Protein AF-0000000086186814 (afdb_homodimer)

InterPro domains:
  IPR001920 Asp/Glu racemase [G3DSA:3.40.50.1860] (18-233)
  IPR001920 Asp/Glu racemase [G3DSA:3.40.50.1860] (121-228)
  IPR001920 Asp/Glu racemase [SSF53681] (18-131)
  IPR001920 Asp/Glu racemase [SSF53681] (125-216)
  IPR004380 Aspartate racemase [TIGR00035] (18-217)
  IPR015942 Asp/Glu/hydantoin racemase [PF01177] (22-233)

Organism: NCBI:txid1656884

Secondary structure (DSSP, 8-state):
-------PPP-TT--SPPEEEEE-SSHHHHHHHHHHHHHHS--SSGGGSPPEEEEE-TTSPPHHHHHH-TTSPP-HHHHHHHHHHHHHHT-SEEE---SGGGGGHHHHHTT--S-EE-HHHHHHHHHHTT-SEEEEE--HHHHHHTHHHHHHHHTT-EEE---HHHHHHHHIIIIIIIITT----HHHHHHHHHHHHHT-SEEEE-SHHHHHHHHHTT-TT-TTEEEHHHHHHHHHHHHTT----/-------PPP-TT--SPPEEEEE-SSHHHHHHHHHHHHHHS--SSGGGSPPEEEEE-TTSPPHHHHHH-TTSPP-HHHHHHHHHHHHHHT-SEEE---SGGGGGHHHHHTT-SS-EE-HHHHHHHHHHTT-SEEEEE--HHHHHHTHHHHHHHHTT-EEE---HHHHHHHHIIIIIIIITT----HHHHHHHHHHHHHT-SEEEE-SHHHHHHHHHTT-TT-TTEEEHHHHHHHHHHHHTT----

Foldseek 3Di:
DPPPQQADDDDVVQVDLEEEEEAQLALVLVVVLVVVLVVWQDDPDPVSGHHYDYDNPNVQWHLLCCLVPVPGDDSLQVLLVSLSVSVNNNHQAYEYSWLSCLLSVVSNCVSDVHHYDHLLLLLLVVQCVLHQEEEEQDAPSCVSSCSNVVNSVVVVGHYDYFDPVLNVLSNCQQPVPQRVVHDHPLVSPVVRLVVSLVVGSAYEHSGSSVVVVCVVVVVPPVSRYGYSSSSRSQVVCVVRVGHTD/DPPPQQADDDDVVQVDLEEEEEAQLALVLVVVLVVVLVVWQDDPDPVSGHHYDYDNPNVAWHLLVCLVDVPGDDSLQVLLVSLSVSVNNNHQAYEYSWLSCLLSVVSNCVSDVHHYDHLLLLLLVVQCVLHQEEEEQDAPSCVSSCSNVVNSVVVVGHYDYFDPVLNVLSNCQQPVPQRVVHDHPLVSPVVRLVVSLVVGSAYEHSGSSVVVVCVVVVVPPVSRYGYSSSSRSQVVCVVRVGHTD

Radius of gyration: 22.55 Å; Cα contacts (8 Å, |Δi|>4): 1077; chains: 2; bounding box: 44×66×61 Å

Solvent-accessible surface area (backbone atoms only — not comparable to full-atom values): 24766 Å² total; per-residue (Å²): 131,80,67,61,80,43,56,44,61,88,48,84,72,57,80,59,67,24,40,16,31,54,30,8,89,34,48,60,30,35,21,48,48,47,38,49,40,55,70,27,42,66,40,69,39,45,52,54,42,74,32,34,42,34,39,28,43,9,56,49,47,54,57,43,53,25,70,76,30,85,84,38,59,71,31,41,68,56,51,11,49,52,42,31,46,34,50,22,67,55,34,56,32,34,39,40,71,42,45,55,57,56,75,36,39,71,51,26,54,71,42,38,88,56,55,67,58,52,30,58,59,41,27,46,56,59,35,47,75,62,28,48,34,32,12,50,47,53,45,70,30,29,59,73,68,35,56,60,54,55,55,32,48,76,71,72,31,43,78,36,72,62,53,72,69,48,44,52,52,49,40,40,35,38,49,53,2,60,49,23,70,41,79,61,59,61,69,59,50,51,52,46,52,52,60,38,43,73,74,22,53,20,30,33,33,48,28,34,52,50,37,50,51,38,58,76,70,61,46,76,84,46,80,53,54,36,45,25,51,62,30,33,39,48,50,50,37,42,73,63,73,43,70,56,98,130,80,65,60,81,41,57,43,61,89,47,83,73,58,79,60,66,25,40,14,32,54,30,7,89,34,48,61,30,35,19,48,48,48,39,48,39,53,71,26,43,66,40,69,38,44,52,56,42,74,31,34,43,34,38,28,43,9,56,48,47,52,57,42,53,25,70,77,30,84,84,41,59,70,32,40,66,56,50,11,51,51,43,31,48,34,50,21,67,54,34,57,31,35,38,41,71,40,44,55,56,56,75,36,40,72,52,26,54,72,41,38,89,57,54,67,58,52,30,57,59,40,27,48,54,58,35,45,75,63,29,49,35,33,13,52,48,52,44,70,28,30,60,73,68,36,56,59,52,55,57,32,48,76,70,71,32,42,79,35,72,62,53,72,70,48,43,52,52,49,41,40,35,39,50,53,1,59,49,24,69,42,76,62,59,60,69,60,50,51,50,44,52,52,61,38,43,73,73,23,53,20,30,33,33,49,27,35,52,50,34,51,53,38,59,76,68,62,50,77,83,46,80,55,55,38,46,24,51,61,31,34,39,48,50,51,37,42,74,63,75,44,70,56,99

Nearest PDB structures (foldseek):
  1jfl-assembly1_B  TM=9.038E-01  e=3.897E-19  Pyrococcus horikoshii OT3
  2dx7-assembly1_B  TM=8.775E-01  e=1.204E-18  Pyrococcus horikoshii OT3
  3s7z-assembly1_B  TM=9.151E-01  e=1.286E-17  Salmonella enterica subsp. enterica serovar Typhimurium str. LT2
  5xnk-assembly1_A-2  TM=8.268E-01  e=6.915E-12  Microcystis aeruginosa PCC 7806
  5wxy-assembly1_A  TM=8.443E-01  e=2.676E-11  Microcystis aeruginosa PCC 7806

Sequence (490 aa):
MTSAPLTVAADPAWPGPTVGVIGGNGPAATALYLKLLVDRTPAKRDQDHLDLIVLDHASQPDRTARILSDDAPDPGPVLARDAARLEAYGAAFITIPCNTAYHFLPQISSATTLPIISIVEETAKAAIARGPRVGLLATDGTRAAGVYQKVLDALGAQIVLPSEEDQRLVMSVIYDGVKAGGPVDVEGLEAVIGRLSAGSDVVALGCTELSIVYDEQGWRGRPELVDSVESLVLATIRQAGRTPRMTSAPLTVAADPAWPGPTVGVIGGNGPAATALYLKLLVDRTPAKRDQDHLDLIVLDHASQPDRTARILSDDAPDPGPVLARDAARLEAYGAAFITIPCNTAYHFLPQISSATTLPIISIVEETAKAAIARGPRVGLLATDGTRAAGVYQKVLDALGAQIVLPSEEDQRLVMSVIYDGVKAGGPVDVEGLEAVIGRLSAGSDVVALGCTELSIVYDEQGWRGRPELVDSVESLVLATIRQAGRTPR

pLDDT: mean 95.16, std 10.88, range [23.5, 98.94]

Structure (mmCIF, N/CA/C/O backbone):
data_AF-0000000086186814-model_v1
#
loop_
_entity.id
_entity.type
_entity.pdbx_description
1 polymer 'Amino acid racemase'
#
loop_
_atom_site.group_PDB
_atom_site.id
_atom_site.type_symbol
_atom_site.label_atom_id
_atom_site.label_alt_id
_atom_site.label_comp_id
_atom_site.label_asym_id
_atom_site.label_entity_id
_atom_site.label_seq_id
_atom_site.pdbx_PDB_ins_code
_atom_site.Cartn_x
_atom_site.Cartn_y
_atom_site.Cartn_z
_atom_site.occupancy
_atom_site.B_iso_or_equiv
_atom_site.auth_seq_id
_atom_site.auth_comp_id
_atom_site.auth_asym_id
_atom_site.auth_atom_id
_atom_site.pdbx_PDB_model_num
ATOM 1 N N . MET A 1 1 ? -15 -5.07 30.297 1 23.5 1 MET A N 1
ATOM 2 C CA . MET A 1 1 ? -13.93 -6.059 30.188 1 23.5 1 MET A CA 1
ATOM 3 C C . MET A 1 1 ? -12.719 -5.477 29.484 1 23.5 1 MET A C 1
ATOM 5 O O . MET A 1 1 ? -12.828 -4.988 28.359 1 23.5 1 MET A O 1
ATOM 9 N N . THR A 1 2 ? -11.797 -4.961 30.172 1 30.56 2 THR A N 1
ATOM 10 C CA . THR A 1 2 ? -10.523 -4.375 29.797 1 30.56 2 THR A CA 1
ATOM 11 C C . THR A 1 2 ? -9.781 -5.273 28.797 1 30.56 2 THR A C 1
ATOM 13 O O . THR A 1 2 ? -9.547 -6.449 29.078 1 30.56 2 THR A O 1
ATOM 16 N N . SER A 1 3 ? -9.977 -5.094 27.594 1 37.5 3 SER A N 1
ATOM 17 C CA . SER A 1 3 ? -9.367 -6 26.625 1 37.5 3 SER A CA 1
ATOM 18 C C . SER A 1 3 ? -7.895 -6.238 26.953 1 37.5 3 SER A C 1
ATOM 20 O O . SER A 1 3 ? -7.188 -5.32 27.375 1 37.5 3 SER A O 1
ATOM 22 N N . ALA A 1 4 ? -7.543 -7.48 27.281 1 40.12 4 ALA A N 1
ATOM 23 C CA . ALA A 1 4 ? -6.195 -7.941 27.609 1 40.12 4 ALA A CA 1
ATOM 24 C C . ALA A 1 4 ? -5.172 -7.383 26.625 1 40.12 4 ALA A C 1
ATOM 26 O O . ALA A 1 4 ? -5.426 -7.32 25.422 1 40.12 4 ALA A O 1
ATOM 27 N N . PRO A 1 5 ? -4.145 -6.711 27.297 1 45.12 5 PRO A N 1
ATOM 28 C CA . PRO A 1 5 ? -3.084 -6.133 26.469 1 45.12 5 PRO A CA 1
ATOM 29 C C . PRO A 1 5 ? -2.541 -7.113 25.422 1 45.12 5 PRO A C 1
ATOM 31 O O . PRO A 1 5 ? -2.504 -8.32 25.672 1 45.12 5 PRO A O 1
ATOM 34 N N . LEU A 1 6 ? -2.49 -6.738 24.062 1 50.84 6 LEU A N 1
ATOM 35 C CA . LEU A 1 6 ? -1.932 -7.469 22.922 1 50.84 6 LEU A CA 1
ATOM 36 C C . LEU A 1 6 ? -0.411 -7.535 23.016 1 50.84 6 LEU A C 1
ATOM 38 O O . LEU A 1 6 ? 0.25 -6.504 23.188 1 50.84 6 LEU A O 1
ATOM 42 N N . THR A 1 7 ? 0.255 -8.555 23.719 1 50.97 7 THR A N 1
ATOM 43 C CA . THR A 1 7 ? 1.711 -8.625 23.688 1 50.97 7 THR A CA 1
ATOM 44 C C . THR A 1 7 ? 2.184 -9.586 22.609 1 50.97 7 THR A C 1
ATOM 46 O O . THR A 1 7 ? 1.763 -10.742 22.578 1 50.97 7 THR A O 1
ATOM 49 N N . VAL A 1 8 ? 2.801 -9.109 21.484 1 56.12 8 VAL A N 1
ATOM 50 C CA . VAL A 1 8 ? 3.385 -9.93 20.422 1 56.12 8 VAL A CA 1
ATOM 51 C C . VAL A 1 8 ? 4.855 -10.195 20.734 1 56.12 8 VAL A C 1
ATOM 53 O O . VAL A 1 8 ? 5.582 -9.297 21.172 1 56.12 8 VAL A O 1
ATOM 56 N N . ALA A 1 9 ? 5.195 -11.477 20.688 1 56.06 9 ALA A N 1
ATOM 57 C CA . ALA A 1 9 ? 6.59 -11.836 20.922 1 56.06 9 ALA A CA 1
ATOM 58 C C . ALA A 1 9 ? 7.496 -11.266 19.828 1 56.06 9 ALA A C 1
ATOM 60 O O . ALA A 1 9 ? 7.09 -11.156 18.672 1 56.06 9 ALA A O 1
ATOM 61 N N . ALA A 1 10 ? 8.664 -10.852 20.359 1 62.44 10 ALA A N 1
ATOM 62 C CA . ALA A 1 10 ? 9.695 -10.461 19.391 1 62.44 10 ALA A CA 1
ATOM 63 C C . ALA A 1 10 ? 9.984 -11.594 18.406 1 62.44 10 ALA A C 1
ATOM 65 O O . ALA A 1 10 ? 10.031 -12.766 18.797 1 62.44 10 ALA A O 1
ATOM 66 N N . ASP A 1 11 ? 9.906 -11.336 17.188 1 74.12 11 ASP A N 1
ATOM 67 C CA . ASP A 1 11 ? 10.242 -12.289 16.125 1 74.12 11 ASP A CA 1
ATOM 68 C C . ASP A 1 11 ? 11.57 -11.93 15.469 1 74.12 11 ASP A C 1
ATOM 70 O O . ASP A 1 11 ? 11.695 -10.891 14.828 1 74.12 11 ASP A O 1
ATOM 74 N N . PRO A 1 12 ? 12.578 -12.766 15.648 1 76.75 12 PRO A N 1
ATOM 75 C CA . PRO A 1 12 ? 13.898 -12.484 15.078 1 76.75 12 PRO A CA 1
ATOM 76 C C . PRO A 1 12 ? 13.859 -12.344 13.555 1 76.75 12 PRO A C 1
ATOM 78 O O . PRO A 1 12 ? 14.789 -11.797 12.961 1 76.75 12 PRO A O 1
ATOM 81 N N . ALA A 1 13 ? 12.758 -12.82 13.039 1 83.44 13 ALA A N 1
ATOM 82 C CA . ALA A 1 13 ? 12.633 -12.719 11.586 1 83.44 13 ALA A CA 1
ATOM 83 C C . ALA A 1 13 ? 12.219 -11.312 11.172 1 83.44 13 ALA A C 1
ATOM 85 O O . ALA A 1 13 ? 12.188 -11 9.977 1 83.44 13 ALA A O 1
ATOM 86 N N . TRP A 1 14 ? 11.992 -10.508 12.148 1 89.56 14 TRP A N 1
ATOM 87 C CA . TRP A 1 14 ? 11.766 -9.078 11.938 1 89.56 14 TRP A CA 1
ATOM 88 C C . TRP A 1 14 ? 12.922 -8.258 12.516 1 89.56 14 TRP A C 1
ATOM 90 O O . TRP A 1 14 ? 12.852 -7.793 13.656 1 89.56 14 TRP A O 1
ATOM 100 N N . PRO A 1 15 ? 13.969 -8.086 11.727 1 86.62 15 PRO A N 1
ATOM 101 C CA . PRO A 1 15 ? 15.164 -7.453 12.289 1 86.62 15 PRO A CA 1
ATOM 102 C C . PRO A 1 15 ? 14.922 -6.012 12.727 1 86.62 15 PRO A C 1
ATOM 104 O O . PRO A 1 15 ? 15.633 -5.504 13.602 1 86.62 15 PRO A O 1
ATOM 107 N N . GLY A 1 16 ? 13.961 -5.273 12.266 1 80.81 16 GLY A N 1
ATOM 108 C CA . GLY A 1 16 ? 13.609 -3.914 12.648 1 80.81 16 GLY A CA 1
ATOM 109 C C . GLY A 1 16 ? 14.633 -2.885 12.219 1 80.81 16 GLY A C 1
ATOM 110 O O . GLY A 1 16 ? 15.633 -3.227 11.578 1 80.81 16 GLY A O 1
ATOM 111 N N . PRO A 1 17 ? 14.367 -1.645 12.602 1 94.19 17 PRO A N 1
ATOM 112 C CA . PRO A 1 17 ? 13.117 -1.279 13.266 1 94.19 17 PRO A CA 1
ATOM 113 C C . PRO A 1 17 ? 11.898 -1.443 12.359 1 94.19 17 PRO A C 1
ATOM 115 O O . PRO A 1 17 ? 11.977 -1.172 11.156 1 94.19 17 PRO A O 1
ATOM 118 N N . THR A 1 18 ? 10.758 -1.861 12.898 1 96.62 18 THR A N 1
ATOM 119 C CA . THR A 1 18 ? 9.523 -2.041 12.148 1 96.62 18 THR A CA 1
ATOM 120 C C . THR A 1 18 ? 8.656 -0.784 12.227 1 96.62 18 THR A C 1
ATOM 122 O O . THR A 1 18 ? 8.398 -0.262 13.312 1 96.62 18 THR A O 1
ATOM 125 N N . VAL A 1 19 ? 8.266 -0.278 11.094 1 98.44 19 VAL A N 1
ATOM 126 C CA . VAL A 1 19 ? 7.41 0.904 11.031 1 98.44 19 VAL A CA 1
ATOM 127 C C . VAL A 1 19 ? 5.953 0.504 11.25 1 98.44 19 VAL A C 1
ATOM 129 O O . VAL A 1 19 ? 5.438 -0.386 10.57 1 98.44 19 VAL A O 1
ATOM 132 N N . GLY A 1 20 ? 5.301 1.111 12.242 1 98.62 20 GLY A N 1
ATOM 133 C CA . GLY A 1 20 ? 3.854 1.007 12.359 1 98.62 20 GLY A CA 1
ATOM 134 C C . GLY A 1 20 ? 3.113 2.096 11.602 1 98.62 20 GLY A C 1
ATOM 135 O O . GLY A 1 20 ? 3.404 3.281 11.773 1 98.62 20 GLY A O 1
ATOM 136 N N . VAL A 1 21 ? 2.186 1.711 10.773 1 98.94 21 VAL A N 1
ATOM 137 C CA . VAL A 1 21 ? 1.458 2.674 9.953 1 98.94 21 VAL A CA 1
ATOM 138 C C . VAL A 1 21 ? -0.027 2.639 10.312 1 98.94 21 VAL A C 1
ATOM 140 O O . VAL A 1 21 ? -0.67 1.591 10.219 1 98.94 21 VAL A O 1
ATOM 143 N N . ILE A 1 22 ? -0.533 3.709 10.773 1 98.81 22 ILE A N 1
ATOM 144 C CA . ILE A 1 22 ? -1.982 3.859 10.859 1 98.81 22 ILE A CA 1
ATOM 145 C C . ILE A 1 22 ? -2.52 4.422 9.547 1 98.81 22 ILE A C 1
ATOM 147 O O . ILE A 1 22 ? -2.492 5.637 9.328 1 98.81 22 ILE A O 1
ATOM 151 N N . GLY A 1 23 ? -2.979 3.504 8.711 1 98.62 23 GLY A N 1
ATOM 152 C CA . GLY A 1 23 ? -3.549 3.863 7.426 1 98.62 23 GLY A CA 1
ATOM 153 C C . GLY A 1 23 ? -5.062 3.76 7.391 1 98.62 23 GLY A C 1
ATOM 154 O O . GLY A 1 23 ? -5.703 3.643 8.438 1 98.62 23 GLY A O 1
ATOM 155 N N . GLY A 1 24 ? -5.637 3.945 6.211 1 97.81 24 GLY A N 1
ATOM 156 C CA . GLY A 1 24 ? -7.07 3.799 6.012 1 97.81 24 GLY A CA 1
ATOM 157 C C . GLY A 1 24 ? -7.824 5.109 6.125 1 97.81 24 GLY A C 1
ATOM 158 O O . GLY A 1 24 ? -8.992 5.195 5.746 1 97.81 24 GLY A O 1
ATOM 159 N N . ASN A 1 25 ? -7.168 6.242 6.664 1 96 25 ASN A N 1
ATOM 160 C CA . ASN A 1 25 ? -7.766 7.574 6.691 1 96 25 ASN A CA 1
ATOM 161 C C . ASN A 1 25 ? -7.883 8.164 5.289 1 96 25 ASN A C 1
ATOM 163 O O . ASN A 1 25 ? -8.43 9.258 5.113 1 96 25 ASN A O 1
ATOM 167 N N . GLY A 1 26 ? -7.574 7.566 4.387 1 97.25 26 GLY A N 1
ATOM 168 C CA . GLY A 1 26 ? -7.453 7.602 2.939 1 97.25 26 GLY A CA 1
ATOM 169 C C . GLY A 1 26 ? -6.723 6.398 2.371 1 97.25 26 GLY A C 1
ATOM 170 O O . GLY A 1 26 ? -5.496 6.414 2.254 1 97.25 26 GLY A O 1
ATOM 171 N N . PRO A 1 27 ? -7.52 5.301 2.135 1 98.44 27 PRO A N 1
ATOM 172 C CA . PRO A 1 27 ? -6.895 4.051 1.698 1 98.44 27 PRO A CA 1
ATOM 173 C C . PRO A 1 27 ? -5.98 4.238 0.489 1 98.44 27 PRO A C 1
ATOM 175 O O . PRO A 1 27 ? -4.898 3.65 0.431 1 98.44 27 PRO A O 1
ATOM 178 N N . ALA A 1 28 ? -6.398 5.074 -0.469 1 98.56 28 ALA A N 1
ATOM 179 C CA . ALA A 1 28 ? -5.551 5.355 -1.626 1 98.56 28 ALA A CA 1
ATOM 180 C C . ALA A 1 28 ? -4.258 6.043 -1.204 1 98.56 28 ALA A C 1
ATOM 182 O O . ALA A 1 28 ? -3.189 5.762 -1.753 1 98.56 28 ALA A O 1
ATOM 183 N N . ALA A 1 29 ? -4.352 6.922 -0.245 1 98.62 29 ALA A N 1
ATOM 184 C CA . ALA A 1 29 ? -3.174 7.617 0.268 1 98.62 29 ALA A CA 1
ATOM 185 C C . ALA A 1 29 ? -2.227 6.652 0.974 1 98.62 29 ALA A C 1
ATOM 187 O O . ALA A 1 29 ? -1.006 6.801 0.898 1 98.62 29 ALA A O 1
ATOM 188 N N . THR A 1 30 ? -2.787 5.676 1.731 1 98.81 30 THR A N 1
ATOM 189 C CA . THR A 1 30 ? -1.967 4.645 2.359 1 98.81 30 THR A CA 1
ATOM 190 C C . THR A 1 30 ? -1.163 3.881 1.312 1 98.81 30 THR A C 1
ATOM 192 O O . THR A 1 30 ? 0.041 3.672 1.478 1 98.81 30 THR A O 1
ATOM 195 N N . ALA A 1 31 ? -1.826 3.49 0.208 1 98.81 31 ALA A N 1
ATOM 196 C CA . ALA A 1 31 ? -1.145 2.781 -0.873 1 98.81 31 ALA A CA 1
ATOM 197 C C . ALA A 1 31 ? -0.035 3.639 -1.477 1 98.81 31 ALA A C 1
ATOM 199 O O . ALA A 1 31 ? 1.062 3.145 -1.743 1 98.81 31 ALA A O 1
ATOM 200 N N . LEU A 1 32 ? -0.302 4.918 -1.697 1 98.81 32 LEU A N 1
ATOM 201 C CA . LEU A 1 32 ? 0.701 5.828 -2.236 1 98.81 32 LEU A CA 1
ATOM 202 C C . LEU A 1 32 ? 1.903 5.93 -1.302 1 98.81 32 LEU A C 1
ATOM 204 O O . LEU A 1 32 ? 3.049 5.906 -1.755 1 98.81 32 LEU A O 1
ATOM 208 N N . TYR A 1 33 ? 1.587 6.059 0.018 1 98.94 33 TYR A N 1
ATOM 209 C CA . TYR A 1 33 ? 2.648 6.148 1.014 1 98.94 33 TYR A CA 1
ATOM 210 C C . TYR A 1 33 ? 3.584 4.949 0.923 1 98.94 33 TYR A C 1
ATOM 212 O O . TYR A 1 33 ? 4.805 5.105 0.907 1 98.94 33 TYR A O 1
ATOM 220 N N . LEU A 1 34 ? 3.041 3.744 0.818 1 98.94 34 LEU A N 1
ATOM 221 C CA . LEU A 1 34 ? 3.854 2.537 0.709 1 98.94 34 LEU A CA 1
ATOM 222 C C . LEU A 1 34 ? 4.66 2.541 -0.584 1 98.94 34 LEU A C 1
ATOM 224 O O . LEU A 1 34 ? 5.84 2.18 -0.584 1 98.94 34 LEU A O 1
ATOM 228 N N . LYS A 1 35 ? 4.02 2.918 -1.679 1 98.69 35 LYS A N 1
ATOM 229 C CA . LYS A 1 35 ? 4.711 2.992 -2.961 1 98.69 35 LYS A CA 1
ATOM 230 C C . LYS A 1 35 ? 5.918 3.922 -2.881 1 98.69 35 LYS A C 1
ATOM 232 O O . LYS A 1 35 ? 7.008 3.576 -3.344 1 98.69 35 LYS A O 1
ATOM 237 N N . LEU A 1 36 ? 5.711 5.09 -2.275 1 98.62 36 LEU A N 1
ATOM 238 C CA . LEU A 1 36 ? 6.777 6.086 -2.23 1 98.62 36 LEU A CA 1
ATOM 239 C C . LEU A 1 36 ? 7.879 5.66 -1.27 1 98.62 36 LEU A C 1
ATOM 241 O O . LEU A 1 36 ? 9.055 5.969 -1.487 1 98.62 36 LEU A O 1
ATOM 245 N N . LEU A 1 37 ? 7.52 4.969 -0.151 1 98.75 37 LEU A N 1
ATOM 246 C CA . LEU A 1 37 ? 8.555 4.398 0.707 1 98.75 37 LEU A CA 1
ATOM 247 C C . LEU A 1 37 ? 9.477 3.484 -0.091 1 98.75 37 LEU A C 1
ATOM 249 O O . LEU A 1 37 ? 10.703 3.551 0.057 1 98.75 37 LEU A O 1
ATOM 253 N N . VAL A 1 38 ? 8.883 2.643 -0.93 1 98.31 38 VAL A N 1
ATOM 254 C CA . VAL A 1 38 ? 9.672 1.729 -1.751 1 98.31 38 VAL A CA 1
ATOM 255 C C . VAL A 1 38 ? 10.562 2.527 -2.699 1 98.31 38 VAL A C 1
ATOM 257 O O . VAL A 1 38 ? 11.766 2.264 -2.803 1 98.31 38 VAL A O 1
ATOM 260 N N . ASP A 1 39 ? 9.984 3.545 -3.336 1 97.31 39 ASP A N 1
ATOM 261 C CA . ASP A 1 39 ? 10.68 4.328 -4.352 1 97.31 39 ASP A CA 1
ATOM 262 C C . ASP A 1 39 ? 11.875 5.066 -3.756 1 97.31 39 ASP A C 1
ATOM 264 O O . ASP A 1 39 ? 12.883 5.27 -4.43 1 97.31 39 ASP A O 1
ATOM 268 N N . ARG A 1 40 ? 11.703 5.484 -2.494 1 98 40 ARG A N 1
ATOM 269 C CA . ARG A 1 40 ? 12.688 6.402 -1.928 1 98 40 ARG A CA 1
ATOM 270 C C . ARG A 1 40 ? 13.672 5.664 -1.029 1 98 40 ARG A C 1
ATOM 272 O O . ARG A 1 40 ? 14.656 6.242 -0.571 1 98 40 ARG A O 1
ATOM 279 N N . THR A 1 41 ? 13.398 4.406 -0.694 1 97.94 41 THR A N 1
ATOM 280 C CA . THR A 1 41 ? 14.328 3.602 0.085 1 97.94 41 THR A CA 1
ATOM 281 C C . THR A 1 41 ? 15.484 3.115 -0.787 1 97.94 41 THR A C 1
ATOM 283 O O . THR A 1 41 ? 15.266 2.564 -1.867 1 97.94 41 THR A O 1
ATOM 286 N N . PRO A 1 42 ? 16.719 3.41 -0.421 1 95.31 42 PRO A N 1
ATOM 287 C CA . PRO A 1 42 ? 17.828 2.803 -1.154 1 95.31 42 PRO A CA 1
ATOM 288 C C . PRO A 1 42 ? 17.844 1.278 -1.05 1 95.31 42 PRO A C 1
ATOM 290 O O . PRO A 1 42 ? 18.125 0.732 0.019 1 95.31 42 PRO A O 1
ATOM 293 N N . ALA A 1 43 ? 17.531 0.635 -2.143 1 95.88 43 ALA A N 1
ATOM 294 C CA . ALA A 1 43 ? 17.391 -0.819 -2.117 1 95.88 43 ALA A CA 1
ATOM 295 C C . ALA A 1 43 ? 17.859 -1.437 -3.434 1 95.88 43 ALA A C 1
ATOM 297 O O . ALA A 1 43 ? 17.641 -0.868 -4.504 1 95.88 43 ALA A O 1
ATOM 298 N N . LYS A 1 44 ? 18.516 -2.592 -3.35 1 95.88 44 LYS A N 1
ATOM 299 C CA . LYS A 1 44 ? 18.922 -3.357 -4.523 1 95.88 44 LYS A CA 1
ATOM 300 C C . LYS A 1 44 ? 18.188 -4.695 -4.59 1 95.88 44 LYS A C 1
ATOM 302 O O . LYS A 1 44 ? 18.328 -5.438 -5.562 1 95.88 44 LYS A O 1
ATOM 307 N N . ARG A 1 45 ? 17.5 -5.035 -3.572 1 96.81 45 ARG A N 1
ATOM 308 C CA . ARG A 1 45 ? 16.688 -6.242 -3.441 1 96.81 45 ARG A CA 1
ATOM 309 C C . ARG A 1 45 ? 15.547 -6.035 -2.445 1 96.81 45 ARG A C 1
ATOM 311 O O . ARG A 1 45 ? 15.547 -5.062 -1.69 1 96.81 45 ARG A O 1
ATOM 318 N N . ASP A 1 46 ? 14.625 -6.891 -2.4 1 97.44 46 ASP A N 1
ATOM 319 C CA . ASP A 1 46 ? 13.453 -6.75 -1.541 1 97.44 46 ASP A CA 1
ATOM 320 C C . ASP A 1 46 ? 13.859 -6.59 -0.078 1 97.44 46 ASP A C 1
ATOM 322 O O . ASP A 1 46 ? 13.32 -5.746 0.636 1 97.44 46 ASP A O 1
ATOM 326 N N . GLN A 1 47 ? 14.852 -7.32 0.321 1 96.94 47 GLN A N 1
ATOM 327 C CA . GLN A 1 47 ? 15.227 -7.438 1.726 1 96.94 47 GLN A CA 1
ATOM 328 C C . GLN A 1 47 ? 15.852 -6.141 2.234 1 96.94 47 GLN A C 1
ATOM 330 O O . GLN A 1 47 ? 16.031 -5.965 3.441 1 96.94 47 GLN A O 1
ATOM 335 N N . ASP A 1 48 ? 16.156 -5.199 1.304 1 96.88 48 ASP A N 1
ATOM 336 C CA . ASP A 1 48 ? 16.75 -3.922 1.681 1 96.88 48 ASP A CA 1
ATOM 337 C C . ASP A 1 48 ? 15.688 -2.92 2.117 1 96.88 48 ASP A C 1
ATOM 339 O O . ASP A 1 48 ? 16 -1.88 2.699 1 96.88 48 ASP A O 1
ATOM 343 N N . HIS A 1 49 ? 14.438 -3.219 1.922 1 98.12 49 HIS A N 1
ATOM 344 C CA . HIS A 1 49 ? 13.359 -2.279 2.225 1 98.12 49 HIS A CA 1
ATOM 345 C C . HIS A 1 49 ? 12.945 -2.371 3.689 1 98.12 49 HIS A C 1
ATOM 347 O O . HIS A 1 49 ? 13.375 -3.281 4.406 1 98.12 49 HIS A O 1
ATOM 353 N N . LEU A 1 50 ? 12.172 -1.384 4.164 1 97.81 50 LEU A N 1
ATOM 354 C CA . LEU A 1 50 ? 11.703 -1.321 5.543 1 97.81 50 LEU A CA 1
ATOM 355 C C . LEU A 1 50 ? 10.617 -2.357 5.797 1 97.81 50 LEU A C 1
ATOM 357 O O . LEU A 1 50 ? 9.797 -2.631 4.918 1 97.81 50 LEU A O 1
ATOM 361 N N . ASP A 1 51 ? 10.602 -2.949 6.953 1 98.06 51 ASP A N 1
ATOM 362 C CA . ASP A 1 51 ? 9.492 -3.762 7.43 1 98.06 51 ASP A CA 1
ATOM 363 C C . ASP A 1 51 ? 8.391 -2.887 8.023 1 98.06 51 ASP A C 1
ATOM 365 O O . ASP A 1 51 ? 8.664 -1.963 8.789 1 98.06 51 ASP A O 1
ATOM 369 N N . LEU A 1 52 ? 7.172 -3.146 7.652 1 98.69 52 LEU A N 1
ATOM 370 C CA . LEU A 1 52 ? 6.043 -2.352 8.125 1 98.69 52 LEU A CA 1
ATOM 371 C C . LEU A 1 52 ? 4.93 -3.246 8.656 1 98.69 52 LEU A C 1
ATOM 373 O O . LEU A 1 52 ? 4.719 -4.352 8.148 1 98.69 52 LEU A O 1
ATOM 377 N N . ILE A 1 53 ? 4.23 -2.793 9.625 1 98.06 53 ILE A N 1
ATOM 378 C CA . ILE A 1 53 ? 2.895 -3.248 9.992 1 98.06 53 ILE A CA 1
ATOM 379 C C . ILE A 1 53 ? 1.877 -2.145 9.711 1 98.06 53 ILE A C 1
ATOM 381 O O . ILE A 1 53 ? 1.923 -1.078 10.328 1 98.06 53 ILE A O 1
ATOM 385 N N . VAL A 1 54 ? 1.023 -2.445 8.773 1 98.88 54 VAL A N 1
ATOM 386 C CA . VAL A 1 54 ? 0.077 -1.433 8.312 1 98.88 54 VAL A CA 1
ATOM 387 C C . VAL A 1 54 ? -1.334 -1.805 8.766 1 98.88 54 VAL A C 1
ATOM 389 O O . VAL A 1 54 ? -1.839 -2.877 8.422 1 98.88 54 VAL A O 1
ATOM 392 N N . LEU A 1 55 ? -1.9 -0.969 9.594 1 98.44 55 LEU A N 1
ATOM 393 C CA . LEU A 1 55 ? -3.336 -1.033 9.844 1 98.44 55 LEU A CA 1
ATOM 394 C C . LEU A 1 55 ? -4.098 -0.128 8.883 1 98.44 55 LEU A C 1
ATOM 396 O O . LEU A 1 55 ? -4.195 1.08 9.102 1 98.44 55 LEU A O 1
ATOM 400 N N . ASP A 1 56 ? -4.516 -0.714 7.793 1 98.5 56 ASP A N 1
ATOM 401 C CA . ASP A 1 56 ? -5.359 0.014 6.852 1 98.5 56 ASP A CA 1
ATOM 402 C C . ASP A 1 56 ? -6.82 0.004 7.305 1 98.5 56 ASP A C 1
ATOM 404 O O . ASP A 1 56 ? -7.637 -0.744 6.762 1 98.5 56 ASP A O 1
ATOM 408 N N . HIS A 1 57 ? -7.113 0.919 8.234 1 98 57 HIS A N 1
ATOM 409 C CA . HIS A 1 57 ? -8.391 0.963 8.938 1 98 57 HIS A CA 1
ATOM 410 C C . HIS A 1 57 ? -9.352 1.94 8.273 1 98 57 HIS A C 1
ATOM 412 O O . HIS A 1 57 ? -9.641 3.004 8.828 1 98 57 HIS A O 1
ATOM 418 N N . ALA A 1 58 ? -9.922 1.529 7.191 1 97.81 58 ALA A N 1
ATOM 419 C CA . ALA A 1 58 ? -10.734 2.395 6.34 1 97.81 58 ALA A CA 1
ATOM 420 C C . ALA A 1 58 ? -12.047 2.764 7.027 1 97.81 58 ALA A C 1
ATOM 422 O O . ALA A 1 58 ? -12.57 3.865 6.836 1 97.81 58 ALA A O 1
ATOM 423 N N . SER A 1 59 ? -12.562 1.896 7.879 1 96.94 59 SER A N 1
ATOM 424 C CA . SER A 1 59 ? -13.891 2.049 8.453 1 96.94 59 SER A CA 1
ATOM 425 C C . SER A 1 59 ? -13.883 3.062 9.594 1 96.94 59 SER A C 1
ATOM 427 O O . SER A 1 59 ? -14.938 3.373 10.164 1 96.94 59 SER A O 1
ATOM 429 N N . GLN A 1 60 ? -12.711 3.561 9.961 1 96.62 60 GLN A N 1
ATOM 430 C CA . GLN A 1 60 ? -12.656 4.539 11.039 1 96.62 60 GLN A CA 1
ATOM 431 C C . GLN A 1 60 ? -13.453 5.793 10.688 1 96.62 60 GLN A C 1
ATOM 433 O O . GLN A 1 60 ? -13.586 6.141 9.508 1 96.62 60 GLN A O 1
ATOM 438 N N . PRO A 1 61 ? -13.945 6.535 11.672 1 97.12 61 PRO A N 1
ATOM 439 C CA . PRO A 1 61 ? -14.773 7.719 11.406 1 97.12 61 PRO A CA 1
ATOM 440 C C . PRO A 1 61 ? -14.008 8.82 10.688 1 97.12 61 PRO A C 1
ATOM 442 O O . PRO A 1 61 ? -12.789 8.938 10.836 1 97.12 61 PRO A O 1
ATOM 445 N N . ASP A 1 62 ? -14.758 9.594 9.938 1 97.38 62 ASP A N 1
ATOM 446 C CA . ASP A 1 62 ? -14.188 10.68 9.148 1 97.38 62 ASP A CA 1
ATOM 447 C C . ASP A 1 62 ? -13.672 11.797 10.062 1 97.38 62 ASP A C 1
ATOM 449 O O . ASP A 1 62 ? -14.422 12.344 10.867 1 97.38 62 ASP A O 1
ATOM 453 N N . ARG A 1 63 ? -12.445 12.164 9.898 1 98.25 63 ARG A N 1
ATOM 454 C CA . ARG A 1 63 ? -11.797 13.156 10.75 1 98.25 63 ARG A CA 1
ATOM 455 C C . ARG A 1 63 ? -12.391 14.539 10.523 1 98.25 63 ARG A C 1
ATOM 457 O O . ARG A 1 63 ? -12.719 15.242 11.484 1 98.25 63 ARG A O 1
ATOM 464 N N . THR A 1 64 ? -12.547 14.906 9.266 1 97.94 64 THR A N 1
ATOM 465 C CA . THR A 1 64 ? -13.062 16.234 8.922 1 97.94 64 THR A CA 1
ATOM 466 C C . THR A 1 64 ? -14.484 16.406 9.453 1 97.94 64 THR A C 1
ATOM 468 O O . THR A 1 64 ? -14.812 17.453 10.023 1 97.94 64 THR A O 1
ATOM 471 N N . ALA A 1 65 ? -15.305 15.352 9.305 1 97.94 65 ALA A N 1
ATOM 472 C CA . ALA A 1 65 ? -16.672 15.414 9.781 1 97.94 65 ALA A CA 1
ATOM 473 C C . ALA A 1 65 ? -16.719 15.703 11.281 1 97.94 65 ALA A C 1
ATOM 475 O O . ALA A 1 65 ? -17.5 16.547 11.734 1 97.94 65 ALA A O 1
ATOM 476 N N . ARG A 1 66 ? -15.906 15.016 12.016 1 98 66 ARG A N 1
ATOM 477 C CA . ARG A 1 66 ? -15.906 15.18 13.461 1 98 66 ARG A CA 1
ATOM 478 C C . ARG A 1 66 ? -15.438 16.578 13.852 1 98 66 ARG A C 1
ATOM 480 O O . ARG A 1 66 ? -15.961 17.172 14.805 1 98 66 ARG A O 1
ATOM 487 N N . ILE A 1 67 ? -14.391 17.094 13.172 1 97.88 67 ILE A N 1
ATOM 488 C CA . ILE A 1 67 ? -13.836 18.406 13.484 1 97.88 67 ILE A CA 1
ATOM 489 C C . ILE A 1 67 ? -14.883 19.484 13.234 1 97.88 67 ILE A C 1
ATOM 491 O O . ILE A 1 67 ? -14.992 20.453 13.992 1 97.88 67 ILE A O 1
ATOM 495 N N . LEU A 1 68 ? -15.688 19.328 12.18 1 97.75 68 LEU A N 1
ATOM 496 C CA . LEU A 1 68 ? -16.625 20.344 11.75 1 97.75 68 LEU A CA 1
ATOM 497 C C . LEU A 1 68 ? -17.953 20.203 12.5 1 97.75 68 LEU A C 1
ATOM 499 O O . LEU A 1 68 ? -18.766 21.141 12.516 1 97.75 68 LEU A O 1
ATOM 503 N N . SER A 1 69 ? -18.172 18.969 13.016 1 97.69 69 SER A N 1
ATOM 504 C CA . SER A 1 69 ? -19.406 18.734 13.75 1 97.69 69 SER A CA 1
ATOM 505 C C . SER A 1 69 ? -19.188 17.812 14.945 1 97.69 69 SER A C 1
ATOM 507 O O . SER A 1 69 ? -18.812 16.641 14.773 1 97.69 69 SER A O 1
ATOM 509 N N . ASP A 1 70 ? -19.594 18.203 16.094 1 96.06 70 ASP A N 1
ATOM 510 C CA . ASP A 1 70 ? -19.422 17.422 17.312 1 96.06 70 ASP A CA 1
ATOM 511 C C . ASP A 1 70 ? -20.344 16.203 17.312 1 96.06 70 ASP A C 1
ATOM 513 O O . ASP A 1 70 ? -20.156 15.273 18.109 1 96.06 70 ASP A O 1
ATOM 517 N N . ASP A 1 71 ? -21.297 16.219 16.438 1 97.19 71 ASP A N 1
ATOM 518 C CA . ASP A 1 71 ? -22.266 15.133 16.406 1 97.19 71 ASP A CA 1
ATOM 519 C C . ASP A 1 71 ? -21.734 13.953 15.594 1 97.19 71 ASP A C 1
ATOM 521 O O . ASP A 1 71 ? -22.266 12.844 15.68 1 97.19 71 ASP A O 1
ATOM 525 N N . ALA A 1 72 ? -20.719 14.289 14.828 1 97.62 72 ALA A N 1
ATOM 526 C CA . ALA A 1 72 ? -20.156 13.203 14.031 1 97.62 72 ALA A CA 1
ATOM 527 C C . ALA A 1 72 ? -19.344 12.25 14.906 1 97.62 72 ALA A C 1
ATOM 529 O O . ALA A 1 72 ? -18.781 12.664 15.922 1 97.62 72 ALA A O 1
ATOM 530 N N . PRO A 1 73 ? -19.312 10.914 14.57 1 96.81 73 PRO A N 1
ATOM 531 C CA . PRO A 1 73 ? -18.516 9.961 15.344 1 96.81 73 PRO A CA 1
ATOM 532 C C . PRO A 1 73 ? -17.062 10.406 15.516 1 96.81 73 PRO A C 1
ATOM 534 O O . PRO A 1 73 ? -16.469 10.969 14.594 1 96.81 73 PRO A O 1
ATOM 537 N N . ASP A 1 74 ? -16.5 10.172 16.703 1 97.12 74 ASP A N 1
ATOM 538 C CA . ASP A 1 74 ? -15.148 10.609 17.062 1 97.12 74 ASP A CA 1
ATOM 539 C C . ASP A 1 74 ? -14.109 9.57 16.625 1 97.12 74 ASP A C 1
ATOM 541 O O . ASP A 1 74 ? -14.094 8.453 17.141 1 97.12 74 ASP A O 1
ATOM 545 N N . PRO A 1 75 ? -13.242 9.938 15.75 1 97.5 75 PRO A N 1
ATOM 546 C CA . PRO A 1 75 ? -12.195 8.992 15.359 1 97.5 75 PRO A CA 1
ATOM 547 C C . PRO A 1 75 ? -11.078 8.883 16.391 1 97.5 75 PRO A C 1
ATOM 549 O O . PRO A 1 75 ? -10.25 7.973 16.312 1 97.5 75 PRO A O 1
ATOM 552 N N . GLY A 1 76 ? -11.008 9.789 17.375 1 96.75 76 GLY A N 1
ATOM 553 C CA . GLY A 1 76 ? -9.922 9.867 18.328 1 96.75 76 GLY A CA 1
ATOM 554 C C . GLY A 1 76 ? -9.648 8.547 19.031 1 96.75 76 GLY A C 1
ATOM 555 O O . GLY A 1 76 ? -8.555 8 18.938 1 96.75 76 GLY A O 1
ATOM 556 N N . PRO A 1 77 ? -10.68 8.016 19.688 1 96.38 77 PRO A N 1
ATOM 557 C CA . PRO A 1 77 ? -10.492 6.754 20.406 1 96.38 77 PRO A CA 1
ATOM 558 C C . PRO A 1 77 ? -10.102 5.605 19.484 1 96.38 77 PRO A C 1
ATOM 560 O O . PRO A 1 77 ? -9.367 4.703 19.875 1 96.38 77 PRO A O 1
ATOM 563 N N . VAL A 1 78 ? -10.617 5.605 18.281 1 96.25 78 VAL A N 1
ATOM 564 C CA . VAL A 1 78 ? -10.32 4.559 17.312 1 96.25 78 VAL A CA 1
ATOM 565 C C . VAL A 1 78 ? -8.852 4.641 16.891 1 96.25 78 VAL A C 1
ATOM 567 O O . VAL A 1 78 ? -8.141 3.631 16.906 1 96.25 78 VAL A O 1
ATOM 570 N N . LEU A 1 79 ? -8.398 5.852 16.594 1 97.81 79 LEU A N 1
ATOM 571 C CA . LEU A 1 79 ? -7 6.074 16.219 1 97.81 79 LEU A CA 1
ATOM 572 C C . LEU A 1 79 ? -6.074 5.723 17.391 1 97.81 79 LEU A C 1
ATOM 574 O O . LEU A 1 79 ? -5.008 5.137 17.172 1 97.81 79 LEU A O 1
ATOM 578 N N . ALA A 1 80 ? -6.48 6.043 18.562 1 97.38 80 ALA A N 1
ATOM 579 C CA . ALA A 1 80 ? -5.707 5.727 19.766 1 97.38 80 ALA A CA 1
ATOM 580 C C . ALA A 1 80 ? -5.547 4.219 19.938 1 97.38 80 ALA A C 1
ATOM 582 O O . ALA A 1 80 ? -4.449 3.73 20.219 1 97.38 80 ALA A O 1
ATOM 583 N N . ARG A 1 81 ? -6.57 3.502 19.766 1 95.69 81 ARG A N 1
ATOM 584 C CA . ARG A 1 81 ? -6.52 2.049 19.875 1 95.69 81 ARG A CA 1
ATOM 585 C C . ARG A 1 81 ? -5.633 1.446 18.797 1 95.69 81 ARG A C 1
ATOM 587 O O . ARG A 1 81 ? -4.926 0.465 19.031 1 95.69 81 ARG A O 1
ATOM 594 N N . ASP A 1 82 ? -5.715 2.004 17.609 1 96.75 82 ASP A N 1
ATOM 595 C CA . ASP A 1 82 ? -4.859 1.521 16.531 1 96.75 82 ASP A CA 1
ATOM 596 C C . ASP A 1 82 ? -3.383 1.731 16.859 1 96.75 82 ASP A C 1
ATOM 598 O O . ASP A 1 82 ? -2.547 0.873 16.578 1 96.75 82 ASP A O 1
ATOM 602 N N . ALA A 1 83 ? -3.078 2.832 17.469 1 97.19 83 ALA A N 1
ATOM 603 C CA . ALA A 1 83 ? -1.704 3.088 17.891 1 97.19 83 ALA A CA 1
ATOM 604 C C . ALA A 1 83 ? -1.258 2.072 18.938 1 97.19 83 ALA A C 1
ATOM 606 O O . ALA A 1 83 ? -0.155 1.526 18.859 1 97.19 83 ALA A O 1
ATOM 607 N N . ALA A 1 84 ? -2.09 1.827 19.859 1 95.06 84 ALA A N 1
ATOM 608 C CA . ALA A 1 84 ? -1.784 0.854 20.906 1 95.06 84 ALA A CA 1
ATOM 609 C C . ALA A 1 84 ? -1.58 -0.539 20.312 1 95.06 84 ALA A C 1
ATOM 611 O O . ALA A 1 84 ? -0.707 -1.287 20.766 1 95.06 84 ALA A O 1
ATOM 612 N N . ARG A 1 85 ? -2.387 -0.856 19.375 1 93.88 85 ARG A N 1
ATOM 613 C CA . ARG A 1 85 ? -2.262 -2.146 18.703 1 93.88 85 ARG A CA 1
ATOM 614 C C . ARG A 1 85 ? -0.908 -2.273 18.016 1 93.88 85 ARG A C 1
ATOM 616 O O . ARG A 1 85 ? -0.248 -3.311 18.109 1 93.88 85 ARG A O 1
ATOM 623 N N . LEU A 1 86 ? -0.521 -1.227 17.312 1 96.06 86 LEU A N 1
ATOM 624 C CA . LEU A 1 86 ? 0.76 -1.264 16.625 1 96.06 86 LEU A CA 1
ATOM 625 C C . LEU A 1 86 ? 1.906 -1.477 17.594 1 96.06 86 LEU A C 1
ATOM 627 O O . LEU A 1 86 ? 2.85 -2.217 17.312 1 96.06 86 LEU A O 1
ATOM 631 N N . GLU A 1 87 ? 1.812 -0.808 18.719 1 94.12 87 GLU A N 1
ATOM 632 C CA . GLU A 1 87 ? 2.82 -1.023 19.75 1 94.12 87 GLU A CA 1
ATOM 633 C C . GLU A 1 87 ? 2.834 -2.479 20.203 1 94.12 87 GLU A C 1
ATOM 635 O O . GLU A 1 87 ? 3.896 -3.096 20.297 1 94.12 87 GLU A O 1
ATOM 640 N N . ALA A 1 88 ? 1.683 -2.986 20.375 1 90.81 88 ALA A N 1
ATOM 641 C CA . ALA A 1 88 ? 1.565 -4.375 20.812 1 90.81 88 ALA A CA 1
ATOM 642 C C . ALA A 1 88 ? 2.092 -5.332 19.75 1 90.81 88 ALA A C 1
ATOM 644 O O . ALA A 1 88 ? 2.623 -6.395 20.062 1 90.81 88 ALA A O 1
ATOM 645 N N . TYR A 1 89 ? 1.966 -4.926 18.516 1 91.44 89 TYR A N 1
ATOM 646 C CA . TYR A 1 89 ? 2.369 -5.773 17.406 1 91.44 89 TYR A CA 1
ATOM 647 C C . TYR A 1 89 ? 3.871 -5.684 17.172 1 91.44 89 TYR A C 1
ATOM 649 O O . TYR A 1 89 ? 4.422 -6.422 16.344 1 91.44 89 TYR A O 1
ATOM 657 N N . GLY A 1 90 ? 4.527 -4.754 17.828 1 91.81 90 GLY A N 1
ATOM 658 C CA . GLY A 1 90 ? 5.98 -4.75 17.797 1 91.81 90 GLY A CA 1
ATOM 659 C C . GLY A 1 90 ? 6.555 -3.627 16.953 1 91.81 90 GLY A C 1
ATOM 660 O O . GLY A 1 90 ? 7.73 -3.656 16.578 1 91.81 90 GLY A O 1
ATOM 661 N N . ALA A 1 91 ? 5.781 -2.631 16.578 1 95.56 91 ALA A N 1
ATOM 662 C CA . ALA A 1 91 ? 6.305 -1.475 15.859 1 95.56 91 ALA A CA 1
ATOM 663 C C . ALA A 1 91 ? 7.309 -0.702 16.719 1 95.56 91 ALA A C 1
ATOM 665 O O . ALA A 1 91 ? 7.203 -0.69 17.938 1 95.56 91 ALA A O 1
ATOM 666 N N . ALA A 1 92 ? 8.219 -0.103 16.031 1 97 92 ALA A N 1
ATOM 667 C CA . ALA A 1 92 ? 9.227 0.689 16.719 1 97 92 ALA A CA 1
ATOM 668 C C . ALA A 1 92 ? 8.812 2.156 16.797 1 97 92 ALA A C 1
ATOM 670 O O . ALA A 1 92 ? 9.195 2.867 17.734 1 97 92 ALA A O 1
ATOM 671 N N . PHE A 1 93 ? 8.117 2.596 15.836 1 98.44 93 PHE A N 1
ATOM 672 C CA . PHE A 1 93 ? 7.535 3.93 15.773 1 98.44 93 PHE A CA 1
ATOM 673 C C . PHE A 1 93 ? 6.34 3.951 14.828 1 98.44 93 PHE A C 1
ATOM 675 O O . PHE A 1 93 ? 6.09 2.98 14.109 1 98.44 93 PHE A O 1
ATOM 682 N N . ILE A 1 94 ? 5.594 5.078 14.883 1 98.81 94 ILE A N 1
ATOM 683 C CA . ILE A 1 94 ? 4.32 5.105 14.172 1 98.81 94 ILE A CA 1
ATOM 684 C C . ILE A 1 94 ? 4.309 6.262 13.18 1 98.81 94 ILE A C 1
ATOM 686 O O . ILE A 1 94 ? 4.816 7.348 13.469 1 98.81 94 ILE A O 1
ATOM 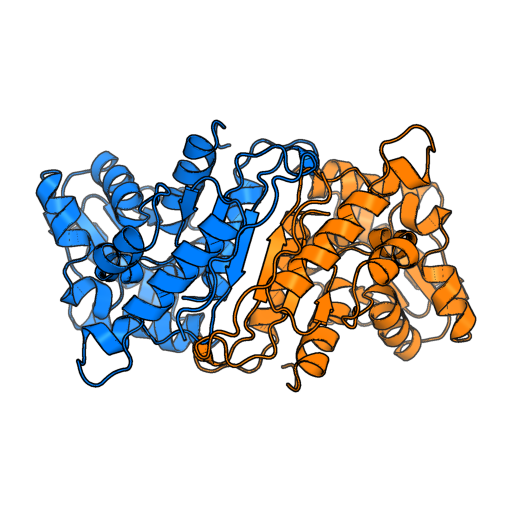690 N N . THR A 1 95 ? 3.785 6.02 12.023 1 98.88 95 THR A N 1
ATOM 691 C CA . THR A 1 95 ? 3.455 7.047 11.039 1 98.88 95 THR A CA 1
ATOM 692 C C . THR A 1 95 ? 1.967 7.02 10.703 1 98.88 95 THR A C 1
ATOM 694 O O . THR A 1 95 ? 1.335 5.961 10.758 1 98.88 95 THR A O 1
ATOM 697 N N . ILE A 1 96 ? 1.411 8.141 10.422 1 98.88 96 ILE A N 1
ATOM 698 C CA . ILE A 1 96 ? 0.02 8.312 10.016 1 98.88 96 ILE A CA 1
ATOM 699 C C . ILE A 1 96 ? -0.05 9.156 8.742 1 98.88 96 ILE A C 1
ATOM 701 O O . ILE A 1 96 ? -0.039 10.391 8.812 1 98.88 96 ILE A O 1
ATOM 705 N N . PRO A 1 97 ? -0.163 8.523 7.59 1 98.75 97 PRO A N 1
ATOM 706 C CA . PRO A 1 97 ? -0.241 9.297 6.348 1 98.75 97 PRO A CA 1
ATOM 707 C C . PRO A 1 97 ? -1.588 10 6.172 1 98.75 97 PRO A C 1
ATOM 709 O O . PRO A 1 97 ? -2.312 9.719 5.215 1 98.75 97 PRO A O 1
ATOM 712 N N . CYS A 1 98 ? -1.859 10.867 7.039 1 98.56 98 CYS A N 1
ATOM 713 C CA . CYS A 1 98 ? -3.061 11.695 7.082 1 98.56 98 CYS A CA 1
ATOM 714 C C . CYS A 1 98 ? 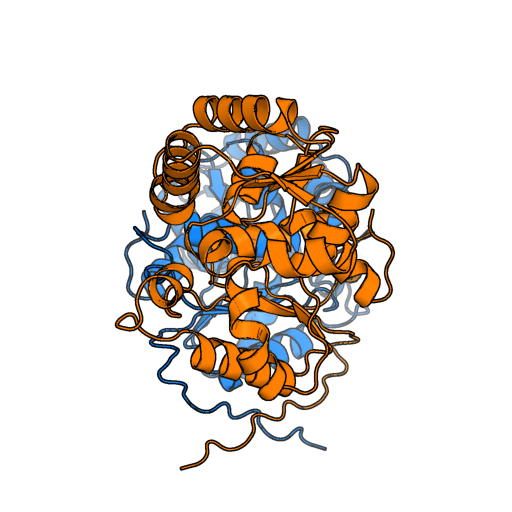-2.799 13 7.824 1 98.56 98 CYS A C 1
ATOM 716 O O . CYS A 1 98 ? -2.443 12.984 9.008 1 98.56 98 CYS A O 1
ATOM 718 N N . ASN A 1 99 ? -3.037 14.109 7.195 1 98.44 99 ASN A N 1
ATOM 719 C CA . ASN A 1 99 ? -2.768 15.414 7.785 1 98.44 99 ASN A CA 1
ATOM 720 C C . ASN A 1 99 ? -3.814 15.789 8.828 1 98.44 99 ASN A C 1
ATOM 722 O O . ASN A 1 99 ? -3.475 16.266 9.914 1 98.44 99 ASN A O 1
ATOM 726 N N . THR A 1 100 ? -5.062 15.477 8.523 1 97.75 100 THR A N 1
ATOM 727 C CA . THR A 1 100 ? -6.156 15.867 9.406 1 97.75 100 THR A CA 1
ATOM 728 C C . THR A 1 100 ? -6.082 15.109 10.727 1 97.75 100 THR A C 1
ATOM 730 O O . THR A 1 100 ? -6.508 15.617 11.766 1 97.75 100 THR A O 1
ATOM 733 N N . ALA A 1 101 ? -5.477 13.945 10.719 1 97.31 101 ALA A N 1
ATOM 734 C CA . ALA A 1 101 ? -5.367 13.117 11.914 1 97.31 101 ALA A CA 1
ATOM 735 C C . ALA A 1 101 ? -4.496 13.789 12.977 1 97.31 101 ALA A C 1
ATOM 737 O O . ALA A 1 101 ? -4.531 13.414 14.148 1 97.31 101 ALA A O 1
ATOM 738 N N . TYR A 1 102 ? -3.713 14.758 12.586 1 96.56 102 TYR A N 1
ATOM 739 C CA . TYR A 1 102 ? -2.863 15.5 13.516 1 96.56 102 TYR A CA 1
ATOM 740 C C . TYR A 1 102 ? -3.684 16.094 14.648 1 96.56 102 TYR A C 1
ATOM 742 O O . TYR A 1 102 ? -3.215 16.188 15.781 1 96.56 102 TYR A O 1
ATOM 750 N N . HIS A 1 103 ? -4.887 16.547 14.305 1 97.38 103 HIS A N 1
ATOM 751 C CA . HIS A 1 103 ? -5.77 17.141 15.297 1 97.38 103 HIS A CA 1
ATOM 752 C C . HIS A 1 103 ? -6.012 16.188 16.469 1 97.38 103 HIS A C 1
ATOM 754 O O . HIS A 1 103 ? -6.246 16.625 17.594 1 97.38 103 HIS A O 1
ATOM 760 N N . PHE A 1 104 ? -5.898 14.938 16.266 1 97.94 104 PHE A N 1
ATOM 761 C CA . PHE A 1 104 ? -6.238 13.922 17.266 1 97.94 104 PHE A CA 1
ATOM 762 C C . PHE A 1 104 ? -4.977 13.352 17.906 1 97.94 104 PHE A C 1
ATOM 764 O O . PHE A 1 104 ? -5.043 12.359 18.641 1 97.94 104 PHE A O 1
ATOM 771 N N . LEU A 1 105 ? -3.789 13.93 17.625 1 97.19 105 LEU A N 1
ATOM 772 C CA . LEU A 1 105 ? -2.5 13.422 18.094 1 97.19 105 LEU A CA 1
ATOM 773 C C . LEU A 1 105 ? -2.475 13.312 19.609 1 97.19 105 LEU A C 1
ATOM 775 O O . LEU A 1 105 ? -1.917 12.359 20.156 1 97.19 105 LEU A O 1
ATOM 779 N N . PRO A 1 106 ? -3.08 14.297 20.359 1 96.94 106 PRO A N 1
ATOM 780 C CA . PRO A 1 106 ? -3.055 14.141 21.812 1 96.94 106 PRO A CA 1
ATOM 781 C C . PRO A 1 106 ? -3.709 12.844 22.281 1 96.94 106 PRO A C 1
ATOM 783 O O . PRO A 1 106 ? -3.178 12.164 23.156 1 96.94 106 PRO A O 1
ATOM 786 N N . GLN A 1 107 ? -4.812 12.469 21.688 1 96.94 107 GLN A N 1
ATOM 787 C CA . GLN A 1 107 ? -5.465 11.203 22.016 1 96.94 107 GLN A CA 1
ATOM 788 C C . GLN A 1 107 ? -4.617 10.016 21.578 1 96.94 107 GLN A C 1
ATOM 790 O O . GLN A 1 107 ? -4.477 9.039 22.328 1 96.94 107 GLN A O 1
ATOM 795 N N . ILE A 1 108 ? -4.051 10.109 20.422 1 97.94 108 ILE A N 1
ATOM 796 C CA . ILE A 1 108 ? -3.264 9.016 19.859 1 97.94 108 ILE A CA 1
ATOM 797 C C . ILE A 1 108 ? -2.021 8.789 20.719 1 97.94 108 ILE A C 1
ATOM 799 O O . ILE A 1 108 ? -1.73 7.656 21.109 1 97.94 108 ILE A O 1
ATOM 803 N N . SER A 1 109 ? -1.319 9.867 21.047 1 97.69 109 SER A N 1
ATOM 804 C CA . SER A 1 109 ? -0.063 9.789 21.797 1 97.69 109 SER A CA 1
ATOM 805 C C . SER A 1 109 ? -0.285 9.289 23.219 1 97.69 109 SER A C 1
ATOM 807 O O . SER A 1 109 ? 0.608 8.68 23.812 1 97.69 109 SER A O 1
ATOM 809 N N . SER A 1 110 ? -1.414 9.43 23.75 1 97.38 110 SER A N 1
ATOM 810 C CA . SER A 1 110 ? -1.711 8.977 25.094 1 97.38 110 SER A CA 1
ATOM 811 C C . SER A 1 110 ? -1.873 7.465 25.156 1 97.38 110 SER A C 1
ATOM 813 O O . SER A 1 110 ? -1.82 6.863 26.234 1 97.38 110 SER A O 1
ATOM 815 N N . ALA A 1 111 ? -2.037 6.844 24.016 1 96.56 111 ALA A N 1
ATOM 816 C CA . ALA A 1 111 ? -2.365 5.422 23.984 1 96.56 111 ALA A CA 1
ATOM 817 C C . ALA A 1 111 ? -1.138 4.59 23.625 1 96.56 111 ALA A C 1
ATOM 819 O O . ALA A 1 111 ? -1.227 3.363 23.5 1 96.56 111 ALA A O 1
ATOM 820 N N . THR A 1 112 ? 0 5.23 23.453 1 97.19 112 THR A N 1
ATOM 821 C CA . THR A 1 112 ? 1.206 4.508 23.062 1 97.19 112 THR A CA 1
ATOM 822 C C . THR A 1 112 ? 2.451 5.203 23.609 1 97.19 112 THR A C 1
ATOM 824 O O . THR A 1 112 ? 2.43 6.406 23.875 1 97.19 112 THR A O 1
ATOM 827 N N . THR A 1 113 ? 3.49 4.449 23.781 1 97.88 113 THR A N 1
ATOM 828 C CA . THR A 1 113 ? 4.766 5.016 24.203 1 97.88 113 THR A CA 1
ATOM 829 C C . THR A 1 113 ? 5.688 5.223 23 1 97.88 113 THR A C 1
ATOM 831 O O . THR A 1 113 ? 6.777 5.777 23.141 1 97.88 113 THR A O 1
ATOM 834 N N . LEU A 1 114 ? 5.266 4.785 21.844 1 97.94 114 LEU A N 1
ATOM 835 C CA . LEU A 1 114 ? 6.102 4.848 20.641 1 97.94 114 LEU A CA 1
ATOM 836 C C . LEU A 1 114 ? 6.188 6.273 20.109 1 97.94 114 LEU A C 1
ATOM 838 O O . LEU A 1 114 ? 5.203 7.02 20.156 1 97.94 114 LEU A O 1
ATOM 842 N N . PRO A 1 115 ? 7.336 6.613 19.531 1 98.5 115 PRO A N 1
ATOM 843 C CA . PRO A 1 115 ? 7.383 7.871 18.781 1 98.5 115 PRO A CA 1
ATOM 844 C C . PRO A 1 115 ? 6.426 7.887 17.594 1 98.5 115 PRO A C 1
ATOM 846 O O . PRO A 1 115 ? 6.25 6.867 16.938 1 98.5 115 PRO A O 1
ATOM 849 N N . ILE A 1 116 ? 5.809 9 17.406 1 98.75 116 ILE A N 1
ATOM 850 C CA . ILE A 1 116 ? 4.965 9.219 16.25 1 98.75 116 ILE A CA 1
ATOM 851 C C . ILE A 1 116 ? 5.582 10.297 15.352 1 98.75 116 ILE A C 1
ATOM 853 O O . ILE A 1 116 ? 5.836 11.414 15.805 1 98.75 116 ILE A O 1
ATOM 857 N N . ILE A 1 117 ? 5.891 9.977 14.102 1 98.69 117 ILE A N 1
ATOM 858 C CA . ILE A 1 117 ? 6.414 10.953 13.148 1 98.69 117 ILE A CA 1
ATOM 859 C C . ILE A 1 117 ? 5.266 11.797 12.602 1 98.69 117 ILE A C 1
ATOM 861 O O . ILE A 1 117 ? 4.316 11.266 12.023 1 98.69 117 ILE A O 1
ATOM 865 N N . SER A 1 118 ? 5.371 13.055 12.75 1 97.81 118 SER A N 1
ATOM 866 C CA . SER A 1 118 ? 4.297 13.969 12.383 1 97.81 118 SER A CA 1
ATOM 867 C C . SER A 1 118 ? 4.398 14.391 10.922 1 97.81 118 SER A C 1
ATOM 869 O O . SER A 1 118 ? 5.324 15.109 10.539 1 97.81 118 SER A O 1
ATOM 871 N N . ILE A 1 119 ? 3.436 14.047 10.18 1 98.75 119 ILE A N 1
ATOM 872 C CA . ILE A 1 119 ? 3.375 14.453 8.781 1 98.75 119 ILE A CA 1
ATOM 873 C C . ILE A 1 119 ? 3.273 15.969 8.68 1 98.75 119 ILE A C 1
ATOM 875 O O . ILE A 1 119 ? 3.877 16.578 7.801 1 98.75 119 ILE A O 1
ATOM 879 N N . VAL A 1 120 ? 2.621 16.578 9.617 1 98.75 120 VAL A N 1
ATOM 880 C CA . VAL A 1 120 ? 2.395 18.016 9.609 1 98.75 120 VAL A CA 1
ATOM 881 C C . VAL A 1 120 ? 3.697 18.75 9.922 1 98.75 120 VAL A C 1
ATOM 883 O O . VAL A 1 120 ? 4.086 19.688 9.211 1 98.75 120 VAL A O 1
ATOM 886 N N . GLU A 1 121 ? 4.387 18.281 10.93 1 98.5 121 GLU A N 1
ATOM 887 C CA . GLU A 1 121 ? 5.641 18.938 11.312 1 98.5 121 GLU A CA 1
ATOM 888 C C . GLU A 1 121 ? 6.699 18.766 10.227 1 98.5 121 GLU A C 1
ATOM 890 O O . GLU A 1 121 ? 7.41 19.719 9.898 1 98.5 121 GLU A O 1
ATOM 895 N N . GLU A 1 122 ? 6.746 17.594 9.68 1 98.69 122 GLU A N 1
ATOM 896 C CA . GLU A 1 122 ? 7.738 17.344 8.633 1 98.69 122 GLU A CA 1
ATOM 897 C C . GLU A 1 122 ? 7.434 18.156 7.379 1 98.69 122 GLU A C 1
ATOM 899 O O . GLU A 1 122 ? 8.352 18.641 6.711 1 98.69 122 GLU A O 1
ATOM 904 N N . THR A 1 123 ? 6.188 18.281 7.012 1 98.81 123 THR A N 1
ATOM 905 C CA . THR A 1 123 ? 5.785 19.094 5.863 1 98.81 123 THR A CA 1
ATOM 906 C C . THR A 1 123 ? 6.07 20.562 6.109 1 98.81 123 THR A C 1
ATOM 908 O O . THR A 1 123 ? 6.574 21.266 5.227 1 98.81 123 THR A O 1
ATOM 911 N N . ALA A 1 124 ? 5.742 21.016 7.316 1 98.75 124 ALA A N 1
ATOM 912 C CA . ALA A 1 124 ? 5.996 22.406 7.676 1 98.75 124 ALA A CA 1
ATOM 913 C C . ALA A 1 124 ? 7.48 22.734 7.574 1 98.75 124 ALA A C 1
ATOM 915 O O . ALA A 1 124 ? 7.859 23.766 7.023 1 98.75 124 ALA A O 1
ATOM 916 N N . LYS A 1 125 ? 8.312 21.859 8.102 1 98.44 125 LYS A N 1
ATOM 917 C CA . LYS A 1 125 ? 9.758 22.047 8.023 1 98.44 125 LYS A CA 1
ATOM 918 C C . LYS A 1 125 ? 10.227 22.156 6.57 1 98.44 125 LYS A C 1
ATOM 920 O O . LYS A 1 125 ? 11.023 23.016 6.223 1 98.44 125 LYS A O 1
ATOM 925 N N . ALA A 1 126 ? 9.719 21.266 5.746 1 98.25 126 ALA A N 1
ATOM 926 C CA . ALA A 1 126 ? 10.086 21.281 4.332 1 98.25 126 ALA A CA 1
ATOM 927 C C . ALA A 1 126 ? 9.625 22.578 3.654 1 98.25 126 ALA A C 1
ATOM 929 O O . ALA A 1 126 ? 10.328 23.125 2.807 1 98.25 126 ALA A O 1
ATOM 930 N N . ALA A 1 127 ? 8.469 23.016 4.02 1 98.62 127 ALA A N 1
ATOM 931 C CA . ALA A 1 127 ? 7.898 24.219 3.414 1 98.62 127 ALA A CA 1
ATOM 932 C C . ALA A 1 127 ? 8.695 25.453 3.791 1 98.62 127 ALA A C 1
ATOM 934 O O . ALA A 1 127 ? 9.039 26.266 2.928 1 98.62 127 ALA A O 1
ATOM 935 N N . ILE A 1 128 ? 9.055 25.609 5 1 98.06 128 ILE A N 1
ATOM 936 C CA . ILE A 1 128 ? 9.688 26.828 5.48 1 98.06 128 ILE A CA 1
ATOM 937 C C . ILE A 1 128 ? 11.117 26.906 4.949 1 98.06 128 ILE A C 1
ATOM 939 O O . ILE A 1 128 ? 11.695 28 4.887 1 98.06 128 ILE A O 1
ATOM 943 N N . ALA A 1 129 ? 11.656 25.781 4.637 1 97.56 129 ALA A N 1
ATOM 944 C CA . ALA A 1 129 ? 12.961 25.781 3.99 1 97.56 129 ALA A CA 1
ATOM 945 C C . ALA A 1 129 ? 12.922 26.531 2.664 1 97.56 129 ALA A C 1
ATOM 947 O O . ALA A 1 129 ? 13.953 27 2.176 1 97.56 129 ALA A O 1
ATOM 948 N N . ARG A 1 130 ? 11.703 26.656 2.076 1 97 130 ARG A N 1
ATOM 949 C CA . ARG A 1 130 ? 11.539 27.344 0.805 1 97 130 ARG A CA 1
ATOM 950 C C . ARG A 1 130 ? 11.195 28.812 1.024 1 97 130 ARG A C 1
ATOM 952 O O . ARG A 1 130 ? 11.328 29.641 0.113 1 97 130 ARG A O 1
ATOM 959 N N . GLY A 1 131 ? 10.648 29.156 2.227 1 97.19 131 GLY A N 1
ATOM 960 C CA . GLY A 1 131 ? 10.289 30.516 2.584 1 97.19 131 GLY A CA 1
ATOM 961 C C . GLY A 1 131 ? 9.25 30.594 3.689 1 97.19 131 GLY A C 1
ATOM 962 O O . GLY A 1 131 ? 8.602 29.594 4.008 1 97.19 131 GLY A O 1
ATOM 963 N N . PRO A 1 132 ? 9.109 31.719 4.273 1 97.31 132 PRO A N 1
ATOM 964 C CA . PRO A 1 132 ? 8.289 31.859 5.48 1 97.31 132 PRO A CA 1
ATOM 965 C C . PRO A 1 132 ? 6.805 32 5.176 1 97.31 132 PRO A C 1
ATOM 967 O O . PRO A 1 132 ? 5.969 31.906 6.078 1 97.31 132 PRO A O 1
ATOM 970 N N . ARG A 1 133 ? 6.398 32.406 3.973 1 98.5 133 ARG A N 1
ATOM 971 C CA . ARG A 1 133 ? 4.992 32.469 3.598 1 98.5 133 ARG A CA 1
ATOM 972 C C . ARG A 1 133 ? 4.551 31.156 2.928 1 98.5 133 ARG A C 1
ATOM 974 O O . ARG A 1 133 ? 4.883 30.906 1.767 1 98.5 133 ARG A O 1
ATOM 981 N N . VAL A 1 134 ? 3.768 30.391 3.656 1 98.81 134 VAL A N 1
ATOM 982 C CA . VAL A 1 134 ? 3.41 29.047 3.197 1 98.81 134 VAL A CA 1
ATOM 983 C C . VAL A 1 134 ? 1.936 29.016 2.803 1 98.81 134 VAL A C 1
ATOM 985 O O . VAL A 1 134 ? 1.054 29.156 3.654 1 98.81 134 VAL A O 1
ATOM 988 N N . GLY A 1 135 ? 1.682 28.891 1.475 1 98.81 135 GLY A N 1
ATOM 989 C CA . GLY A 1 135 ? 0.334 28.547 1.049 1 98.81 135 GLY A CA 1
ATOM 990 C C . GLY A 1 135 ? -0.068 27.125 1.412 1 98.81 135 GLY A C 1
ATOM 991 O O . GLY A 1 135 ? 0.746 26.203 1.328 1 98.81 135 GLY A O 1
ATOM 992 N N . LEU A 1 136 ? -1.275 26.969 1.872 1 98.88 136 LEU A N 1
ATOM 993 C CA . LEU A 1 136 ? -1.716 25.641 2.322 1 98.88 136 LEU A CA 1
ATOM 994 C C . LEU A 1 136 ? -2.959 25.203 1.561 1 98.88 136 LEU A C 1
ATOM 996 O O . LEU A 1 136 ? -3.949 25.938 1.496 1 98.88 136 LEU A O 1
ATOM 1000 N N . LEU A 1 137 ? -2.928 24.109 0.92 1 98.88 137 LEU A N 1
ATOM 1001 C CA . LEU A 1 137 ? -4.105 23.406 0.42 1 98.88 137 LEU A CA 1
ATOM 1002 C C . LEU A 1 137 ? -4.434 22.203 1.299 1 98.88 137 LEU A C 1
ATOM 1004 O O . LEU A 1 137 ? -3.631 21.266 1.414 1 98.88 137 LEU A O 1
ATOM 1008 N N . ALA A 1 138 ? -5.551 22.25 1.978 1 98.56 138 ALA A N 1
ATOM 1009 C CA . ALA A 1 138 ? -5.938 21.219 2.951 1 98.56 138 ALA A CA 1
ATOM 1010 C C . ALA A 1 138 ? -7.453 21.109 3.057 1 98.56 138 ALA A C 1
ATOM 1012 O O . ALA A 1 138 ? -8.188 21.859 2.393 1 98.56 138 ALA A O 1
ATOM 1013 N N . THR A 1 139 ? -7.914 20.125 3.814 1 97.75 139 THR A N 1
ATOM 1014 C CA . THR A 1 139 ? -9.344 19.938 4.023 1 97.75 139 THR A CA 1
ATOM 1015 C C . THR A 1 139 ? -9.914 21.062 4.879 1 97.75 139 THR A C 1
ATOM 1017 O O . THR A 1 139 ? -9.172 21.766 5.578 1 97.75 139 THR A O 1
ATOM 1020 N N . ASP A 1 140 ? -11.266 21.141 4.832 1 98.12 140 ASP A N 1
ATOM 1021 C CA . ASP A 1 140 ? -11.953 22.047 5.738 1 98.12 140 ASP A CA 1
ATOM 1022 C C . ASP A 1 140 ? -11.633 21.734 7.195 1 98.12 140 ASP A C 1
ATOM 1024 O O . ASP A 1 140 ? -11.5 22.641 8.016 1 98.12 140 ASP A O 1
ATOM 1028 N N . GLY A 1 141 ? -11.523 20.438 7.48 1 97.31 141 GLY A N 1
ATOM 1029 C CA . GLY A 1 141 ? -11.188 20.031 8.836 1 97.31 141 GLY A CA 1
ATOM 1030 C C . GLY A 1 141 ? -9.82 20.531 9.289 1 97.31 141 GLY A C 1
ATOM 1031 O O . GLY A 1 141 ? -9.68 21.094 10.375 1 97.31 141 GLY A O 1
ATOM 1032 N N . THR A 1 142 ? -8.852 20.359 8.414 1 96.81 142 THR A N 1
ATOM 1033 C CA . THR A 1 142 ? -7.488 20.781 8.695 1 96.81 142 THR A CA 1
ATOM 1034 C C . TH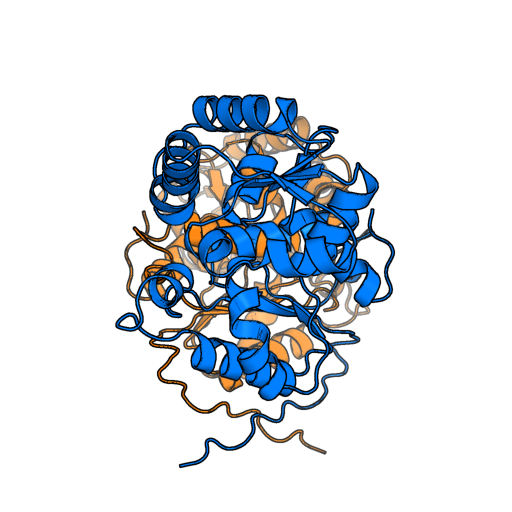R A 1 142 ? -7.426 22.297 8.906 1 96.81 142 THR A C 1
ATOM 1036 O O . THR A 1 142 ? -6.766 22.781 9.828 1 96.81 142 THR A O 1
ATOM 1039 N N . ARG A 1 143 ? -8.109 23 8.062 1 97.19 143 ARG A N 1
ATOM 1040 C CA . ARG A 1 143 ? -8.164 24.453 8.156 1 97.19 143 ARG A CA 1
ATOM 1041 C C . ARG A 1 143 ? -8.844 24.891 9.453 1 97.19 143 ARG A C 1
ATOM 1043 O O . ARG A 1 143 ? -8.312 25.719 10.195 1 97.19 143 ARG A O 1
ATOM 1050 N N . ALA A 1 144 ? -9.969 24.297 9.734 1 97.12 144 ALA A N 1
ATOM 1051 C CA . ALA A 1 144 ? -10.781 24.703 10.875 1 97.12 144 ALA A CA 1
ATOM 1052 C C . ALA A 1 144 ? -10.062 24.422 12.188 1 97.12 144 ALA A C 1
ATOM 1054 O O . ALA A 1 144 ? -10.141 25.203 13.133 1 97.12 144 ALA A O 1
ATOM 1055 N N . ALA A 1 145 ? -9.336 23.375 12.219 1 96.69 145 ALA A N 1
ATOM 1056 C CA . ALA A 1 145 ? -8.656 22.953 13.445 1 96.69 145 ALA A CA 1
ATOM 1057 C C . ALA A 1 145 ? -7.324 23.672 13.602 1 96.69 145 ALA A C 1
ATOM 1059 O O . ALA A 1 145 ? -6.68 23.578 14.656 1 96.69 145 ALA A O 1
ATOM 1060 N N . GLY A 1 146 ? -6.914 24.344 12.547 1 96.88 146 GLY A N 1
ATOM 1061 C CA . GLY A 1 146 ? -5.641 25.047 12.586 1 96.88 146 GLY A CA 1
ATOM 1062 C C . GLY A 1 146 ? -4.449 24.109 12.711 1 96.88 146 GLY A C 1
ATOM 1063 O O . GLY A 1 146 ? -3.488 24.406 13.422 1 96.88 146 GLY A O 1
ATOM 1064 N N . VAL A 1 147 ? -4.527 22.984 12.07 1 95.69 147 VAL A N 1
ATOM 1065 C CA . VAL A 1 147 ? -3.535 21.922 12.172 1 95.69 147 VAL A CA 1
ATOM 1066 C C . VAL A 1 147 ? -2.16 22.453 11.781 1 95.69 147 VAL A C 1
ATOM 1068 O O . VAL A 1 147 ? -1.187 22.297 12.516 1 95.69 147 VAL A O 1
ATOM 1071 N N . TYR A 1 148 ? -2.064 23.188 10.641 1 98.06 148 TYR A N 1
ATOM 1072 C CA . TYR A 1 148 ? -0.784 23.688 10.148 1 98.06 148 TYR A CA 1
ATOM 1073 C C . TYR A 1 148 ? -0.466 25.062 10.727 1 98.06 148 TYR A C 1
ATOM 1075 O O . TYR A 1 148 ? 0.703 25.406 10.906 1 98.06 148 TYR A O 1
ATOM 1083 N N . GLN A 1 149 ? -1.484 25.812 11.008 1 95.94 149 GLN A N 1
ATOM 1084 C CA . GLN A 1 149 ? -1.301 27.156 11.531 1 95.94 149 GLN A CA 1
ATOM 1085 C C . GLN A 1 149 ? -0.476 27.141 12.812 1 95.94 149 GLN A C 1
ATOM 1087 O O . GLN A 1 149 ? 0.472 27.922 12.953 1 95.94 149 GLN A O 1
ATOM 1092 N N . LYS A 1 150 ? -0.819 26.25 13.633 1 92.94 150 LYS A N 1
ATOM 1093 C CA . LYS A 1 150 ? -0.14 26.156 14.922 1 92.94 150 LYS A CA 1
ATOM 1094 C C . LYS A 1 150 ? 1.337 25.812 14.734 1 92.94 150 LYS A C 1
ATOM 1096 O O . LYS A 1 150 ? 2.203 26.422 15.359 1 92.94 150 LYS A O 1
ATOM 1101 N N . VAL A 1 151 ? 1.633 24.875 13.953 1 97 151 VAL A N 1
ATOM 1102 C CA . VAL A 1 151 ? 2.992 24.391 13.727 1 97 151 VAL A CA 1
ATOM 1103 C C . VAL A 1 151 ? 3.812 25.469 13.023 1 97 151 VAL A C 1
ATOM 1105 O O . VAL A 1 151 ? 4.945 25.75 13.414 1 97 151 VAL A O 1
ATOM 1108 N N . LEU A 1 152 ? 3.248 26.125 12.016 1 97.88 152 LEU A N 1
ATOM 1109 C CA . LEU A 1 152 ? 3.945 27.141 11.242 1 97.88 152 LEU A CA 1
ATOM 1110 C C . LEU A 1 152 ? 4.219 28.375 12.094 1 97.88 152 LEU A C 1
ATOM 1112 O O . LEU A 1 152 ? 5.297 28.969 12.008 1 97.88 152 LEU A O 1
ATOM 1116 N N . ASP A 1 153 ? 3.244 28.703 12.938 1 96.5 153 ASP A N 1
ATOM 1117 C CA . ASP A 1 153 ? 3.424 29.828 13.836 1 96.5 153 ASP A CA 1
ATOM 1118 C C . ASP A 1 153 ? 4.605 29.594 14.781 1 96.5 153 ASP A C 1
ATOM 1120 O O . ASP A 1 153 ? 5.422 30.5 14.992 1 96.5 153 ASP A O 1
ATOM 1124 N N . ALA A 1 154 ? 4.652 28.438 15.273 1 96.25 154 ALA A N 1
ATOM 1125 C CA . ALA A 1 154 ? 5.719 28.078 16.203 1 96.25 154 ALA A CA 1
ATOM 1126 C C . ALA A 1 154 ? 7.082 28.141 15.531 1 96.25 154 ALA A C 1
ATOM 1128 O O . ALA A 1 154 ? 8.102 28.359 16.188 1 96.25 154 ALA A O 1
ATOM 1129 N N . LEU A 1 155 ? 7.105 28.062 14.211 1 96.62 155 LEU A N 1
ATOM 1130 C CA . LEU A 1 155 ? 8.344 28.062 13.438 1 96.62 155 LEU A CA 1
ATOM 1131 C C . LEU A 1 155 ? 8.625 29.453 12.875 1 96.62 155 LEU A C 1
ATOM 1133 O O . LEU A 1 155 ? 9.594 29.641 12.133 1 96.62 155 LEU A O 1
ATOM 1137 N N . GLY A 1 156 ? 7.723 30.375 13.188 1 96.5 156 GLY A N 1
ATOM 1138 C CA . GLY A 1 156 ? 7.906 31.75 12.75 1 96.5 156 GLY A CA 1
ATOM 1139 C C . GLY A 1 156 ? 7.492 31.984 11.312 1 96.5 156 GLY A C 1
ATOM 1140 O O . GLY A 1 156 ? 8.031 32.875 10.641 1 96.5 156 GLY A O 1
ATOM 1141 N N . ALA A 1 157 ? 6.629 31.172 10.852 1 97.88 157 ALA A N 1
ATOM 1142 C CA . ALA A 1 157 ? 6.176 31.281 9.469 1 97.88 157 ALA A CA 1
ATOM 1143 C C . ALA A 1 157 ? 4.711 31.688 9.406 1 97.88 157 ALA A C 1
ATOM 1145 O O . ALA A 1 157 ? 4.02 31.719 10.422 1 97.88 157 ALA A O 1
ATOM 1146 N N . GLN A 1 158 ? 4.383 32.125 8.25 1 96.75 158 GLN A N 1
ATOM 1147 C CA . GLN A 1 158 ? 3.018 32.594 8.016 1 96.75 158 GLN A CA 1
ATOM 1148 C C . GLN A 1 158 ? 2.279 31.656 7.051 1 96.75 158 GLN A C 1
ATOM 1150 O O . GLN A 1 158 ? 2.869 31.156 6.098 1 96.75 158 GLN A O 1
ATOM 1155 N N . ILE A 1 159 ? 1.026 31.562 7.352 1 97.88 159 ILE A N 1
ATOM 1156 C CA . ILE A 1 159 ? 0.193 30.719 6.504 1 97.88 159 ILE A CA 1
ATOM 1157 C C . ILE A 1 159 ? -0.631 31.594 5.555 1 97.88 159 ILE A C 1
ATOM 1159 O O . ILE A 1 159 ? -1.089 32.656 5.938 1 97.88 159 ILE A O 1
ATOM 1163 N N . VAL A 1 160 ? -0.711 31.188 4.34 1 98.31 160 VAL A N 1
ATOM 1164 C CA . VAL A 1 160 ? -1.594 31.797 3.35 1 98.31 160 VAL A CA 1
ATOM 1165 C C . VAL A 1 160 ? -2.648 30.781 2.908 1 98.31 160 VAL A C 1
ATOM 1167 O O . VAL A 1 160 ? -2.312 29.703 2.418 1 98.31 160 VAL A O 1
ATOM 1170 N N . LEU A 1 161 ? -3.916 31.172 3.059 1 98.38 161 LEU A N 1
ATOM 1171 C CA . LEU A 1 161 ? -5.004 30.25 2.74 1 98.38 161 LEU A CA 1
ATOM 1172 C C . LEU A 1 161 ? -5.68 30.641 1.431 1 98.38 161 LEU A C 1
ATOM 1174 O O . LEU A 1 161 ? -5.684 31.812 1.056 1 98.38 161 LEU A O 1
ATOM 1178 N N . PRO A 1 162 ? -6.25 29.672 0.753 1 98.44 162 PRO A N 1
ATOM 1179 C CA . PRO A 1 162 ? -6.992 30.016 -0.463 1 98.44 162 PRO A CA 1
ATOM 1180 C C . PRO A 1 162 ? -8.297 30.75 -0.172 1 98.44 162 PRO A C 1
ATOM 1182 O O . PRO A 1 162 ? -8.758 30.766 0.971 1 98.44 162 PRO A O 1
ATOM 1185 N N . SER A 1 163 ? -8.828 31.375 -1.248 1 98.19 163 SER A N 1
ATOM 1186 C CA . SER A 1 163 ? -10.164 31.969 -1.133 1 98.19 163 SER A CA 1
ATOM 1187 C C . SER A 1 163 ? -11.203 30.891 -0.837 1 98.19 163 SER A C 1
ATOM 1189 O O . SER A 1 163 ? -10.922 29.688 -0.954 1 98.19 163 SER A O 1
ATOM 1191 N N . GLU A 1 164 ? -12.367 31.328 -0.442 1 98.19 164 GLU A N 1
ATOM 1192 C CA . GLU A 1 164 ? -13.453 30.391 -0.172 1 98.19 164 GLU A CA 1
ATOM 1193 C C . GLU A 1 164 ? -13.812 29.578 -1.42 1 98.19 164 GLU A C 1
ATOM 1195 O O . GLU A 1 164 ? -14.117 28.391 -1.333 1 98.19 164 GLU A O 1
ATOM 1200 N N . GLU A 1 165 ? -13.812 30.25 -2.539 1 98.31 165 GLU A N 1
ATOM 1201 C CA . GLU A 1 165 ? -14.102 29.578 -3.803 1 98.31 165 GLU A CA 1
ATOM 1202 C C . GLU A 1 165 ? -13.039 28.531 -4.129 1 98.31 165 GLU A C 1
ATOM 1204 O O . GLU A 1 165 ? -13.367 27.406 -4.508 1 98.31 165 GLU A O 1
ATOM 1209 N N . ASP A 1 166 ? -11.828 28.906 -3.955 1 98.69 166 ASP A N 1
ATOM 1210 C CA . ASP A 1 166 ? -10.727 27.984 -4.207 1 98.69 166 ASP A CA 1
ATOM 1211 C C . ASP A 1 166 ? -10.758 26.828 -3.221 1 98.69 166 ASP A C 1
ATOM 1213 O O . ASP A 1 166 ? -10.484 25.672 -3.598 1 98.69 166 ASP A O 1
ATOM 1217 N N . GLN A 1 167 ? -11.086 27.125 -1.996 1 98.75 167 GLN A N 1
ATOM 1218 C CA . GLN A 1 167 ? -11.203 26.094 -0.978 1 98.75 167 GLN A CA 1
ATOM 1219 C C . GLN A 1 167 ? -12.281 25.078 -1.346 1 98.75 167 GLN A C 1
ATOM 1221 O O . GLN A 1 167 ? -12.102 23.875 -1.146 1 98.75 167 GLN A O 1
ATOM 1226 N N . ARG A 1 168 ? -13.391 25.531 -1.849 1 98.69 168 ARG A N 1
ATOM 1227 C CA . ARG A 1 168 ? -14.461 24.625 -2.277 1 98.69 168 ARG A CA 1
ATOM 1228 C C . ARG A 1 168 ? -13.977 23.688 -3.375 1 98.69 168 ARG A C 1
ATOM 1230 O O . ARG A 1 168 ? -14.32 22.5 -3.375 1 98.69 168 ARG A O 1
ATOM 1237 N N . LEU A 1 169 ? -13.242 24.25 -4.297 1 98.75 169 LEU A N 1
ATOM 1238 C CA . LEU A 1 169 ? -12.695 23.422 -5.371 1 98.75 169 LEU A CA 1
ATOM 1239 C C . LEU A 1 169 ? -11.742 22.375 -4.812 1 98.75 169 LEU A C 1
ATOM 1241 O O . LEU A 1 169 ? -11.781 21.203 -5.219 1 98.75 169 LEU A O 1
ATOM 1245 N N . VAL A 1 170 ? -10.859 22.75 -3.861 1 98.81 170 VAL A N 1
ATOM 1246 C CA . VAL A 1 170 ? -9.914 21.844 -3.23 1 98.81 170 VAL A CA 1
ATOM 1247 C C . VAL A 1 170 ? -10.664 20.719 -2.535 1 98.81 170 VAL A C 1
ATOM 1249 O O . VAL A 1 170 ? -10.328 19.547 -2.697 1 98.81 170 VAL A O 1
ATOM 1252 N N . MET A 1 171 ? -11.711 21.078 -1.828 1 98.75 171 MET A N 1
ATOM 1253 C CA . MET A 1 171 ? -12.523 20.078 -1.141 1 98.75 171 MET A CA 1
ATOM 1254 C C . MET A 1 171 ? -13.164 19.109 -2.139 1 98.75 171 MET A C 1
ATOM 1256 O O . MET A 1 171 ? -13.242 17.906 -1.886 1 98.75 171 MET A O 1
ATOM 1260 N N . SER A 1 172 ? -13.625 19.641 -3.236 1 98.69 172 SER A N 1
ATOM 1261 C CA . SER A 1 172 ? -14.234 18.797 -4.262 1 98.69 172 SER A CA 1
ATOM 1262 C C . SER A 1 172 ? -13.219 17.812 -4.84 1 98.69 172 SER A C 1
ATOM 1264 O O . SER A 1 172 ? -13.539 16.641 -5.043 1 98.69 172 SER A O 1
ATOM 1266 N N . VAL A 1 173 ? -12.016 18.266 -5.082 1 98.69 173 VAL A N 1
ATOM 1267 C CA . VAL A 1 173 ? -10.953 17.391 -5.582 1 98.69 173 VAL A CA 1
ATOM 1268 C C . VAL A 1 173 ? -10.703 16.25 -4.594 1 98.69 173 VAL A C 1
ATOM 1270 O O . VAL A 1 173 ? -10.57 15.094 -4.988 1 98.69 173 VAL A O 1
ATOM 1273 N N . ILE A 1 174 ? -10.633 16.578 -3.326 1 98.56 174 ILE A N 1
ATOM 1274 C CA . ILE A 1 174 ? -10.289 15.633 -2.27 1 98.56 174 ILE A CA 1
ATOM 1275 C C . ILE A 1 174 ? -11.43 14.641 -2.078 1 98.56 174 ILE A C 1
ATOM 1277 O O . ILE A 1 174 ? -11.219 13.43 -2.137 1 98.56 174 ILE A O 1
ATOM 1281 N N . TYR A 1 175 ? -12.703 15.141 -1.921 1 98.12 175 TYR A N 1
ATOM 1282 C CA . TYR A 1 175 ? -13.789 14.297 -1.437 1 98.12 175 TYR A CA 1
ATOM 1283 C C . TYR A 1 175 ? -14.586 13.719 -2.598 1 98.12 175 TYR A C 1
ATOM 1285 O O . TYR A 1 175 ? -14.867 12.516 -2.627 1 98.12 175 TYR A O 1
ATOM 1293 N N . ASP A 1 176 ? -14.945 14.555 -3.553 1 97.75 176 ASP A N 1
ATOM 1294 C CA . ASP A 1 176 ? -15.75 14.078 -4.672 1 97.75 176 ASP A CA 1
ATOM 1295 C C . ASP A 1 176 ? -14.883 13.383 -5.719 1 97.75 176 ASP A C 1
ATOM 1297 O O . ASP A 1 176 ? -15.367 12.555 -6.488 1 97.75 176 ASP A O 1
ATOM 1301 N N . GLY A 1 177 ? -13.633 13.75 -5.797 1 98.06 177 GLY A N 1
ATOM 1302 C CA . GLY A 1 177 ? -12.688 13.156 -6.727 1 98.06 177 GLY A CA 1
ATOM 1303 C C . GLY A 1 177 ? -11.977 11.945 -6.16 1 98.06 177 GLY A C 1
ATOM 1304 O O . GLY A 1 177 ? -12.453 10.82 -6.293 1 98.06 177 GLY A O 1
ATOM 1305 N N . VAL A 1 178 ? -10.93 12.172 -5.406 1 97.69 178 VAL A N 1
ATOM 1306 C CA . VAL A 1 178 ? -9.984 11.125 -5.02 1 97.69 178 VAL A CA 1
ATOM 1307 C C . VAL A 1 178 ? -10.68 10.125 -4.098 1 97.69 178 VAL A C 1
ATOM 1309 O O . VAL A 1 178 ? -10.68 8.922 -4.367 1 97.69 178 VAL A O 1
ATOM 1312 N N . LYS A 1 179 ? -11.32 10.578 -3.018 1 97.38 179 LYS A N 1
ATOM 1313 C CA . LYS A 1 179 ? -11.898 9.672 -2.031 1 97.38 179 LYS A CA 1
ATOM 1314 C C . LYS A 1 179 ? -13.07 8.891 -2.625 1 97.38 179 LYS A C 1
ATOM 1316 O O . LYS A 1 179 ? -13.25 7.703 -2.324 1 97.38 179 LYS A O 1
ATOM 1321 N N . ALA A 1 180 ? -13.836 9.5 -3.494 1 96.38 180 ALA A N 1
ATOM 1322 C CA . ALA A 1 180 ? -15.047 8.883 -4.023 1 96.38 180 ALA A CA 1
ATOM 1323 C C . ALA A 1 180 ? -14.758 8.141 -5.324 1 96.38 180 ALA A C 1
ATOM 1325 O O . ALA A 1 180 ? -15.602 7.387 -5.82 1 96.38 180 ALA A O 1
ATOM 1326 N N . GLY A 1 181 ? -13.547 8.344 -5.812 1 95.12 181 GLY A N 1
ATOM 1327 C CA . GLY A 1 181 ? -13.227 7.754 -7.102 1 95.12 181 GLY A CA 1
ATOM 1328 C C . GLY A 1 181 ? -13.906 8.453 -8.266 1 95.12 181 GLY A C 1
ATOM 1329 O O . GLY A 1 181 ? -14.242 7.824 -9.266 1 95.12 181 GLY A O 1
ATOM 1330 N N . GLY A 1 182 ? -14.227 9.711 -8.094 1 95.38 182 GLY A N 1
ATOM 1331 C CA . GLY A 1 182 ? -14.836 10.516 -9.133 1 95.38 182 GLY A CA 1
ATOM 1332 C C . GLY A 1 182 ? -13.828 11.297 -9.953 1 95.38 182 GLY A C 1
ATOM 1333 O O . GLY A 1 182 ? -12.617 11.156 -9.758 1 95.38 182 GLY A O 1
ATOM 1334 N N . PRO A 1 183 ? -14.312 12.07 -10.867 1 96.5 183 PRO A N 1
ATOM 1335 C CA . PRO A 1 183 ? -13.406 12.898 -11.664 1 96.5 183 PRO A CA 1
ATOM 1336 C C . PRO A 1 183 ? -12.719 13.984 -10.844 1 96.5 183 PRO A C 1
ATOM 1338 O O . PRO A 1 183 ? -13.32 14.547 -9.93 1 96.5 183 PRO A O 1
ATOM 1341 N N . VAL A 1 184 ? -11.492 14.234 -11.172 1 98 184 VAL A N 1
ATOM 1342 C CA . VAL A 1 184 ? -10.703 15.258 -10.5 1 98 184 VAL A CA 1
ATOM 1343 C C . VAL A 1 184 ? -10.492 16.438 -11.43 1 98 184 VAL A C 1
ATOM 1345 O O . VAL A 1 184 ? -10.047 16.266 -12.57 1 98 184 VAL A O 1
ATOM 1348 N N . ASP A 1 185 ? -10.766 17.641 -11.016 1 98.38 185 ASP A N 1
ATOM 1349 C CA . ASP A 1 185 ? -10.523 18.859 -11.766 1 98.38 185 ASP A CA 1
ATOM 1350 C C . ASP A 1 185 ? -9.07 19.312 -11.633 1 98.38 185 ASP A C 1
ATOM 1352 O O . ASP A 1 185 ? -8.773 20.281 -10.938 1 98.38 185 ASP A O 1
ATOM 1356 N N . VAL A 1 186 ? -8.219 18.688 -12.375 1 98.62 186 VAL A N 1
ATOM 1357 C CA . VAL A 1 186 ? -6.781 18.938 -12.289 1 98.62 186 VAL A CA 1
ATOM 1358 C C . VAL A 1 186 ? -6.473 20.359 -12.719 1 98.62 186 VAL A C 1
ATOM 1360 O O . VAL A 1 186 ? -5.66 21.047 -12.086 1 98.62 186 VAL A O 1
ATOM 1363 N N . GLU A 1 187 ? -7.102 20.812 -13.781 1 98.5 187 GLU A N 1
ATOM 1364 C CA . GLU A 1 187 ? -6.879 22.172 -14.266 1 98.5 187 GLU A CA 1
ATOM 1365 C C . GLU A 1 187 ? -7.297 23.203 -13.219 1 98.5 187 GLU A C 1
ATOM 1367 O O . GLU A 1 187 ? -6.598 24.203 -13.008 1 98.5 187 GLU A O 1
ATOM 1372 N N . GLY A 1 188 ? -8.445 22.953 -12.664 1 98.75 188 GLY A N 1
ATOM 1373 C CA . GLY A 1 188 ? -8.883 23.828 -11.594 1 98.75 188 GLY A CA 1
ATOM 1374 C C . GLY A 1 188 ? -7.914 23.875 -10.422 1 98.75 188 GLY A C 1
ATOM 1375 O O . GLY A 1 188 ? -7.613 24.953 -9.898 1 98.75 188 GLY A O 1
ATOM 1376 N N . LEU A 1 189 ? -7.434 22.734 -10.031 1 98.88 189 LEU A N 1
ATOM 1377 C CA . LEU A 1 189 ? -6.492 22.656 -8.922 1 98.88 189 LEU A CA 1
ATOM 1378 C C . LEU A 1 189 ? -5.199 23.391 -9.25 1 98.88 189 LEU A C 1
ATOM 1380 O O . LEU A 1 189 ? -4.637 24.094 -8.398 1 98.88 189 LEU A O 1
ATOM 1384 N N . GLU A 1 190 ? -4.723 23.266 -10.469 1 98.62 190 GLU A N 1
ATOM 1385 C CA . GLU A 1 190 ? -3.523 23.969 -10.898 1 98.62 190 GLU A CA 1
ATOM 1386 C C . GLU A 1 190 ? -3.725 25.484 -10.844 1 98.62 190 GLU A C 1
ATOM 1388 O O . GLU A 1 190 ? -2.811 26.219 -10.469 1 98.62 190 GLU A O 1
ATOM 1393 N N . ALA A 1 191 ? -4.91 25.891 -11.234 1 98.62 191 ALA A N 1
ATOM 1394 C CA . ALA A 1 191 ? -5.219 27.312 -11.164 1 98.62 191 ALA A CA 1
ATOM 1395 C C . ALA A 1 191 ? -5.203 27.812 -9.719 1 98.62 191 ALA A C 1
ATOM 1397 O O . ALA A 1 191 ? -4.711 28.906 -9.43 1 98.62 191 ALA A O 1
ATOM 1398 N N . VAL A 1 192 ? -5.738 27.016 -8.82 1 98.81 192 VAL A N 1
ATOM 1399 C CA . VAL A 1 192 ? -5.734 27.344 -7.398 1 98.81 192 VAL A CA 1
ATOM 1400 C C . VAL A 1 192 ? -4.301 27.453 -6.895 1 98.81 192 VAL A C 1
ATOM 1402 O O . VAL A 1 192 ? -3.959 28.391 -6.164 1 98.81 192 VAL A O 1
ATOM 1405 N N . ILE A 1 193 ? -3.432 26.484 -7.246 1 98.81 193 ILE A N 1
ATOM 1406 C CA . ILE A 1 193 ? -2.023 26.484 -6.863 1 98.81 193 ILE A CA 1
ATOM 1407 C C . ILE A 1 193 ? -1.354 27.75 -7.379 1 98.81 193 ILE A C 1
ATOM 1409 O O . ILE A 1 193 ? -0.598 28.406 -6.656 1 98.81 193 ILE A O 1
ATOM 1413 N N . GLY A 1 194 ? -1.678 28.109 -8.617 1 98.5 194 GLY A N 1
ATOM 1414 C CA . GLY A 1 194 ? -1.131 29.312 -9.203 1 98.5 194 GLY A CA 1
ATOM 1415 C C . GLY A 1 194 ? -1.503 30.562 -8.422 1 98.5 194 GLY A C 1
ATOM 1416 O O . GLY A 1 194 ? -0.646 31.406 -8.148 1 98.5 194 GLY A O 1
ATOM 1417 N N . ARG A 1 195 ? -2.805 30.703 -8.086 1 98.5 195 ARG A N 1
ATOM 1418 C CA . ARG A 1 195 ? -3.273 31.875 -7.344 1 98.5 195 ARG A CA 1
ATOM 1419 C C . ARG A 1 195 ? -2.645 31.922 -5.957 1 98.5 195 ARG A C 1
ATOM 1421 O O . ARG A 1 195 ? -2.25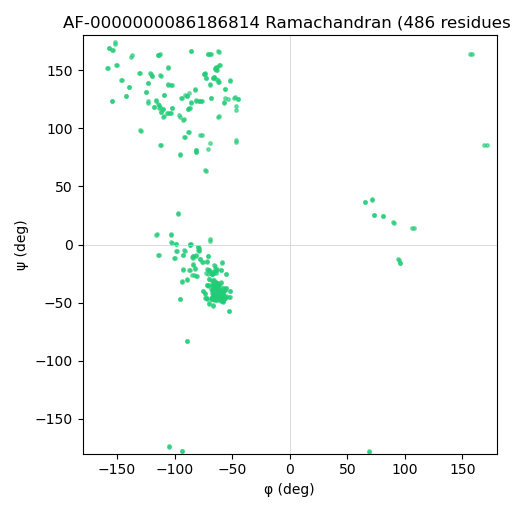4 33 -5.488 1 98.5 195 ARG A O 1
ATOM 1428 N N . LEU A 1 196 ? -2.529 30.828 -5.387 1 98.31 196 LEU A N 1
ATOM 1429 C CA . LEU A 1 196 ? -1.948 30.781 -4.051 1 98.31 196 LEU A CA 1
ATOM 1430 C C . LEU A 1 196 ? -0.455 31.078 -4.094 1 98.31 196 LEU A C 1
ATOM 1432 O O . LEU A 1 196 ? 0.083 31.703 -3.178 1 98.31 196 LEU A O 1
ATOM 1436 N N . SER A 1 197 ? 0.227 30.641 -5.129 1 98.06 197 SER A N 1
ATOM 1437 C CA . SER A 1 197 ? 1.661 30.859 -5.305 1 98.06 197 SER A CA 1
ATOM 1438 C C . SER A 1 197 ? 1.99 32.344 -5.465 1 98.06 197 SER A C 1
ATOM 1440 O O . SER A 1 197 ? 3.098 32.781 -5.141 1 98.06 197 SER A O 1
ATOM 1442 N N . ALA A 1 198 ? 1.045 33.062 -5.902 1 97.25 198 ALA A N 1
ATOM 1443 C CA . ALA A 1 198 ? 1.261 34.5 -6.094 1 97.25 198 ALA A CA 1
ATOM 1444 C C . ALA A 1 198 ? 1.441 35.219 -4.754 1 97.25 198 ALA A C 1
ATOM 1446 O O . ALA A 1 198 ? 2.125 36.219 -4.672 1 97.25 198 ALA A O 1
ATOM 1447 N N . GLY A 1 199 ? 0.902 34.625 -3.713 1 97.31 199 GLY A N 1
ATOM 1448 C CA . GLY A 1 199 ? 0.954 35.281 -2.408 1 97.31 199 GLY A CA 1
ATOM 1449 C C . GLY A 1 199 ? 1.773 34.5 -1.396 1 97.31 199 GLY A C 1
ATOM 1450 O O . GLY A 1 199 ? 1.786 34.812 -0.21 1 97.31 199 GLY A O 1
ATOM 1451 N N . SER A 1 200 ? 2.455 33.469 -1.839 1 98.62 200 SER A N 1
ATOM 1452 C CA . SER A 1 200 ? 3.229 32.625 -0.939 1 98.62 200 SER A CA 1
ATOM 1453 C C . SER A 1 200 ? 4.586 32.281 -1.54 1 98.62 200 SER A C 1
ATOM 1455 O O . SER A 1 200 ? 4.805 32.438 -2.74 1 98.62 200 SER A O 1
ATOM 1457 N N . ASP A 1 201 ? 5.523 31.828 -0.735 1 98.62 201 ASP A N 1
ATOM 1458 C CA . ASP A 1 201 ? 6.844 31.406 -1.191 1 98.62 201 ASP A CA 1
ATOM 1459 C C . ASP A 1 201 ? 6.824 29.953 -1.673 1 98.62 201 ASP A C 1
ATOM 1461 O O . ASP A 1 201 ? 7.637 29.562 -2.512 1 98.62 201 ASP A O 1
ATOM 1465 N N . VAL A 1 202 ? 5.895 29.219 -1.129 1 98.75 202 VAL A N 1
ATOM 1466 C CA . VAL A 1 202 ? 5.711 27.797 -1.441 1 98.75 202 VAL A CA 1
ATOM 1467 C C . VAL A 1 202 ? 4.285 27.375 -1.093 1 98.75 202 VAL A C 1
ATOM 1469 O O . VAL A 1 202 ? 3.637 27.984 -0.245 1 98.75 202 VAL A O 1
ATOM 1472 N N . VAL A 1 203 ? 3.789 26.375 -1.788 1 98.88 203 VAL A N 1
ATOM 1473 C CA . VAL A 1 203 ? 2.467 25.828 -1.508 1 98.88 203 VAL A CA 1
ATOM 1474 C C . VAL A 1 203 ? 2.602 24.406 -0.979 1 98.88 203 VAL A C 1
ATOM 1476 O O . VAL A 1 203 ? 3.148 23.531 -1.66 1 98.88 203 VAL A O 1
ATOM 1479 N N . ALA A 1 204 ? 2.174 24.188 0.219 1 98.88 204 ALA A N 1
ATOM 1480 C CA . ALA A 1 204 ? 2.145 22.859 0.815 1 98.88 204 ALA A CA 1
ATOM 1481 C C . ALA A 1 204 ? 0.862 22.125 0.443 1 98.88 204 ALA A C 1
ATOM 1483 O O . ALA A 1 204 ? -0.24 22.641 0.642 1 98.88 204 ALA A O 1
ATOM 1484 N N . LEU A 1 205 ? 1.018 21 -0.147 1 98.88 205 LEU A N 1
ATOM 1485 C CA . LEU A 1 205 ? -0.101 20.078 -0.289 1 98.88 205 LEU A CA 1
ATOM 1486 C C . LEU A 1 205 ? -0.362 19.328 1.017 1 98.88 205 LEU A C 1
ATOM 1488 O O . LEU A 1 205 ? 0.22 18.266 1.26 1 98.88 205 LEU A O 1
ATOM 1492 N N . GLY A 1 206 ? -1.298 19.891 1.794 1 98.75 206 GLY A N 1
ATOM 1493 C CA . GLY A 1 206 ? -1.509 19.453 3.166 1 98.75 206 GLY A CA 1
ATOM 1494 C C . GLY A 1 206 ? -2.646 18.469 3.311 1 98.75 206 GLY A C 1
ATOM 1495 O O . GLY A 1 206 ? -3.346 18.453 4.328 1 98.75 206 GLY A O 1
ATOM 1496 N N . CYS A 1 207 ? -2.93 17.75 2.314 1 98.69 207 CYS A N 1
ATOM 1497 C CA . CYS A 1 207 ? -3.852 16.609 2.295 1 98.69 207 CYS A CA 1
ATOM 1498 C C . CYS A 1 207 ? -3.301 15.477 1.445 1 98.69 207 CYS A C 1
ATOM 1500 O O . CYS A 1 207 ? -2.863 15.695 0.315 1 98.69 207 CYS A O 1
ATOM 1502 N N . THR A 1 208 ? -3.414 14.266 1.981 1 98.81 208 THR A N 1
ATOM 1503 C CA . THR A 1 208 ? -2.752 13.141 1.338 1 98.81 208 THR A CA 1
ATOM 1504 C C . THR A 1 208 ? -3.438 12.789 0.022 1 98.81 208 THR A C 1
ATOM 1506 O O . THR A 1 208 ? -2.818 12.203 -0.872 1 98.81 208 THR A O 1
ATOM 1509 N N . GLU A 1 209 ? -4.695 13.172 -0.158 1 98.75 209 GLU A N 1
ATOM 1510 C CA . GLU A 1 209 ? -5.375 13.016 -1.439 1 98.75 209 GLU A CA 1
ATOM 1511 C C . GLU A 1 209 ? -4.758 13.922 -2.504 1 98.75 209 GLU A C 1
ATOM 1513 O O . GLU A 1 209 ? -4.699 13.555 -3.68 1 98.75 209 GLU A O 1
ATOM 1518 N N . LEU A 1 210 ? -4.328 15.086 -2.088 1 98.88 210 LEU A N 1
ATOM 1519 C CA . LEU A 1 210 ? -3.643 15.977 -3.016 1 98.88 210 LEU A CA 1
ATOM 1520 C C . LEU A 1 210 ? -2.293 15.398 -3.428 1 98.88 210 LEU A C 1
ATOM 1522 O O . LEU A 1 210 ? -1.831 15.625 -4.547 1 98.88 210 LEU A O 1
ATOM 1526 N N . SER A 1 211 ? -1.673 14.656 -2.529 1 98.88 211 SER A N 1
ATOM 1527 C CA . SER A 1 211 ? -0.432 13.969 -2.859 1 98.88 211 SER A CA 1
ATOM 1528 C C . SER A 1 211 ? -0.647 12.953 -3.979 1 98.88 211 SER A C 1
ATOM 1530 O O . SER A 1 211 ? 0.255 12.703 -4.781 1 98.88 211 SER A O 1
ATOM 1532 N N . ILE A 1 212 ? -1.83 12.305 -3.998 1 98.69 212 ILE A N 1
ATOM 1533 C CA . ILE A 1 212 ? -2.156 11.359 -5.059 1 98.69 212 ILE A CA 1
ATOM 1534 C C . ILE A 1 212 ? -2.186 12.086 -6.402 1 98.69 212 ILE A C 1
ATOM 1536 O O . ILE A 1 212 ? -1.585 11.625 -7.379 1 98.69 212 ILE A O 1
ATOM 1540 N N . VAL A 1 213 ? -2.84 13.234 -6.445 1 98.69 213 VAL A N 1
ATOM 1541 C CA . VAL A 1 213 ? -2.877 14.039 -7.664 1 98.69 213 VAL A CA 1
ATOM 1542 C C . VAL A 1 213 ? -1.461 14.461 -8.047 1 98.69 213 VAL A C 1
ATOM 1544 O O . VAL A 1 213 ? -1.066 14.344 -9.211 1 98.69 213 VAL A O 1
ATOM 1547 N N . TYR A 1 214 ? -0.73 14.922 -7.055 1 98.62 214 TYR A N 1
ATOM 1548 C CA . TYR A 1 214 ? 0.661 15.336 -7.203 1 98.62 214 TYR A CA 1
ATOM 1549 C C . TYR A 1 214 ? 1.485 14.242 -7.875 1 98.62 214 TYR A C 1
ATOM 1551 O O . TYR A 1 214 ? 2.238 14.516 -8.812 1 98.62 214 TYR A O 1
ATOM 1559 N N . ASP A 1 215 ? 1.323 13.031 -7.449 1 98.12 215 ASP A N 1
ATOM 1560 C CA . ASP A 1 215 ? 2.059 11.891 -7.977 1 98.12 215 ASP A CA 1
ATOM 1561 C C . ASP A 1 215 ? 1.59 11.531 -9.383 1 98.12 215 ASP A C 1
ATOM 1563 O O . ASP A 1 215 ? 2.408 11.352 -10.289 1 98.12 215 ASP A O 1
ATOM 1567 N N . GLU A 1 216 ? 0.313 11.469 -9.594 1 97.19 216 GLU A N 1
ATOM 1568 C CA . GLU A 1 216 ? -0.277 11.055 -10.859 1 97.19 216 GLU A CA 1
ATOM 1569 C C . GLU A 1 216 ? 0.065 12.047 -11.969 1 97.19 216 GLU A C 1
ATOM 1571 O O . GLU A 1 216 ? 0.216 11.656 -13.133 1 97.19 216 GLU A O 1
ATOM 1576 N N . GLN A 1 217 ? 0.194 13.297 -11.625 1 97.88 217 GLN A N 1
ATOM 1577 C CA . GLN A 1 217 ? 0.402 14.336 -12.625 1 97.88 217 GLN A CA 1
ATOM 1578 C C . GLN A 1 217 ? 1.889 14.578 -12.875 1 97.88 217 GLN A C 1
ATOM 1580 O O . GLN A 1 217 ? 2.26 15.391 -13.719 1 97.88 217 GLN A O 1
ATOM 1585 N N . GLY A 1 218 ? 2.725 13.93 -12.109 1 97.38 218 GLY A N 1
ATOM 1586 C CA . GLY A 1 218 ? 4.16 14.109 -12.289 1 97.38 218 GLY A CA 1
ATOM 1587 C C . GLY A 1 218 ? 4.652 15.469 -11.828 1 97.38 218 GLY A C 1
ATOM 1588 O O . GLY A 1 218 ? 5.473 16.094 -12.508 1 97.38 218 GLY A O 1
ATOM 1589 N N . TRP A 1 219 ? 4.117 15.969 -10.727 1 97.94 219 TRP A N 1
ATOM 1590 C CA . TRP A 1 219 ? 4.441 17.312 -10.258 1 97.94 219 TRP A CA 1
ATOM 1591 C C . TRP A 1 219 ? 5.695 17.297 -9.391 1 97.94 219 TRP A C 1
ATOM 1593 O O . TRP A 1 219 ? 6.133 18.344 -8.906 1 97.94 219 TRP A O 1
ATOM 1603 N N . ARG A 1 220 ? 6.262 16.172 -9.195 1 95.44 220 ARG A N 1
ATOM 1604 C CA . ARG A 1 220 ? 7.473 16.078 -8.391 1 95.44 220 ARG A CA 1
ATOM 1605 C C . ARG A 1 220 ? 8.562 16.984 -8.953 1 95.44 220 ARG A C 1
ATOM 1607 O O . ARG A 1 220 ? 8.805 17 -10.156 1 95.44 220 ARG A O 1
ATOM 1614 N N . GLY A 1 221 ? 9.25 17.766 -8.086 1 93.5 221 GLY A N 1
ATOM 1615 C CA . GLY A 1 221 ? 10.328 18.641 -8.523 1 93.5 221 GLY A CA 1
ATOM 1616 C C . GLY A 1 221 ? 9.875 20.062 -8.766 1 93.5 221 GLY A C 1
ATOM 1617 O O . GLY A 1 221 ? 10.695 20.969 -8.875 1 93.5 221 GLY A O 1
ATOM 1618 N N . ARG A 1 222 ? 8.555 20.281 -8.883 1 97.19 222 ARG A N 1
ATOM 1619 C CA . ARG A 1 222 ? 8.07 21.656 -8.945 1 97.19 222 ARG A CA 1
ATOM 1620 C C . ARG A 1 222 ? 8.508 22.453 -7.727 1 97.19 222 ARG A C 1
ATOM 1622 O O . ARG A 1 222 ? 8.172 22.094 -6.594 1 97.19 222 ARG A O 1
ATOM 1629 N N . PRO A 1 223 ? 9.203 23.516 -7.926 1 96.44 223 PRO A N 1
ATOM 1630 C CA . PRO A 1 223 ? 9.812 24.219 -6.797 1 96.44 223 PRO A CA 1
ATOM 1631 C C . PRO A 1 223 ? 8.789 24.938 -5.918 1 96.44 223 PRO A C 1
ATOM 1633 O O . PRO A 1 223 ? 9.07 25.234 -4.754 1 96.44 223 PRO A O 1
ATOM 1636 N N . GLU A 1 224 ? 7.641 25.219 -6.477 1 97.94 224 GLU A N 1
ATOM 1637 C CA . GLU A 1 224 ? 6.645 25.969 -5.73 1 97.94 224 GLU A CA 1
ATOM 1638 C C . GLU A 1 224 ? 5.789 25.047 -4.859 1 97.94 224 GLU A C 1
ATOM 1640 O O . GLU A 1 224 ? 4.898 25.516 -4.145 1 97.94 224 GLU A O 1
ATOM 1645 N N . LEU A 1 225 ? 6.07 23.734 -4.898 1 98.81 225 LEU A N 1
ATOM 1646 C CA . LEU A 1 225 ? 5.238 22.812 -4.152 1 98.81 225 LEU A CA 1
ATOM 1647 C C . LEU A 1 225 ? 6.062 22.047 -3.115 1 98.81 225 LEU A C 1
ATOM 1649 O O . LEU A 1 225 ? 7.234 21.734 -3.354 1 98.81 225 LEU A O 1
ATOM 1653 N N . VAL A 1 226 ? 5.496 21.75 -1.981 1 98.75 226 VAL A N 1
ATOM 1654 C CA . VAL A 1 226 ? 5.941 20.75 -1.011 1 98.75 226 VAL A CA 1
ATOM 1655 C C . VAL A 1 226 ? 4.812 19.766 -0.729 1 98.75 226 VAL A C 1
ATOM 1657 O O . VAL A 1 226 ? 3.678 20.172 -0.467 1 98.75 226 VAL A O 1
ATOM 1660 N N . ASP A 1 227 ? 5.113 18.531 -0.787 1 98.88 227 ASP A N 1
ATOM 1661 C CA . ASP A 1 227 ? 4.09 17.5 -0.642 1 98.88 227 ASP A CA 1
ATOM 1662 C C . ASP A 1 227 ? 4.188 16.828 0.722 1 98.88 227 ASP A C 1
ATOM 1664 O O . ASP A 1 227 ? 5.277 16.469 1.169 1 98.88 227 ASP A O 1
ATOM 1668 N N . SER A 1 228 ? 3.018 16.625 1.307 1 98.88 228 SER A N 1
ATOM 1669 C CA . SER A 1 228 ? 3.014 16.125 2.678 1 98.88 228 SER A CA 1
ATOM 1670 C C . SER A 1 228 ? 3.41 14.648 2.732 1 98.88 228 SER A C 1
ATOM 1672 O O . SER A 1 228 ? 4.16 14.234 3.619 1 98.88 228 SER A O 1
ATOM 1674 N N . VAL A 1 229 ? 2.908 13.797 1.804 1 98.88 229 VAL A N 1
ATOM 1675 C CA . VAL A 1 229 ? 3.258 12.375 1.841 1 98.88 229 VAL A CA 1
ATOM 1676 C C . VAL A 1 229 ? 4.754 12.203 1.582 1 98.88 229 VAL A C 1
ATOM 1678 O O . VAL A 1 229 ? 5.418 11.406 2.248 1 98.88 229 VAL A O 1
ATOM 1681 N N . GLU A 1 230 ? 5.281 12.945 0.621 1 98.5 230 GLU A N 1
ATOM 1682 C CA . GLU A 1 230 ? 6.719 12.883 0.362 1 98.5 230 GLU A CA 1
ATOM 1683 C C . GLU A 1 230 ? 7.52 13.258 1.605 1 98.5 230 GLU A C 1
ATOM 1685 O O . GLU A 1 230 ? 8.516 12.602 1.929 1 98.5 230 GLU A O 1
ATOM 1690 N N . SER A 1 231 ? 7.098 14.336 2.281 1 98.81 231 SER A N 1
ATOM 1691 C CA . SER A 1 231 ? 7.773 14.758 3.502 1 98.81 231 SER A CA 1
ATOM 1692 C C . SER A 1 231 ? 7.766 13.656 4.555 1 98.81 231 SER A C 1
ATOM 1694 O O . SER A 1 231 ? 8.781 13.406 5.207 1 98.81 231 SER A O 1
ATOM 1696 N N . LEU A 1 232 ? 6.648 13.016 4.734 1 98.88 232 LEU A N 1
ATOM 1697 C CA . LEU A 1 232 ? 6.531 11.938 5.711 1 98.88 232 LEU A CA 1
ATOM 1698 C C . LEU A 1 232 ? 7.418 10.758 5.324 1 98.88 232 LEU A C 1
ATOM 1700 O O . LEU A 1 232 ? 8.055 10.148 6.184 1 98.88 232 LEU A O 1
ATOM 1704 N N . VAL A 1 233 ? 7.43 10.406 4.023 1 98.88 233 VAL A N 1
ATOM 1705 C CA . VAL A 1 233 ? 8.219 9.289 3.51 1 98.88 233 VAL A CA 1
ATOM 1706 C C . VAL A 1 233 ? 9.695 9.5 3.832 1 98.88 233 VAL A C 1
ATOM 1708 O O . VAL A 1 233 ? 10.352 8.617 4.375 1 98.88 233 VAL A O 1
ATOM 1711 N N . LEU A 1 234 ? 10.195 10.68 3.523 1 98.75 234 LEU A N 1
ATOM 1712 C CA . LEU A 1 234 ? 11.602 10.977 3.764 1 98.75 234 LEU A CA 1
ATOM 1713 C C . LEU A 1 234 ? 11.922 10.906 5.254 1 98.75 234 LEU A C 1
ATOM 1715 O O . LEU A 1 234 ? 12.93 10.312 5.645 1 98.75 234 LEU A O 1
ATOM 1719 N N . ALA A 1 235 ? 11.039 11.445 6.082 1 98.81 235 ALA A N 1
ATOM 1720 C CA . ALA A 1 235 ? 11.234 11.422 7.531 1 98.81 235 ALA A CA 1
ATOM 1721 C C . ALA A 1 235 ? 11.195 9.992 8.062 1 98.81 235 ALA A C 1
ATOM 1723 O O . ALA A 1 235 ? 11.938 9.648 8.992 1 98.81 235 ALA A O 1
ATOM 1724 N N . THR A 1 236 ? 10.312 9.164 7.559 1 98.81 236 THR A N 1
ATOM 1725 C CA . THR A 1 236 ? 10.18 7.773 7.973 1 98.81 236 THR A CA 1
ATOM 1726 C C . THR A 1 236 ? 11.477 7.008 7.727 1 98.81 236 THR A C 1
ATOM 1728 O O . THR A 1 236 ? 11.961 6.301 8.609 1 98.81 236 THR A O 1
ATOM 1731 N N . ILE A 1 237 ? 12.008 7.168 6.512 1 98.69 237 ILE A N 1
ATOM 1732 C CA . ILE A 1 237 ? 13.234 6.473 6.133 1 98.69 237 ILE A CA 1
ATOM 1733 C C . ILE A 1 237 ? 14.375 6.914 7.043 1 98.69 237 ILE A C 1
ATOM 1735 O O . ILE A 1 237 ? 15.148 6.082 7.527 1 98.69 237 ILE A O 1
ATOM 1739 N N . ARG A 1 238 ? 14.461 8.219 7.355 1 98.5 238 ARG A N 1
ATOM 1740 C CA . ARG A 1 238 ? 15.492 8.742 8.25 1 98.5 238 ARG A CA 1
ATOM 1741 C C . ARG A 1 238 ? 15.312 8.195 9.664 1 98.5 238 ARG A C 1
ATOM 1743 O O . ARG A 1 238 ? 16.297 7.812 10.312 1 98.5 238 ARG A O 1
ATOM 1750 N N . GLN A 1 239 ? 14.062 8.172 10.141 1 98.25 239 GLN A N 1
ATOM 1751 C CA . GLN A 1 239 ? 13.773 7.648 11.469 1 98.25 239 GLN A CA 1
ATOM 1752 C C . GLN A 1 239 ? 14.195 6.188 11.586 1 98.25 239 GLN A C 1
ATOM 1754 O O . GLN A 1 239 ? 14.594 5.734 12.656 1 98.25 239 GLN A O 1
ATOM 1759 N N . ALA A 1 240 ? 14.102 5.473 10.508 1 97.38 240 ALA A N 1
ATOM 1760 C CA . ALA A 1 240 ? 14.469 4.062 10.477 1 97.38 240 ALA A CA 1
ATOM 1761 C C . ALA A 1 240 ? 15.984 3.893 10.367 1 97.38 240 ALA A C 1
ATOM 1763 O O . ALA A 1 240 ? 16.484 2.77 10.273 1 97.38 240 ALA A O 1
ATOM 1764 N N . GLY A 1 241 ? 16.703 4.98 10.273 1 96.56 241 GLY A N 1
ATOM 1765 C CA . GLY A 1 241 ? 18.156 4.934 10.273 1 96.56 241 GLY A CA 1
ATOM 1766 C C . GLY A 1 241 ? 18.75 4.797 8.883 1 96.56 241 GLY A C 1
ATOM 1767 O O . GLY A 1 241 ? 19.891 4.328 8.727 1 96.56 241 GLY A O 1
ATOM 1768 N N . ARG A 1 242 ? 17.906 5.145 7.871 1 96.31 242 ARG A N 1
ATOM 1769 C CA . ARG A 1 242 ? 18.359 5.062 6.488 1 96.31 242 ARG A CA 1
ATOM 1770 C C . ARG A 1 242 ? 18.422 6.445 5.848 1 96.31 242 ARG A C 1
ATOM 1772 O O . ARG A 1 242 ? 17.906 7.418 6.41 1 96.31 242 ARG A O 1
ATOM 1779 N N . THR A 1 243 ? 19.109 6.551 4.762 1 97.12 243 THR A N 1
ATOM 1780 C CA . THR A 1 243 ? 19.141 7.762 3.951 1 97.12 243 THR A CA 1
ATOM 1781 C C . THR A 1 243 ? 18.25 7.609 2.713 1 97.12 243 THR A C 1
ATOM 1783 O O . THR A 1 243 ? 18.516 6.75 1.865 1 97.12 243 THR A O 1
ATOM 1786 N N . PRO A 1 244 ? 17.266 8.414 2.631 1 97.31 244 PRO A N 1
ATOM 1787 C CA . PRO A 1 244 ? 16.391 8.273 1.471 1 97.31 244 PRO A CA 1
ATOM 1788 C C . PRO A 1 244 ? 17.109 8.562 0.15 1 97.31 244 PRO A C 1
ATOM 1790 O O . PRO A 1 244 ? 18.094 9.297 0.124 1 97.31 244 PRO A O 1
ATOM 1793 N N . ARG A 1 245 ? 16.641 7.965 -0.955 1 92.81 245 ARG A N 1
ATOM 1794 C CA . ARG A 1 245 ? 17.094 8.25 -2.309 1 92.81 245 ARG A CA 1
ATOM 1795 C C . ARG A 1 245 ? 16.531 9.562 -2.818 1 92.81 245 ARG A C 1
ATOM 1797 O O . ARG A 1 245 ? 15.422 9.961 -2.438 1 92.81 245 ARG A O 1
ATOM 1804 N N . MET B 1 1 ? 11.359 -20.672 25.266 1 23.67 1 MET B N 1
ATOM 1805 C CA . MET B 1 1 ? 10.195 -19.969 25.797 1 23.67 1 MET B CA 1
ATOM 1806 C C . MET B 1 1 ? 9.156 -19.734 24.703 1 23.67 1 MET B C 1
ATOM 1808 O O . MET B 1 1 ? 9.461 -19.125 23.672 1 23.67 1 MET B O 1
ATOM 1812 N N . THR B 1 2 ? 8.219 -20.578 24.547 1 31.03 2 THR B N 1
ATOM 1813 C CA . THR B 1 2 ? 7.086 -20.609 23.641 1 31.03 2 THR B CA 1
ATOM 1814 C C . THR B 1 2 ? 6.363 -19.266 23.609 1 31.03 2 THR B C 1
ATOM 1816 O O . THR B 1 2 ? 5.918 -18.781 24.656 1 31.03 2 THR B O 1
ATOM 1819 N N . SER B 1 3 ? 6.738 -18.391 22.812 1 37.81 3 SER B N 1
ATOM 1820 C CA . SER B 1 3 ? 6.156 -17.062 22.859 1 37.81 3 SER B CA 1
ATOM 1821 C C . SER B 1 3 ? 4.637 -17.125 22.953 1 37.81 3 SER B C 1
ATOM 1823 O O . SER B 1 3 ? 4.008 -18 22.359 1 37.81 3 SER B O 1
ATOM 1825 N N . ALA B 1 4 ? 4.094 -16.578 24.047 1 41.34 4 ALA B N 1
ATOM 1826 C CA . ALA B 1 4 ? 2.672 -16.5 24.375 1 41.34 4 ALA B CA 1
ATOM 1827 C C . ALA B 1 4 ? 1.852 -16.062 23.172 1 41.34 4 ALA B C 1
ATOM 1829 O O . ALA B 1 4 ? 2.262 -15.164 22.438 1 41.34 4 ALA B O 1
ATOM 1830 N N . PRO B 1 5 ? 0.826 -16.969 22.875 1 46.25 5 PRO B N 1
ATOM 1831 C CA . PRO B 1 5 ? -0.038 -16.672 21.719 1 46.25 5 PRO B CA 1
ATOM 1832 C C . PRO B 1 5 ? -0.547 -15.234 21.734 1 46.25 5 PRO B C 1
ATOM 1834 O O . PRO B 1 5 ? -0.769 -14.664 22.812 1 46.25 5 PRO B O 1
ATOM 1837 N N . LEU B 1 6 ? -0.357 -14.406 20.609 1 52.12 6 LEU B N 1
ATOM 1838 C CA . LEU B 1 6 ? -0.822 -13.047 20.359 1 52.12 6 LEU B CA 1
ATOM 1839 C C . LEU B 1 6 ? -2.332 -13.016 20.141 1 52.12 6 LEU B C 1
ATOM 1841 O O . LEU B 1 6 ? -2.857 -13.742 19.297 1 52.12 6 LEU B O 1
ATOM 1845 N N . THR B 1 7 ? -3.232 -13.008 21.203 1 52.72 7 THR B N 1
ATOM 1846 C CA . THR B 1 7 ? -4.66 -12.867 20.938 1 52.72 7 THR B CA 1
ATOM 1847 C C . THR B 1 7 ? -5.094 -11.406 21.078 1 52.72 7 THR B C 1
ATOM 1849 O O . THR B 1 7 ? -4.832 -10.781 22.109 1 52.72 7 THR B O 1
ATOM 1852 N N . VAL B 1 8 ? -5.48 -10.703 19.984 1 56.66 8 VAL B N 1
ATOM 1853 C CA . VAL B 1 8 ? -5.988 -9.336 20 1 56.66 8 VAL B CA 1
ATOM 1854 C C . VAL B 1 8 ? -7.5 -9.344 20.219 1 56.66 8 VAL B C 1
ATOM 1856 O O . VAL B 1 8 ? -8.203 -10.195 19.672 1 56.66 8 VAL B O 1
ATOM 1859 N N . ALA B 1 9 ? -7.914 -8.539 21.156 1 55.69 9 ALA B N 1
ATOM 1860 C CA . ALA B 1 9 ? -9.344 -8.43 21.422 1 55.69 9 ALA B CA 1
ATOM 1861 C C . ALA B 1 9 ? -10.086 -7.883 20.203 1 55.69 9 ALA B C 1
ATOM 1863 O O . ALA B 1 9 ? -9.547 -7.062 19.453 1 55.69 9 ALA B O 1
ATOM 1864 N N . ALA B 1 10 ? -11.273 -8.492 20.047 1 61.97 10 ALA B N 1
ATOM 1865 C CA . ALA B 1 10 ? -12.164 -7.918 19.047 1 61.97 10 ALA B CA 1
ATOM 1866 C C . ALA B 1 10 ? -12.383 -6.426 19.281 1 61.97 10 ALA B C 1
ATOM 1868 O O . ALA B 1 10 ? -12.523 -5.992 20.438 1 61.97 10 ALA B O 1
ATOM 1869 N N . ASP B 1 11 ? -12.141 -5.641 18.328 1 73.94 11 ASP B N 1
ATOM 1870 C CA . ASP B 1 11 ? -12.391 -4.203 18.375 1 73.94 11 ASP B CA 1
ATOM 1871 C C . ASP B 1 11 ? -13.602 -3.832 17.531 1 73.94 11 ASP B C 1
ATOM 1873 O O . ASP B 1 11 ? -13.594 -3.99 16.312 1 73.94 11 ASP B O 1
ATOM 1877 N N . PRO B 1 12 ? -14.656 -3.385 18.172 1 76.69 12 PRO B N 1
ATOM 1878 C CA . PRO B 1 12 ? -15.867 -3.035 17.422 1 76.69 12 PRO B CA 1
ATOM 1879 C C . PRO B 1 12 ? -15.625 -1.963 16.375 1 76.69 12 PRO B C 1
ATOM 1881 O O . PRO B 1 12 ? -16.438 -1.797 15.453 1 76.69 12 PRO B O 1
ATOM 1884 N N . ALA B 1 13 ? -14.492 -1.347 16.547 1 83.31 13 ALA B N 1
ATOM 1885 C CA . ALA B 1 13 ? -14.172 -0.311 15.562 1 83.31 13 ALA B CA 1
ATOM 1886 C C . ALA B 1 13 ? -13.641 -0.923 14.273 1 83.31 13 ALA B C 1
ATOM 1888 O O . ALA B 1 13 ? -13.445 -0.218 13.281 1 83.31 13 ALA B O 1
ATOM 1889 N N . TRP B 1 14 ? -13.484 -2.205 14.312 1 89.44 14 TRP B N 1
ATOM 1890 C CA . TRP B 1 14 ? -13.172 -2.982 13.117 1 89.44 14 TRP B CA 1
ATOM 1891 C C . TRP B 1 14 ? -14.336 -3.885 12.727 1 89.44 14 TRP B C 1
ATOM 1893 O O . TRP B 1 14 ? -14.375 -5.059 13.109 1 89.44 14 TRP B O 1
ATOM 1903 N N . PRO B 1 15 ? -15.266 -3.344 11.969 1 86.75 15 PRO B N 1
ATOM 1904 C CA . PRO B 1 15 ? -16.484 -4.113 11.703 1 86.75 15 PRO B CA 1
ATOM 1905 C C . PRO B 1 15 ? -16.219 -5.387 10.914 1 86.75 15 PRO B C 1
ATOM 1907 O O . PRO B 1 15 ? -17 -6.344 10.992 1 86.75 15 PRO B O 1
ATOM 1910 N N . GLY B 1 16 ? -15.172 -5.562 10.164 1 80.88 16 GLY B N 1
ATOM 1911 C CA . GLY B 1 16 ? -14.797 -6.742 9.406 1 80.88 16 GLY B CA 1
ATOM 1912 C C . GLY B 1 16 ? -15.711 -7.008 8.227 1 80.88 16 GLY B C 1
ATOM 1913 O O . GLY B 1 16 ? -16.656 -6.25 7.98 1 80.88 16 GLY B O 1
ATOM 1914 N N . PRO B 1 17 ? -15.422 -8.102 7.527 1 94.19 17 PRO B N 1
ATOM 1915 C CA . PRO B 1 17 ? -14.227 -8.914 7.801 1 94.19 17 PRO B CA 1
ATOM 1916 C C . PRO B 1 17 ? -12.93 -8.172 7.496 1 94.19 17 PRO B C 1
ATOM 1918 O O . PRO B 1 17 ? -12.859 -7.402 6.531 1 94.19 17 PRO B O 1
ATOM 1921 N N . THR B 1 18 ? -11.867 -8.383 8.273 1 96.62 18 THR B N 1
ATOM 1922 C CA . THR B 1 18 ? -10.562 -7.758 8.078 1 96.62 18 THR B CA 1
ATOM 1923 C C . THR B 1 18 ? -9.648 -8.656 7.254 1 96.62 18 THR B C 1
ATOM 1925 O O . THR B 1 18 ? -9.492 -9.844 7.562 1 96.62 18 THR B O 1
ATOM 1928 N N . VAL B 1 19 ? -9.102 -8.141 6.203 1 98.5 19 VAL B N 1
ATOM 1929 C CA . VAL B 1 19 ? -8.188 -8.883 5.344 1 98.5 19 VAL B CA 1
ATOM 1930 C C . VAL B 1 19 ? -6.789 -8.875 5.953 1 98.5 19 VAL B C 1
ATOM 1932 O O . VAL B 1 19 ? -6.246 -7.812 6.266 1 98.5 19 VAL B O 1
ATOM 1935 N N . GLY B 1 20 ? -6.219 -10.07 6.188 1 98.62 20 GLY B N 1
ATOM 1936 C CA . GLY B 1 20 ? -4.801 -10.164 6.5 1 98.62 20 GLY B CA 1
ATOM 1937 C C . GLY B 1 20 ? -3.928 -10.312 5.27 1 98.62 20 GLY B C 1
ATOM 1938 O O . GLY B 1 20 ? -4.176 -11.18 4.426 1 98.62 20 GLY B O 1
ATOM 1939 N N . VAL B 1 21 ? -2.928 -9.484 5.145 1 98.94 21 VAL B N 1
ATOM 1940 C CA . VAL B 1 21 ? -2.066 -9.5 3.969 1 98.94 21 VAL B CA 1
ATOM 1941 C C . VAL B 1 21 ? -0.634 -9.828 4.383 1 98.94 21 VAL B C 1
ATOM 1943 O O . VAL B 1 21 ? -0.039 -9.125 5.203 1 98.94 21 VAL B O 1
ATOM 1946 N N . ILE B 1 22 ? -0.118 -10.891 3.896 1 98.81 22 ILE B N 1
ATOM 1947 C CA . ILE B 1 22 ? 1.318 -11.117 3.992 1 98.81 22 ILE B CA 1
ATOM 1948 C C . ILE B 1 22 ? 2.023 -10.492 2.793 1 98.81 22 ILE B C 1
ATOM 1950 O O . ILE B 1 22 ? 2.082 -11.086 1.715 1 98.81 22 ILE B O 1
ATOM 1954 N N . GLY B 1 23 ? 2.52 -9.289 3.029 1 98.62 23 GLY B N 1
ATOM 1955 C CA . GLY B 1 23 ? 3.25 -8.555 2.01 1 98.62 23 GLY B CA 1
ATOM 1956 C C . GLY B 1 23 ? 4.75 -8.547 2.236 1 98.62 23 GLY B C 1
ATOM 1957 O O . GLY B 1 23 ? 5.262 -9.32 3.053 1 98.62 23 GLY B O 1
ATOM 1958 N N . GLY B 1 24 ? 5.461 -7.793 1.418 1 97.81 24 GLY B N 1
ATOM 1959 C CA . GLY B 1 24 ? 6.898 -7.625 1.565 1 97.81 24 GLY B CA 1
ATOM 1960 C C . GLY B 1 24 ? 7.703 -8.578 0.708 1 97.81 24 GLY B C 1
ATOM 1961 O O . GLY B 1 24 ? 8.914 -8.406 0.542 1 97.81 24 GLY B O 1
ATOM 1962 N N . ASN B 1 25 ? 7.055 -9.672 0.098 1 95.94 25 ASN B N 1
ATOM 1963 C CA . ASN B 1 25 ? 7.711 -10.57 -0.85 1 95.94 25 ASN B CA 1
ATOM 1964 C C . ASN B 1 25 ? 8 -9.867 -2.174 1 95.94 25 ASN B C 1
ATOM 1966 O O . ASN B 1 25 ? 8.586 -10.461 -3.078 1 95.94 25 ASN B O 1
ATOM 1970 N N . GLY B 1 26 ? 7.785 -8.773 -2.297 1 97.19 26 GLY B N 1
ATOM 1971 C CA . GLY B 1 26 ? 7.816 -7.676 -3.256 1 97.19 26 GLY B CA 1
ATOM 1972 C C . GLY B 1 26 ? 7.086 -6.438 -2.77 1 97.19 26 GLY B C 1
ATOM 1973 O O . GLY B 1 26 ? 5.879 -6.297 -2.99 1 97.19 26 GLY B O 1
ATOM 1974 N N . PRO B 1 27 ? 7.848 -5.598 -1.985 1 98.44 27 PRO B N 1
ATOM 1975 C CA . PRO B 1 27 ? 7.207 -4.434 -1.368 1 98.44 27 PRO B CA 1
ATOM 1976 C C . PRO B 1 27 ? 6.441 -3.576 -2.375 1 98.44 27 PRO B C 1
ATOM 1978 O O . PRO B 1 27 ? 5.344 -3.102 -2.078 1 98.44 27 PRO B O 1
ATOM 1981 N N . ALA B 1 28 ? 7.004 -3.391 -3.576 1 98.5 28 ALA B N 1
ATOM 1982 C CA . ALA B 1 28 ? 6.305 -2.635 -4.613 1 98.5 28 ALA B CA 1
ATOM 1983 C C . ALA B 1 28 ? 5.012 -3.332 -5.023 1 98.5 28 ALA B C 1
ATOM 1985 O O . ALA B 1 28 ? 3.996 -2.676 -5.27 1 98.5 28 ALA B O 1
ATOM 1986 N N . ALA B 1 29 ? 5.051 -4.633 -5.082 1 98.62 29 ALA B N 1
ATOM 1987 C CA . ALA B 1 29 ? 3.861 -5.41 -5.43 1 98.62 29 ALA B CA 1
ATOM 1988 C C . ALA B 1 29 ? 2.795 -5.293 -4.344 1 98.62 29 ALA B C 1
ATOM 1990 O O . ALA B 1 29 ? 1.598 -5.27 -4.645 1 98.62 29 ALA B O 1
ATOM 1991 N N . THR B 1 30 ? 3.219 -5.281 -3.051 1 98.81 30 THR B N 1
ATOM 1992 C CA . THR B 1 30 ? 2.281 -5.066 -1.954 1 98.81 30 THR B CA 1
ATOM 1993 C C . THR B 1 30 ? 1.558 -3.734 -2.111 1 98.81 30 THR B C 1
ATOM 1995 O O . THR B 1 30 ? 0.333 -3.666 -1.979 1 98.81 30 THR B O 1
ATOM 1998 N N . ALA B 1 31 ? 2.318 -2.67 -2.428 1 98.81 31 ALA B N 1
ATOM 1999 C CA . ALA B 1 31 ? 1.725 -1.352 -2.637 1 98.81 31 ALA B CA 1
ATOM 2000 C C . ALA B 1 31 ? 0.735 -1.375 -3.799 1 98.81 31 ALA B C 1
ATOM 2002 O O . ALA B 1 31 ? -0.351 -0.798 -3.709 1 98.81 31 ALA B O 1
ATOM 2003 N N . LEU B 1 32 ? 1.088 -2.033 -4.895 1 98.81 32 LEU B N 1
ATOM 2004 C CA . LEU B 1 32 ? 0.199 -2.145 -6.043 1 98.81 32 LEU B CA 1
ATOM 2005 C C . LEU B 1 32 ? -1.092 -2.863 -5.668 1 98.81 32 LEU B C 1
ATOM 2007 O O . LEU B 1 32 ? -2.182 -2.441 -6.062 1 98.81 32 LEU B O 1
ATOM 2011 N N . TYR B 1 33 ? -0.914 -3.98 -4.906 1 98.94 33 TYR B N 1
ATOM 2012 C CA . TYR B 1 33 ? -2.074 -4.75 -4.465 1 98.94 33 TYR B CA 1
ATOM 2013 C C . TYR B 1 33 ? -3.055 -3.869 -3.701 1 98.94 33 TYR B C 1
ATOM 2015 O O . TYR B 1 33 ? -4.258 -3.893 -3.967 1 98.94 33 TYR B O 1
ATOM 2023 N N . LEU B 1 34 ? -2.574 -3.049 -2.783 1 98.94 34 LEU B N 1
ATOM 2024 C CA . LEU B 1 34 ? -3.43 -2.154 -2.012 1 98.94 34 LEU B CA 1
ATOM 2025 C C . LEU B 1 34 ? -4.09 -1.12 -2.914 1 98.94 34 LEU B C 1
ATOM 2027 O O . LEU B 1 34 ? -5.281 -0.829 -2.766 1 98.94 34 LEU B O 1
ATOM 2031 N N . LYS B 1 35 ? -3.311 -0.548 -3.82 1 98.69 35 LYS B N 1
ATOM 2032 C CA . LYS B 1 35 ? -3.854 0.429 -4.758 1 98.69 35 LYS B CA 1
ATOM 2033 C C . LYS B 1 35 ? -5.012 -0.161 -5.559 1 98.69 35 LYS B C 1
ATOM 2035 O O . LYS B 1 35 ? -6.059 0.471 -5.703 1 98.69 35 LYS B O 1
ATOM 2040 N N . LEU B 1 36 ? -4.809 -1.376 -6.055 1 98.56 36 LEU B N 1
ATOM 2041 C CA . LEU B 1 36 ? -5.82 -1.989 -6.91 1 98.56 36 LEU B CA 1
ATOM 2042 C C . LEU B 1 36 ? -7.043 -2.4 -6.102 1 98.56 36 LEU B C 1
ATOM 2044 O O . LEU B 1 36 ? -8.164 -2.369 -6.605 1 98.56 36 LEU B O 1
ATOM 2048 N N . LEU B 1 37 ? -6.848 -2.844 -4.832 1 98.75 37 LEU B N 1
ATOM 2049 C CA . LEU B 1 37 ? -7.996 -3.088 -3.965 1 98.75 37 LEU B CA 1
ATOM 2050 C C . LEU B 1 37 ? -8.875 -1.847 -3.863 1 98.75 37 LEU B C 1
ATOM 2052 O O . LEU B 1 37 ? -10.102 -1.94 -3.957 1 98.75 37 LEU B O 1
ATOM 2056 N N . VAL B 1 38 ? -8.242 -0.702 -3.67 1 98.31 38 VAL B N 1
ATOM 2057 C CA . VAL B 1 38 ? -8.984 0.551 -3.566 1 98.31 38 VAL B CA 1
ATOM 2058 C C . VAL B 1 38 ? -9.719 0.825 -4.875 1 98.31 38 VAL B C 1
ATOM 2060 O O . VAL B 1 38 ? -10.914 1.138 -4.867 1 98.31 38 VAL B O 1
ATOM 2063 N N . ASP B 1 39 ? -9.016 0.639 -6 1 97.31 39 ASP B N 1
ATOM 2064 C CA . ASP B 1 39 ? -9.555 0.962 -7.316 1 97.31 39 ASP B CA 1
ATOM 2065 C C . ASP B 1 39 ? -10.773 0.098 -7.641 1 97.31 39 ASP B C 1
ATOM 2067 O O . ASP B 1 39 ? -11.688 0.542 -8.336 1 97.31 39 ASP B O 1
ATOM 2071 N N . ARG B 1 40 ? -10.711 -1.153 -7.156 1 98 40 ARG B N 1
ATOM 2072 C CA . ARG B 1 40 ? -11.703 -2.121 -7.613 1 98 40 ARG B CA 1
ATOM 2073 C C . ARG B 1 40 ? -12.82 -2.291 -6.59 1 98 40 ARG B C 1
ATOM 2075 O O . ARG B 1 40 ? -13.812 -2.967 -6.852 1 98 40 ARG B O 1
ATOM 2082 N N . THR B 1 41 ? -12.656 -1.766 -5.383 1 98 41 THR B N 1
ATOM 2083 C CA . THR B 1 41 ? -13.711 -1.807 -4.375 1 98 41 THR B CA 1
ATOM 2084 C C . THR B 1 41 ? -14.781 -0.765 -4.676 1 98 41 THR B C 1
ATOM 2086 O O . THR B 1 41 ? -14.469 0.407 -4.898 1 98 41 THR B O 1
ATOM 2089 N N . PRO B 1 42 ? -16.031 -1.162 -4.816 1 95.38 42 PRO B N 1
ATOM 2090 C CA . PRO B 1 42 ? -17.078 -0.151 -4.926 1 95.38 42 PRO B CA 1
ATOM 2091 C C . PRO B 1 42 ? -17.188 0.736 -3.688 1 95.38 42 PRO B C 1
ATOM 2093 O O . PRO B 1 42 ? -17.594 0.27 -2.621 1 95.38 42 PRO B O 1
ATOM 2096 N N . ALA B 1 43 ? -16.812 1.965 -3.836 1 95.94 43 ALA B N 1
ATOM 2097 C CA . ALA B 1 43 ? -16.75 2.863 -2.686 1 95.94 43 ALA B CA 1
ATOM 2098 C C . ALA B 1 43 ? -17.094 4.293 -3.088 1 95.94 43 ALA B C 1
ATOM 2100 O O . ALA B 1 43 ? -16.734 4.746 -4.176 1 95.94 43 ALA B O 1
ATOM 2101 N N . LYS B 1 44 ? -17.828 5 -2.215 1 96 44 LYS B N 1
ATOM 2102 C CA . LYS B 1 44 ? -18.141 6.41 -2.404 1 96 44 LYS B CA 1
ATOM 2103 C C . LYS B 1 44 ? -17.469 7.273 -1.339 1 96 44 LYS B C 1
ATOM 2105 O O . LYS B 1 44 ? -17.547 8.5 -1.393 1 96 44 LYS B O 1
ATOM 2110 N N . ARG B 1 45 ? -16.906 6.668 -0.371 1 96.94 45 ARG B N 1
ATOM 2111 C CA . ARG B 1 45 ? -16.172 7.297 0.725 1 96.94 45 ARG B CA 1
ATOM 2112 C C . ARG B 1 45 ? -15.148 6.34 1.314 1 96.94 45 ARG B C 1
ATOM 2114 O O . ARG B 1 45 ? -15.18 5.141 1.038 1 96.94 45 ARG B O 1
ATOM 2121 N N . ASP B 1 46 ? -14.266 6.797 2.105 1 97.5 46 ASP B N 1
ATOM 2122 C CA . ASP B 1 46 ? -13.188 5.988 2.668 1 97.5 46 ASP B CA 1
ATOM 2123 C C . ASP B 1 46 ? -13.742 4.781 3.422 1 97.5 46 ASP B C 1
ATOM 2125 O O . ASP B 1 46 ? -13.242 3.666 3.277 1 97.5 46 ASP B O 1
ATOM 2129 N N . GLN B 1 47 ? -14.812 4.992 4.125 1 97 47 GLN B N 1
ATOM 2130 C CA . GLN B 1 47 ? -15.344 4.008 5.055 1 97 47 GLN B CA 1
ATOM 2131 C C . GLN B 1 47 ? -15.961 2.822 4.312 1 97 47 GLN B C 1
ATOM 2133 O O . GLN B 1 47 ? -16.266 1.792 4.918 1 97 47 GLN B O 1
ATOM 2138 N N . ASP B 1 48 ? -16.109 2.957 2.969 1 96.94 48 ASP B N 1
ATOM 2139 C CA . ASP B 1 48 ? -16.688 1.886 2.158 1 96.94 48 ASP B CA 1
ATOM 2140 C C . ASP B 1 48 ? -15.617 0.855 1.779 1 96.94 48 ASP B C 1
ATOM 2142 O O . ASP B 1 48 ? -15.945 -0.236 1.311 1 96.94 48 ASP B O 1
ATOM 2146 N N . HIS B 1 49 ? -14.367 1.127 2.021 1 98.12 49 HIS B N 1
ATOM 2147 C CA . HIS B 1 49 ? -13.289 0.238 1.606 1 98.12 49 HIS B CA 1
ATOM 2148 C C . HIS B 1 49 ? -13.039 -0.853 2.643 1 98.12 49 HIS B C 1
ATOM 2150 O O . HIS B 1 49 ? -13.586 -0.797 3.75 1 98.12 49 HIS B O 1
ATOM 2156 N N . LEU B 1 50 ? -12.281 -1.889 2.262 1 97.88 50 LEU B N 1
ATOM 2157 C CA . LEU B 1 50 ? -11.969 -3.016 3.133 1 97.88 50 LEU B CA 1
ATOM 2158 C C . LEU B 1 50 ? -10.969 -2.611 4.207 1 97.88 50 LEU B C 1
ATOM 2160 O O . LEU B 1 50 ? -10.07 -1.806 3.953 1 97.88 50 LEU B O 1
ATOM 2164 N N . ASP B 1 51 ? -11.109 -3.131 5.387 1 98.06 51 ASP B N 1
ATOM 2165 C CA . ASP B 1 51 ? -10.094 -3.041 6.438 1 98.06 51 ASP B CA 1
ATOM 2166 C C . ASP B 1 51 ? -9.023 -4.113 6.258 1 98.06 51 ASP B C 1
ATOM 2168 O O . ASP B 1 51 ? -9.344 -5.273 5.984 1 98.06 51 ASP B O 1
ATOM 2172 N N . LEU B 1 52 ? -7.789 -3.725 6.367 1 98.69 52 LEU B N 1
ATOM 2173 C CA . LEU B 1 52 ? -6.684 -4.656 6.18 1 98.69 52 LEU B CA 1
ATOM 2174 C C . LEU B 1 52 ? -5.684 -4.555 7.328 1 98.69 52 LEU B C 1
ATOM 2176 O O . LEU B 1 52 ? -5.484 -3.475 7.887 1 98.69 52 LEU B O 1
ATOM 2180 N N . ILE B 1 53 ? -5.066 -5.621 7.664 1 98.06 53 ILE B N 1
ATOM 2181 C CA . ILE B 1 53 ? -3.805 -5.688 8.391 1 98.06 53 ILE B CA 1
ATOM 2182 C C . ILE B 1 53 ? -2.707 -6.223 7.48 1 98.06 53 ILE B C 1
ATOM 2184 O O . ILE B 1 53 ? -2.764 -7.375 7.043 1 98.06 53 ILE B O 1
ATOM 2188 N N . VAL B 1 54 ? -1.768 -5.359 7.211 1 98.88 54 VAL B N 1
ATOM 2189 C CA . VAL B 1 54 ? -0.727 -5.699 6.246 1 98.88 54 VAL B CA 1
ATOM 2190 C C . VAL B 1 54 ? 0.606 -5.883 6.969 1 98.88 54 VAL B C 1
ATOM 2192 O O . VAL B 1 54 ? 1.091 -4.965 7.633 1 98.88 54 VAL B O 1
ATOM 2195 N N . LEU B 1 55 ? 1.122 -7.074 6.906 1 98.44 55 LEU B N 1
ATOM 2196 C CA . LEU B 1 55 ? 2.514 -7.301 7.277 1 98.44 55 LEU B CA 1
ATOM 2197 C C . LEU B 1 55 ? 3.428 -7.18 6.062 1 98.44 55 LEU B C 1
ATOM 2199 O O . LEU B 1 55 ? 3.572 -8.133 5.289 1 98.44 55 LEU B O 1
ATOM 2203 N N . ASP B 1 56 ? 3.924 -5.992 5.867 1 98.5 56 ASP B N 1
ATOM 2204 C CA . ASP B 1 56 ? 4.902 -5.773 4.809 1 98.5 56 ASP B CA 1
ATOM 2205 C C . ASP B 1 56 ? 6.301 -6.188 5.258 1 98.5 56 ASP B C 1
ATOM 2207 O O . ASP B 1 56 ? 7.133 -5.34 5.582 1 98.5 56 ASP B O 1
ATOM 2211 N N . HIS B 1 57 ? 6.543 -7.504 5.176 1 98 57 HIS B N 1
ATOM 2212 C CA . HIS B 1 57 ? 7.734 -8.141 5.73 1 98 57 HIS B CA 1
ATOM 2213 C C . HIS B 1 57 ? 8.812 -8.305 4.664 1 98 57 HIS B C 1
ATOM 2215 O O . HIS B 1 57 ? 9.102 -9.422 4.23 1 98 57 HIS B O 1
ATOM 2221 N N . ALA B 1 58 ? 9.484 -7.242 4.375 1 97.81 58 ALA B N 1
ATOM 2222 C CA . ALA B 1 58 ? 10.43 -7.176 3.266 1 97.81 58 ALA B CA 1
ATOM 2223 C C . ALA B 1 58 ? 11.68 -8.008 3.557 1 97.81 58 ALA B C 1
ATOM 2225 O O . ALA B 1 58 ? 12.266 -8.594 2.646 1 97.81 58 ALA B O 1
ATOM 2226 N N . SER B 1 59 ? 12.039 -8.133 4.812 1 96.94 59 SER B N 1
ATOM 2227 C CA . SER B 1 59 ? 13.305 -8.742 5.207 1 96.94 59 SER B CA 1
ATOM 2228 C C . SER B 1 59 ? 13.234 -10.266 5.141 1 96.94 59 SER B C 1
ATOM 2230 O O . SER B 1 59 ? 14.227 -10.953 5.371 1 96.94 59 SER B O 1
ATOM 2232 N N . GLN B 1 60 ? 12.055 -10.812 4.863 1 96.5 60 GLN B N 1
ATOM 2233 C CA . GLN B 1 60 ? 11.93 -12.258 4.785 1 96.5 60 GLN B CA 1
ATOM 2234 C C . GLN B 1 60 ? 12.82 -12.828 3.682 1 96.5 60 GLN B C 1
ATOM 2236 O O . GLN B 1 60 ? 13.102 -12.148 2.695 1 96.5 60 GLN B O 1
ATOM 2241 N N . PRO B 1 61 ? 13.234 -14.086 3.779 1 97.12 61 PRO B N 1
ATOM 2242 C CA . PRO B 1 61 ? 14.148 -14.68 2.795 1 97.12 61 PRO B CA 1
ATOM 2243 C C . PRO B 1 61 ? 13.523 -14.781 1.404 1 97.12 61 PRO B C 1
ATOM 2245 O O . PRO B 1 61 ? 12.305 -14.898 1.275 1 97.12 61 PRO B O 1
ATOM 2248 N N . ASP B 1 62 ? 14.391 -14.727 0.423 1 97.38 62 ASP B N 1
ATOM 2249 C CA . ASP B 1 62 ? 13.969 -14.789 -0.973 1 97.38 62 ASP B CA 1
ATOM 2250 C C . ASP B 1 62 ? 13.414 -16.172 -1.322 1 97.38 62 ASP B C 1
ATOM 2252 O O . ASP B 1 62 ? 14.102 -17.172 -1.164 1 97.38 62 ASP B O 1
ATOM 2256 N N . ARG B 1 63 ? 12.234 -16.203 -1.837 1 98.25 63 ARG B N 1
ATOM 2257 C CA . ARG B 1 63 ? 11.547 -17.453 -2.139 1 98.25 63 ARG B CA 1
ATOM 2258 C C . ARG B 1 63 ? 12.234 -18.203 -3.281 1 98.25 63 ARG B C 1
ATOM 2260 O O . ARG B 1 63 ? 12.492 -19.406 -3.182 1 98.25 63 ARG B O 1
ATOM 2267 N N . THR B 1 64 ? 12.539 -17.469 -4.348 1 97.88 64 THR B N 1
ATOM 2268 C CA . THR B 1 64 ? 13.156 -18.078 -5.52 1 97.88 64 THR B CA 1
ATOM 2269 C C . THR B 1 64 ? 14.523 -18.672 -5.172 1 97.88 64 THR B C 1
ATOM 2271 O O . THR B 1 64 ? 14.844 -19.781 -5.582 1 97.88 64 THR B O 1
ATOM 2274 N N . ALA B 1 65 ? 15.297 -17.922 -4.367 1 97.88 65 ALA B N 1
ATOM 2275 C CA . ALA B 1 65 ? 16.609 -18.406 -3.961 1 97.88 65 ALA B CA 1
ATOM 2276 C C . ALA B 1 65 ? 16.516 -19.75 -3.236 1 97.88 65 ALA B C 1
ATOM 2278 O O . ALA B 1 65 ? 17.281 -20.672 -3.523 1 97.88 65 ALA B O 1
ATOM 2279 N N . ARG B 1 66 ? 15.586 -19.828 -2.336 1 98 66 ARG B N 1
ATOM 2280 C CA . ARG B 1 66 ? 15.438 -21.047 -1.555 1 98 66 ARG B CA 1
ATOM 2281 C C . ARG B 1 66 ? 15.008 -22.219 -2.439 1 98 66 ARG B C 1
ATOM 2283 O O . ARG B 1 66 ? 15.453 -23.344 -2.246 1 98 66 ARG B O 1
ATOM 2290 N N . ILE B 1 67 ? 14.062 -21.969 -3.375 1 97.88 67 ILE B N 1
ATOM 2291 C CA . ILE B 1 67 ? 13.547 -23.016 -4.25 1 97.88 67 ILE B CA 1
ATOM 2292 C C . ILE B 1 67 ? 14.672 -23.562 -5.125 1 97.88 67 ILE B C 1
ATOM 2294 O O . ILE B 1 67 ? 14.742 -24.766 -5.383 1 97.88 67 ILE B O 1
ATOM 2298 N N . LEU B 1 68 ? 15.578 -22.688 -5.574 1 97.69 68 LEU B N 1
ATOM 2299 C CA . LEU B 1 68 ? 16.609 -23.047 -6.531 1 97.69 68 LEU B CA 1
ATOM 2300 C C . LEU B 1 68 ? 17.844 -23.594 -5.812 1 97.69 68 LEU B C 1
ATOM 2302 O O . LEU B 1 68 ? 18.688 -24.234 -6.434 1 97.69 68 LEU B O 1
ATOM 2306 N N . SER B 1 69 ? 17.938 -23.219 -4.516 1 97.69 69 SER B N 1
ATOM 2307 C CA . SER B 1 69 ? 19.078 -23.703 -3.736 1 97.69 69 SER B CA 1
ATOM 2308 C C . SER B 1 69 ? 18.672 -24.031 -2.303 1 97.69 69 SER B C 1
ATOM 2310 O O . SER B 1 69 ? 18.25 -23.141 -1.555 1 97.69 69 SER B O 1
ATOM 2312 N N . ASP B 1 70 ? 18.984 -25.188 -1.842 1 96.12 70 ASP B N 1
ATOM 2313 C CA . ASP B 1 70 ? 18.641 -25.625 -0.492 1 96.12 70 ASP B CA 1
ATOM 2314 C C . ASP B 1 70 ? 19.484 -24.906 0.552 1 96.12 70 ASP B C 1
ATOM 2316 O O . ASP B 1 70 ? 19.156 -24.922 1.742 1 96.12 70 ASP B O 1
ATOM 2320 N N . ASP B 1 71 ? 20.516 -24.281 0.102 1 97.19 71 ASP B N 1
ATOM 2321 C CA . ASP B 1 71 ? 21.438 -23.609 1.021 1 97.19 71 ASP B CA 1
ATOM 2322 C C . ASP B 1 71 ? 20.922 -22.203 1.367 1 97.19 71 ASP B C 1
ATOM 2324 O O . ASP B 1 71 ? 21.375 -21.594 2.336 1 97.19 71 ASP B O 1
ATOM 2328 N N . ALA B 1 72 ? 20.031 -21.781 0.519 1 97.56 72 ALA B N 1
ATOM 2329 C CA . ALA B 1 72 ? 19.484 -20.453 0.792 1 97.56 72 ALA B CA 1
ATOM 2330 C C . ALA B 1 72 ? 18.531 -20.484 1.982 1 97.56 72 ALA B C 1
ATOM 2332 O O . ALA B 1 72 ? 17.891 -21.5 2.246 1 97.56 72 ALA B O 1
ATOM 2333 N N . PRO B 1 73 ? 18.469 -19.375 2.807 1 96.81 73 PRO B N 1
ATOM 2334 C CA . PRO B 1 73 ? 17.547 -19.328 3.941 1 96.81 73 PRO B CA 1
ATOM 2335 C C . PRO B 1 73 ? 16.109 -19.672 3.549 1 96.81 73 PRO B C 1
ATOM 2337 O O . PRO B 1 73 ? 15.648 -19.281 2.473 1 96.81 73 PRO B O 1
ATOM 2340 N N . ASP B 1 74 ? 15.398 -20.406 4.41 1 97.19 74 ASP B N 1
ATOM 2341 C CA . ASP B 1 74 ? 14.047 -20.891 4.148 1 97.19 74 ASP B CA 1
ATOM 2342 C C . ASP B 1 74 ? 13.008 -19.844 4.559 1 97.19 74 ASP B C 1
ATOM 2344 O O . ASP B 1 74 ? 12.875 -19.531 5.742 1 97.19 74 ASP B O 1
ATOM 2348 N N . PRO B 1 75 ? 12.258 -19.359 3.623 1 97.5 75 PRO B N 1
ATOM 2349 C CA . PRO B 1 75 ? 11.211 -18.391 3.988 1 97.5 75 PRO B CA 1
ATOM 2350 C C . PRO B 1 75 ? 9.984 -19.062 4.602 1 97.5 75 PRO B C 1
ATOM 2352 O O . PRO B 1 75 ? 9.117 -18.391 5.164 1 97.5 75 PRO B O 1
ATOM 2355 N N . GLY B 1 76 ? 9.859 -20.391 4.512 1 96.81 76 GLY B N 1
ATOM 2356 C CA . GLY B 1 76 ? 8.672 -21.125 4.938 1 96.81 76 GLY B CA 1
ATOM 2357 C C . GLY B 1 76 ? 8.266 -20.812 6.363 1 96.81 76 GLY B C 1
ATOM 2358 O O . GLY B 1 76 ? 7.156 -20.328 6.602 1 96.81 76 GLY B O 1
ATOM 2359 N N . PRO B 1 77 ? 9.18 -21.031 7.301 1 96.44 77 PRO B N 1
ATOM 2360 C CA . PRO B 1 77 ? 8.844 -20.766 8.703 1 96.44 77 PRO B CA 1
ATOM 2361 C C . PRO B 1 77 ? 8.508 -19.297 8.961 1 96.44 77 PRO B C 1
ATOM 2363 O O . PRO B 1 77 ? 7.68 -19 9.828 1 96.44 77 PRO B O 1
ATOM 2366 N N . VAL B 1 78 ? 9.141 -18.422 8.266 1 96.31 78 VAL B N 1
ATOM 2367 C CA . VAL B 1 78 ? 8.906 -16.984 8.43 1 96.31 78 VAL B CA 1
ATOM 2368 C C . VAL B 1 78 ? 7.5 -16.641 7.941 1 96.31 78 VAL B C 1
ATOM 2370 O O . VAL B 1 78 ? 6.742 -15.977 8.648 1 96.31 78 VAL B O 1
ATOM 2373 N N . LEU B 1 79 ? 7.148 -17.141 6.766 1 97.81 79 LEU B N 1
ATOM 2374 C CA . LEU B 1 79 ? 5.812 -16.922 6.215 1 97.81 79 LEU B CA 1
ATOM 2375 C C . LEU B 1 79 ? 4.746 -17.547 7.109 1 97.81 79 LEU B C 1
ATOM 2377 O O . LEU B 1 79 ? 3.682 -16.953 7.309 1 97.81 79 LEU B O 1
ATOM 2381 N N . ALA B 1 80 ? 5.035 -18.688 7.652 1 97.38 80 ALA B N 1
ATOM 2382 C CA . ALA B 1 80 ? 4.117 -19.359 8.562 1 97.38 80 ALA B CA 1
ATOM 2383 C C . ALA B 1 80 ? 3.861 -18.531 9.812 1 97.38 80 ALA B C 1
ATOM 2385 O O . ALA B 1 80 ? 2.717 -18.391 10.25 1 97.38 80 ALA B O 1
ATOM 2386 N N . ARG B 1 81 ? 4.859 -18 10.375 1 95.75 81 ARG B N 1
ATOM 2387 C CA . ARG B 1 81 ? 4.719 -17.156 11.555 1 95.75 81 ARG B CA 1
ATOM 2388 C C . ARG B 1 81 ? 3.928 -15.891 11.242 1 95.75 81 ARG B C 1
ATOM 2390 O O . ARG B 1 81 ? 3.148 -15.414 12.07 1 95.75 81 ARG B O 1
ATOM 2397 N N . ASP B 1 82 ? 4.172 -15.336 10.078 1 96.81 82 ASP B N 1
ATOM 2398 C CA . ASP B 1 82 ? 3.414 -14.156 9.68 1 96.81 82 ASP B CA 1
ATOM 2399 C C . ASP B 1 82 ? 1.924 -14.469 9.562 1 96.81 82 ASP B C 1
ATOM 2401 O O . ASP B 1 82 ? 1.08 -13.664 9.953 1 96.81 82 ASP B O 1
ATOM 2405 N N . ALA B 1 83 ? 1.619 -15.625 9.062 1 97.19 83 ALA B N 1
ATOM 2406 C CA . ALA B 1 83 ? 0.223 -16.047 8.977 1 97.19 83 ALA B CA 1
ATOM 2407 C C . ALA B 1 83 ? -0.391 -16.188 10.367 1 97.19 83 ALA B C 1
ATOM 2409 O O . ALA B 1 83 ? -1.505 -15.719 10.609 1 97.19 83 ALA B O 1
ATOM 2410 N N . ALA B 1 84 ? 0.318 -16.781 11.227 1 95.12 84 ALA B N 1
ATOM 2411 C CA . ALA B 1 84 ? -0.154 -16.953 12.594 1 95.12 84 ALA B CA 1
ATOM 2412 C C . ALA B 1 84 ? -0.364 -15.602 13.273 1 95.12 84 ALA B C 1
ATOM 2414 O O . ALA B 1 84 ? -1.319 -15.422 14.031 1 95.12 84 ALA B O 1
ATOM 2415 N N . ARG B 1 85 ? 0.52 -14.719 13.023 1 93.94 85 ARG B N 1
ATOM 2416 C CA . ARG B 1 85 ? 0.399 -13.375 13.586 1 93.94 85 ARG B CA 1
ATOM 2417 C C . ARG B 1 85 ? -0.875 -12.688 13.094 1 93.94 85 ARG B C 1
ATOM 2419 O O . ARG B 1 85 ? -1.596 -12.078 13.883 1 93.94 85 ARG B O 1
ATOM 2426 N N . LEU B 1 86 ? -1.127 -12.789 11.812 1 96.06 86 LEU B N 1
ATOM 2427 C CA . LEU B 1 86 ? -2.324 -12.164 11.258 1 96.06 86 LEU B CA 1
ATOM 2428 C C . LEU B 1 86 ? -3.582 -12.734 11.914 1 96.06 86 LEU B C 1
ATOM 2430 O O . LEU B 1 86 ? -4.523 -11.992 12.195 1 96.06 86 LEU B O 1
ATOM 2434 N N . GLU B 1 87 ? -3.572 -14.016 12.102 1 94.19 87 GLU B N 1
ATOM 2435 C CA . GLU B 1 87 ? -4.699 -14.625 12.805 1 94.19 87 GLU B CA 1
ATOM 2436 C C . GLU B 1 87 ? -4.84 -14.062 14.219 1 94.19 87 GLU B C 1
ATOM 2438 O O . GLU B 1 87 ? -5.941 -13.688 14.633 1 94.19 87 GLU B O 1
ATOM 2443 N N . ALA B 1 88 ? -3.742 -13.922 14.836 1 90.94 88 ALA B N 1
ATOM 2444 C CA . ALA B 1 88 ? -3.748 -13.383 16.203 1 90.94 88 ALA B CA 1
ATOM 2445 C C . ALA B 1 88 ? -4.207 -11.93 16.203 1 90.94 88 ALA B C 1
ATOM 2447 O O . ALA B 1 88 ? -4.824 -11.477 17.172 1 90.94 88 ALA B O 1
ATOM 2448 N N . TYR B 1 89 ? -3.932 -11.242 15.133 1 91.31 89 TYR B N 1
ATOM 2449 C CA . TYR B 1 89 ? -4.262 -9.828 15.039 1 91.31 89 TYR B CA 1
ATOM 2450 C C . TYR B 1 89 ? -5.723 -9.633 14.656 1 91.31 89 TYR B C 1
ATOM 2452 O O . TYR B 1 89 ? -6.223 -8.508 14.648 1 91.31 89 TYR B O 1
ATOM 2460 N N . GLY B 1 90 ? -6.395 -10.703 14.297 1 91.75 90 GLY B N 1
ATOM 2461 C CA . GLY B 1 90 ? -7.832 -10.609 14.109 1 91.75 90 GLY B CA 1
ATOM 2462 C C . GLY B 1 90 ? -8.25 -10.641 12.648 1 91.75 90 GLY B C 1
ATOM 2463 O O . GLY B 1 90 ? -9.375 -10.289 12.312 1 91.75 90 GLY B O 1
ATOM 2464 N N . ALA B 1 91 ? -7.383 -11.023 11.734 1 95.5 91 ALA B N 1
ATOM 2465 C CA . ALA B 1 91 ? -7.758 -11.164 10.328 1 95.5 91 ALA B CA 1
ATOM 2466 C C . ALA B 1 91 ? -8.805 -12.266 10.156 1 95.5 91 ALA B C 1
ATOM 2468 O O . ALA B 1 91 ? -8.836 -13.227 10.922 1 95.5 91 ALA B O 1
ATOM 2469 N N . ALA B 1 92 ? -9.602 -12.062 9.156 1 97.06 92 ALA B N 1
ATOM 2470 C CA . ALA B 1 92 ? -10.641 -13.047 8.867 1 97.06 92 ALA B CA 1
ATOM 2471 C C . ALA B 1 92 ? -10.164 -14.055 7.836 1 97.06 92 ALA B C 1
ATOM 2473 O O . ALA B 1 92 ? -10.602 -15.211 7.832 1 97.06 92 ALA B O 1
ATOM 2474 N N . PHE B 1 93 ? -9.336 -13.625 6.973 1 98.5 93 PHE B N 1
ATOM 2475 C CA . PHE B 1 93 ? -8.68 -14.453 5.969 1 98.5 93 PHE B CA 1
ATOM 2476 C C . PHE B 1 93 ? -7.383 -13.805 5.492 1 98.5 93 PHE B C 1
ATOM 2478 O O . PHE B 1 93 ? -7.105 -12.648 5.82 1 98.5 93 PHE B O 1
ATOM 2485 N N . ILE B 1 94 ? -6.594 -14.594 4.738 1 98.81 94 ILE B N 1
ATOM 2486 C CA . ILE B 1 94 ? -5.25 -14.133 4.414 1 98.81 94 ILE B CA 1
ATOM 2487 C C . ILE B 1 94 ? -5.066 -14.102 2.898 1 98.81 94 ILE B C 1
ATOM 2489 O O . ILE B 1 94 ? -5.543 -14.992 2.191 1 98.81 94 ILE B O 1
ATOM 2493 N N . THR B 1 95 ? -4.426 -13.094 2.418 1 98.88 95 THR B N 1
ATOM 2494 C CA . THR B 1 95 ? -3.934 -13.008 1.048 1 98.88 95 THR B CA 1
ATOM 2495 C C . THR B 1 95 ? -2.422 -12.805 1.026 1 98.88 95 THR B C 1
ATOM 2497 O O . THR B 1 95 ? -1.855 -12.211 1.945 1 98.88 95 THR B O 1
ATOM 2500 N N . ILE B 1 96 ? -1.782 -13.328 0.035 1 98.88 96 ILE B N 1
ATOM 2501 C CA . ILE B 1 96 ? -0.347 -13.188 -0.193 1 98.88 96 ILE B CA 1
ATOM 2502 C C . ILE B 1 96 ? -0.091 -12.758 -1.634 1 98.88 96 ILE B C 1
ATOM 2504 O O . ILE B 1 96 ? -0.042 -13.586 -2.541 1 98.88 96 ILE B O 1
ATOM 2508 N N . PRO B 1 97 ? 0.119 -11.469 -1.863 1 98.75 97 PRO B N 1
ATOM 2509 C CA . PRO B 1 97 ? 0.377 -11.016 -3.23 1 98.75 97 PRO B CA 1
ATOM 2510 C C . PRO B 1 97 ? 1.771 -11.391 -3.727 1 98.75 97 PRO B C 1
ATOM 2512 O O . PRO B 1 97 ? 2.582 -10.516 -4.027 1 98.75 97 PRO B O 1
ATOM 2515 N N . CYS B 1 98 ? 1.985 -12.625 -3.818 1 98.56 98 CYS B N 1
ATOM 2516 C CA . CYS B 1 98 ? 3.217 -13.242 -4.293 1 98.56 98 CYS B CA 1
ATOM 2517 C C . CYS B 1 98 ? 2.945 -14.633 -4.863 1 98.56 98 CYS B C 1
ATOM 2519 O O . CYS B 1 98 ? 2.467 -15.516 -4.152 1 98.56 98 CYS B O 1
ATOM 2521 N N . ASN B 1 99 ? 3.305 -14.867 -6.09 1 98.44 99 ASN B N 1
ATOM 2522 C CA . ASN B 1 99 ? 3.039 -16.141 -6.754 1 98.44 99 ASN B CA 1
ATOM 2523 C C . ASN B 1 99 ? 3.982 -17.234 -6.266 1 98.44 99 ASN B C 1
ATOM 2525 O O . ASN B 1 99 ? 3.547 -18.359 -5.988 1 98.44 99 ASN B O 1
ATOM 2529 N N . THR B 1 100 ? 5.234 -16.859 -6.078 1 97.75 100 THR B N 1
ATOM 2530 C CA . THR B 1 100 ? 6.238 -17.844 -5.703 1 97.75 100 THR B CA 1
ATOM 2531 C C . THR B 1 100 ? 5.98 -18.375 -4.297 1 97.75 100 THR B C 1
ATOM 2533 O O . THR B 1 100 ? 6.312 -19.531 -3.986 1 97.75 100 THR B O 1
ATOM 2536 N N . ALA B 1 101 ? 5.332 -17.609 -3.471 1 97.31 101 ALA B N 1
ATOM 2537 C CA . ALA B 1 101 ? 5.047 -17.984 -2.092 1 97.31 101 ALA B CA 1
ATOM 2538 C C . ALA B 1 101 ? 4.102 -19.188 -2.043 1 97.31 101 ALA B C 1
ATOM 2540 O O . ALA B 1 101 ? 3.984 -19.859 -1.012 1 97.31 101 ALA B O 1
ATOM 2541 N N . TYR B 1 102 ? 3.416 -19.469 -3.121 1 96.5 102 TYR B N 1
ATOM 2542 C CA . TYR B 1 102 ? 2.506 -20.609 -3.205 1 96.5 102 TYR B CA 1
ATOM 2543 C C . TYR B 1 102 ? 3.225 -21.906 -2.867 1 96.5 102 TYR B C 1
ATOM 2545 O O . TYR B 1 102 ? 2.639 -22.812 -2.264 1 96.5 102 TYR B O 1
ATOM 2553 N N . HIS B 1 103 ? 4.477 -21.984 -3.299 1 97.38 103 HIS B N 1
ATOM 2554 C CA . HIS B 1 103 ? 5.273 -23.172 -3.037 1 97.38 103 HIS B CA 1
ATOM 2555 C C . HIS B 1 103 ? 5.336 -23.484 -1.544 1 97.38 103 HIS B C 1
ATOM 2557 O O . HIS B 1 103 ? 5.465 -24.641 -1.148 1 97.38 103 HIS B O 1
ATOM 2563 N N . PHE B 1 104 ? 5.18 -22.531 -0.708 1 97.88 104 PHE B N 1
ATOM 2564 C CA . PHE B 1 104 ? 5.352 -22.672 0.733 1 97.88 104 PHE B CA 1
ATOM 2565 C C . PHE B 1 104 ? 4.004 -22.734 1.438 1 97.88 104 PHE B C 1
ATOM 2567 O O . PHE B 1 104 ? 3.936 -22.688 2.668 1 97.88 104 PHE B O 1
ATOM 2574 N N . LEU B 1 105 ? 2.889 -22.844 0.683 1 97.12 105 LEU B N 1
ATOM 2575 C CA . LEU B 1 105 ? 1.532 -22.812 1.218 1 97.12 105 LEU B CA 1
ATOM 2576 C C . LEU B 1 105 ? 1.331 -23.906 2.254 1 97.12 105 LEU B C 1
ATOM 2578 O O . LEU B 1 105 ? 0.667 -23.703 3.271 1 97.12 105 LEU B O 1
ATOM 2582 N N . PRO B 1 106 ? 1.897 -25.141 2.035 1 96.94 106 PRO B N 1
ATOM 2583 C CA . PRO B 1 106 ? 1.705 -26.156 3.066 1 96.94 106 PRO B CA 1
ATOM 2584 C C . PRO B 1 106 ? 2.234 -25.719 4.434 1 96.94 106 PRO B C 1
ATOM 2586 O O . PRO B 1 106 ? 1.574 -25.938 5.453 1 96.94 106 PRO B O 1
ATOM 2589 N N . GLN B 1 107 ? 3.381 -25.094 4.469 1 97 107 GLN B N 1
ATOM 2590 C CA . GLN B 1 107 ? 3.926 -24.578 5.727 1 97 107 GLN B CA 1
ATOM 2591 C C . GLN B 1 107 ? 3.066 -23.453 6.277 1 97 107 GLN B C 1
ATOM 2593 O O . GLN B 1 107 ? 2.797 -23.391 7.48 1 97 107 GLN B O 1
ATOM 2598 N N . ILE B 1 108 ? 2.639 -22.578 5.402 1 97.94 108 ILE B N 1
ATOM 2599 C CA . ILE B 1 108 ? 1.859 -21.406 5.809 1 97.94 108 ILE B CA 1
ATOM 2600 C C . ILE B 1 108 ? 0.519 -21.859 6.387 1 97.94 108 ILE B C 1
ATOM 2602 O O . ILE B 1 108 ? 0.125 -21.438 7.473 1 97.94 108 ILE B O 1
ATOM 2606 N N . SER B 1 109 ? -0.16 -22.766 5.691 1 97.75 109 SER B N 1
ATOM 2607 C CA . SER B 1 109 ? -1.493 -23.219 6.07 1 97.75 109 SER B CA 1
ATOM 2608 C C . SER B 1 109 ? -1.456 -24.016 7.379 1 97.75 109 SER B C 1
ATOM 2610 O O . SER B 1 109 ? -2.441 -24.031 8.117 1 97.75 109 SER B O 1
ATOM 2612 N N . SER B 1 110 ? -0.387 -24.562 7.723 1 97.44 110 SER B N 1
ATOM 2613 C CA . SER B 1 110 ? -0.265 -25.344 8.953 1 97.44 110 SER B CA 1
ATOM 2614 C C . SER B 1 110 ? -0.188 -24.422 10.172 1 97.44 110 SER B C 1
ATOM 2616 O O . SER B 1 110 ? -0.389 -24.875 11.305 1 97.44 110 SER B O 1
ATOM 2618 N N . ALA B 1 111 ? 0.068 -23.172 9.953 1 96.62 111 ALA B N 1
ATOM 2619 C CA . ALA B 1 111 ? 0.323 -22.25 11.055 1 96.62 111 ALA B CA 1
ATOM 2620 C C . ALA B 1 111 ? -0.898 -21.391 11.344 1 96.62 111 ALA B C 1
ATOM 2622 O O . ALA B 1 111 ? -0.859 -20.516 12.211 1 96.62 111 ALA B O 1
ATOM 2623 N N . THR B 1 112 ? -1.977 -21.609 10.617 1 97.12 112 THR B N 1
ATOM 2624 C CA . THR B 1 112 ? -3.168 -20.781 10.797 1 97.12 112 THR B CA 1
ATOM 2625 C C . THR B 1 112 ? -4.43 -21.578 10.461 1 97.12 112 THR B C 1
ATOM 2627 O O . THR B 1 112 ? -4.375 -22.547 9.703 1 97.12 112 THR B O 1
ATOM 2630 N N . THR B 1 113 ? -5.523 -21.188 11.039 1 97.88 113 THR B N 1
ATOM 2631 C CA . THR B 1 113 ? -6.805 -21.797 10.719 1 97.88 113 THR B CA 1
ATOM 2632 C C . THR B 1 113 ? -7.574 -20.953 9.703 1 97.88 113 THR B C 1
ATOM 2634 O O . THR B 1 113 ? -8.641 -21.359 9.234 1 97.88 113 THR B O 1
ATOM 2637 N N . LEU B 1 114 ? -7.051 -19.797 9.367 1 97.94 114 LEU B N 1
ATOM 2638 C CA . LEU B 1 114 ? -7.738 -18.875 8.477 1 97.94 114 LEU B CA 1
ATOM 2639 C C . LEU B 1 114 ? -7.688 -19.359 7.035 1 97.94 114 LEU B C 1
ATOM 2641 O O . LEU B 1 114 ? -6.68 -19.922 6.598 1 97.94 114 LEU B O 1
ATOM 2645 N N . PRO B 1 115 ? -8.75 -19.078 6.281 1 98.56 115 PRO B N 1
ATOM 2646 C CA . PRO B 1 115 ? -8.648 -19.297 4.84 1 98.56 115 PRO B CA 1
ATOM 2647 C C . PRO B 1 115 ? -7.566 -18.438 4.188 1 98.56 115 PRO B C 1
ATOM 2649 O O . PRO B 1 115 ? -7.371 -17.281 4.574 1 98.56 115 PRO B O 1
ATOM 2652 N N . ILE B 1 116 ? -6.871 -19.031 3.275 1 98.75 116 ILE B N 1
ATOM 2653 C CA . ILE B 1 116 ? -5.891 -18.312 2.471 1 98.75 116 ILE B CA 1
ATOM 2654 C C . ILE B 1 116 ? -6.348 -18.281 1.013 1 98.75 116 ILE B C 1
ATOM 2656 O O . ILE B 1 116 ? -6.59 -19.328 0.406 1 98.75 116 ILE B O 1
ATOM 2660 N N . ILE B 1 117 ? -6.535 -17.094 0.437 1 98.69 117 ILE B N 1
ATOM 2661 C CA . ILE B 1 117 ? -6.898 -16.953 -0.97 1 98.69 117 ILE B CA 1
ATOM 2662 C C . ILE B 1 117 ? -5.656 -17.125 -1.841 1 98.69 117 ILE B C 1
ATOM 2664 O O . ILE B 1 117 ? -4.676 -16.391 -1.688 1 98.69 117 ILE B O 1
ATOM 2668 N N . SER B 1 118 ? -5.703 -18.031 -2.723 1 97.81 118 SER B N 1
ATOM 2669 C CA . SER B 1 118 ? -4.547 -18.391 -3.535 1 97.81 118 SER B CA 1
ATOM 2670 C C . SER B 1 118 ? -4.465 -17.531 -4.789 1 97.81 118 SER B C 1
ATOM 2672 O O . SER B 1 118 ? -5.301 -17.641 -5.684 1 97.81 118 SER B O 1
ATOM 2674 N N . ILE B 1 119 ? -3.447 -16.781 -4.887 1 98.75 119 ILE B N 1
ATOM 2675 C CA . ILE B 1 119 ? -3.211 -15.969 -6.07 1 98.75 119 ILE B CA 1
ATOM 2676 C C . ILE B 1 119 ? -3.023 -16.859 -7.293 1 98.75 119 ILE B C 1
ATOM 2678 O O . ILE B 1 119 ? -3.492 -16.547 -8.383 1 98.75 119 ILE B O 1
ATOM 2682 N N . VAL B 1 120 ? -2.449 -18.016 -7.102 1 98.75 120 VAL B N 1
ATOM 2683 C CA . VAL B 1 120 ? -2.15 -18.922 -8.195 1 98.75 120 VAL B CA 1
ATOM 2684 C C . VAL B 1 120 ? -3.443 -19.562 -8.703 1 98.75 120 VAL B C 1
ATOM 2686 O O . VAL B 1 120 ? -3.701 -19.578 -9.906 1 98.75 120 VAL B O 1
ATOM 2689 N N . GLU B 1 121 ? -4.258 -20.016 -7.789 1 98.44 121 GLU B N 1
ATOM 2690 C CA . GLU B 1 121 ? -5.512 -20.641 -8.188 1 98.44 121 GLU B CA 1
ATOM 2691 C C . GLU B 1 121 ? -6.445 -19.641 -8.859 1 98.44 121 GLU B C 1
ATOM 2693 O O . GLU B 1 121 ? -7.07 -19.969 -9.875 1 98.44 121 GLU B O 1
ATOM 2698 N N . GLU B 1 122 ? -6.496 -18.484 -8.297 1 98.69 122 GLU B N 1
ATOM 2699 C CA . GLU B 1 122 ? -7.379 -17.469 -8.875 1 98.69 122 GLU B CA 1
ATOM 2700 C C . GLU B 1 122 ? -6.898 -17.031 -10.25 1 98.69 122 GLU B C 1
ATOM 2702 O O . GLU B 1 122 ? -7.707 -16.781 -11.148 1 98.69 122 GLU B O 1
ATOM 2707 N N . THR B 1 123 ? -5.613 -16.891 -10.445 1 98.81 123 THR B N 1
ATOM 2708 C CA . THR B 1 123 ? -5.043 -16.531 -11.742 1 98.81 123 THR B CA 1
ATOM 2709 C C . THR B 1 123 ? -5.285 -17.656 -12.758 1 98.81 123 THR B C 1
ATOM 2711 O O . THR B 1 123 ? -5.648 -17.375 -13.898 1 98.81 123 THR B O 1
ATOM 2714 N N . ALA B 1 124 ? -5.062 -18.891 -12.305 1 98.75 124 ALA B N 1
ATOM 2715 C CA . ALA B 1 124 ? -5.285 -20.031 -13.18 1 98.75 124 ALA B CA 1
ATOM 2716 C C . ALA B 1 124 ? -6.734 -20.078 -13.664 1 98.75 124 ALA B C 1
ATOM 2718 O O . ALA B 1 124 ? -6.992 -20.297 -14.852 1 98.75 124 ALA B O 1
ATOM 2719 N N . LYS B 1 125 ? -7.668 -19.891 -12.75 1 98.44 125 LYS B N 1
ATOM 2720 C CA . LYS B 1 125 ? -9.078 -19.875 -13.109 1 98.44 125 LYS B CA 1
ATOM 2721 C C . LYS B 1 125 ? -9.375 -18.797 -14.141 1 98.44 125 LYS B C 1
ATOM 2723 O O . LYS B 1 125 ? -10.086 -19.047 -15.117 1 98.44 125 LYS B O 1
ATOM 2728 N N . ALA B 1 126 ? -8.828 -17.625 -13.922 1 98.25 126 ALA B N 1
ATOM 2729 C CA . ALA B 1 126 ? -9.031 -16.531 -14.859 1 98.25 126 ALA B CA 1
ATOM 2730 C C . ALA B 1 126 ? -8.43 -16.844 -16.219 1 98.25 126 ALA B C 1
ATOM 2732 O O . ALA B 1 126 ? -9.008 -16.5 -17.266 1 98.25 126 ALA B O 1
ATOM 2733 N N . ALA B 1 127 ? -7.305 -17.469 -16.219 1 98.62 127 ALA B N 1
ATOM 2734 C CA . ALA B 1 127 ? -6.605 -17.797 -17.469 1 98.62 127 ALA B CA 1
ATOM 2735 C C . ALA B 1 127 ? -7.379 -18.828 -18.266 1 98.62 127 ALA B C 1
ATOM 2737 O O . ALA B 1 127 ? -7.586 -18.672 -19.469 1 98.62 127 ALA B O 1
ATOM 2738 N N . ILE B 1 128 ? -7.855 -19.844 -17.656 1 98.06 128 ILE B N 1
ATOM 2739 C CA . ILE B 1 128 ? -8.477 -20.953 -18.359 1 98.06 128 ILE B CA 1
ATOM 2740 C C . ILE B 1 128 ? -9.828 -20.516 -18.922 1 98.06 128 ILE B C 1
ATOM 2742 O O . ILE B 1 128 ? -10.336 -21.125 -19.859 1 98.06 128 ILE B O 1
ATOM 2746 N N . ALA B 1 129 ? -10.398 -19.531 -18.297 1 97.56 129 ALA B N 1
ATOM 2747 C CA . ALA B 1 129 ? -11.625 -18.969 -18.859 1 97.56 129 ALA B CA 1
ATOM 2748 C C . ALA B 1 129 ? -11.391 -18.422 -20.266 1 97.56 129 ALA B C 1
ATOM 2750 O O . ALA B 1 129 ? -12.336 -18.281 -21.047 1 97.56 129 ALA B O 1
ATOM 2751 N N . ARG B 1 130 ? -10.109 -18.109 -20.578 1 97 130 ARG B N 1
ATOM 2752 C CA . ARG B 1 130 ? -9.766 -17.578 -21.906 1 97 130 ARG B CA 1
ATOM 2753 C C . ARG B 1 130 ? -9.367 -18.688 -22.859 1 97 130 ARG B C 1
ATOM 2755 O O . ARG B 1 130 ? -9.359 -18.5 -24.078 1 97 130 ARG B O 1
ATOM 2762 N N . GLY B 1 131 ? -8.953 -19.875 -22.297 1 97.25 131 GLY B N 1
ATOM 2763 C CA . GLY B 1 131 ? -8.562 -21.031 -23.078 1 97.25 131 GLY B CA 1
ATOM 2764 C C . GLY B 1 131 ? -7.648 -21.984 -22.328 1 97.25 131 GLY B C 1
ATOM 2765 O O . GLY B 1 131 ? -7.094 -21.625 -21.281 1 97.25 131 GLY B O 1
ATOM 2766 N N . PRO B 1 132 ? -7.516 -23.156 -22.812 1 97.31 132 PRO B N 1
ATOM 2767 C CA . PRO B 1 132 ? -6.832 -24.219 -22.078 1 97.31 132 PRO B CA 1
ATOM 2768 C C . PRO B 1 132 ? -5.312 -24.156 -22.219 1 97.31 132 PRO B C 1
ATOM 2770 O O . PRO B 1 132 ? -4.59 -24.828 -21.484 1 97.31 132 PRO B O 1
ATOM 2773 N N . ARG B 1 133 ? -4.746 -23.5 -23.234 1 98.5 133 ARG B N 1
ATOM 2774 C CA . ARG B 1 133 ? -3.303 -23.328 -23.359 1 98.5 133 ARG B CA 1
ATOM 2775 C C . ARG B 1 133 ? -2.857 -22.016 -22.734 1 98.5 133 ARG B C 1
ATOM 2777 O O . ARG B 1 133 ? -3.07 -20.938 -23.312 1 98.5 133 ARG B O 1
ATOM 2784 N N . VAL B 1 134 ? -2.209 -22.125 -21.594 1 98.81 134 VAL B N 1
ATOM 2785 C CA . VAL B 1 134 ? -1.875 -20.938 -20.812 1 98.81 134 VAL B CA 1
ATOM 2786 C C . VAL B 1 134 ? -0.37 -20.688 -20.875 1 98.81 134 VAL B C 1
ATOM 2788 O O . VAL B 1 134 ? 0.42 -21.469 -20.344 1 98.81 134 VAL B O 1
ATOM 2791 N N . GLY B 1 135 ? 0.023 -19.594 -21.578 1 98.81 135 GLY B N 1
ATOM 2792 C CA . GLY B 1 135 ? 1.391 -19.109 -21.438 1 98.81 135 GLY B CA 1
ATOM 2793 C C . GLY B 1 135 ? 1.678 -18.516 -20.078 1 98.81 135 GLY B C 1
ATOM 2794 O O . GLY B 1 135 ? 0.833 -17.812 -19.516 1 98.81 135 GLY B O 1
ATOM 2795 N N . LEU B 1 136 ? 2.82 -18.828 -19.531 1 98.88 136 LEU B N 1
ATOM 2796 C CA . LEU B 1 136 ? 3.139 -18.359 -18.188 1 98.88 136 LEU B CA 1
ATOM 2797 C C . LEU B 1 136 ? 4.434 -17.562 -18.172 1 98.88 136 LEU B C 1
ATOM 2799 O O . LEU B 1 136 ? 5.461 -18.031 -18.672 1 98.88 136 LEU B O 1
ATOM 2803 N N . LEU B 1 137 ? 4.414 -16.375 -17.75 1 98.88 137 LEU B N 1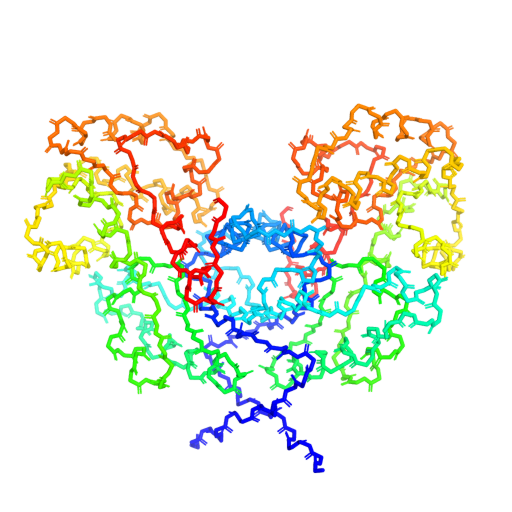
ATOM 2804 C CA . LEU B 1 137 ? 5.602 -15.602 -17.391 1 98.88 137 LEU B CA 1
ATOM 2805 C C . LEU B 1 137 ? 5.766 -15.531 -15.867 1 98.88 137 LEU B C 1
ATOM 2807 O O . LEU B 1 137 ? 4.91 -14.992 -15.172 1 98.88 137 LEU B O 1
ATOM 2811 N N . ALA B 1 138 ? 6.801 -16.141 -15.352 1 98.56 138 ALA B N 1
ATOM 2812 C CA . ALA B 1 138 ? 7.02 -16.266 -13.914 1 98.56 138 ALA B CA 1
ATOM 2813 C C . ALA B 1 138 ? 8.508 -16.359 -13.594 1 98.56 138 ALA B C 1
ATOM 2815 O O . ALA B 1 138 ? 9.352 -16.344 -14.5 1 98.56 138 ALA B O 1
ATOM 2816 N N . THR B 1 139 ? 8.828 -16.328 -12.312 1 97.81 139 THR B N 1
ATOM 2817 C CA . THR B 1 139 ? 10.219 -16.453 -11.875 1 97.81 139 THR B CA 1
ATOM 2818 C C . THR B 1 139 ? 10.75 -17.859 -12.148 1 97.81 139 THR B C 1
ATOM 2820 O O . THR B 1 139 ? 9.969 -18.797 -12.32 1 97.81 139 THR B O 1
ATOM 2823 N N . ASP B 1 140 ? 12.094 -17.938 -12.086 1 98.19 140 ASP B N 1
ATOM 2824 C CA . ASP B 1 140 ? 12.727 -19.25 -12.148 1 98.19 140 ASP B CA 1
ATOM 2825 C C . ASP B 1 140 ? 12.227 -20.156 -11.023 1 98.19 140 ASP B C 1
ATOM 2827 O O . ASP B 1 140 ? 12.047 -21.359 -11.227 1 98.19 140 ASP B O 1
ATOM 2831 N N . GLY B 1 141 ? 12.016 -19.547 -9.852 1 97.38 141 GLY B N 1
ATOM 2832 C CA . GLY B 1 141 ? 11.516 -20.328 -8.734 1 97.38 141 GLY B CA 1
ATOM 2833 C C . GLY B 1 141 ? 10.141 -20.906 -8.977 1 97.38 141 GLY B C 1
ATOM 2834 O O . GLY B 1 141 ? 9.906 -22.094 -8.742 1 97.38 141 GLY B O 1
ATOM 2835 N N . THR B 1 142 ? 9.266 -20.094 -9.492 1 96.88 142 THR B N 1
ATOM 2836 C CA . THR B 1 142 ? 7.898 -20.516 -9.789 1 96.88 142 THR B CA 1
ATOM 2837 C C . THR B 1 142 ? 7.891 -21.625 -10.836 1 96.88 142 THR B C 1
ATOM 2839 O O . THR B 1 142 ? 7.16 -22.609 -10.695 1 96.88 142 THR B O 1
ATOM 2842 N N . ARG B 1 143 ? 8.703 -21.453 -11.844 1 97.19 143 ARG B N 1
ATOM 2843 C CA . ARG B 1 143 ? 8.812 -22.453 -12.898 1 97.19 143 ARG B CA 1
ATOM 2844 C C . ARG B 1 143 ? 9.375 -23.766 -12.352 1 97.19 143 ARG B C 1
ATOM 2846 O O . ARG B 1 143 ? 8.805 -24.828 -12.578 1 97.19 143 ARG B O 1
ATOM 2853 N N . ALA B 1 144 ? 10.43 -23.656 -11.594 1 97.12 144 ALA B N 1
ATOM 2854 C CA . ALA B 1 144 ? 11.133 -24.844 -11.094 1 97.12 144 ALA B CA 1
ATOM 2855 C C . ALA B 1 144 ? 10.258 -25.625 -10.133 1 97.12 144 ALA B C 1
ATOM 2857 O O . ALA B 1 144 ? 10.273 -26.859 -10.141 1 97.12 144 ALA B O 1
ATOM 2858 N N . ALA B 1 145 ? 9.484 -24.953 -9.383 1 96.69 145 ALA B N 1
ATOM 2859 C CA . ALA B 1 145 ? 8.648 -25.594 -8.367 1 96.69 145 ALA B CA 1
ATOM 2860 C C . ALA B 1 145 ? 7.348 -26.109 -8.969 1 96.69 145 ALA B C 1
ATOM 2862 O O . ALA B 1 145 ? 6.59 -26.828 -8.312 1 96.69 145 ALA B O 1
ATOM 2863 N N . GLY B 1 146 ? 7.086 -25.703 -10.195 1 96.81 146 GLY B N 1
ATOM 2864 C CA . GLY B 1 146 ? 5.855 -26.109 -10.844 1 96.81 146 GLY B CA 1
ATOM 2865 C C . GLY B 1 146 ? 4.609 -25.547 -10.18 1 96.81 146 GLY B C 1
ATOM 2866 O O . GLY B 1 146 ? 3.594 -26.25 -10.07 1 96.81 146 GLY B O 1
ATOM 2867 N N . VAL B 1 147 ? 4.695 -24.344 -9.711 1 95.62 147 VAL B N 1
ATOM 2868 C CA . VAL B 1 147 ? 3.643 -23.703 -8.93 1 95.62 147 VAL B CA 1
ATOM 2869 C C . VAL B 1 147 ? 2.352 -23.672 -9.742 1 95.62 147 VAL B C 1
ATOM 2871 O O . VAL B 1 147 ? 1.292 -24.078 -9.258 1 95.62 147 VAL B O 1
ATOM 2874 N N . TYR B 1 148 ? 2.422 -23.25 -11.023 1 98.06 148 TYR B N 1
ATOM 2875 C CA . TYR B 1 148 ? 1.232 -23.109 -11.859 1 98.06 148 TYR B CA 1
ATOM 2876 C C . TYR B 1 148 ? 0.917 -24.406 -12.586 1 98.06 148 TYR B C 1
ATOM 2878 O O . TYR B 1 148 ? -0.247 -24.703 -12.859 1 98.06 148 TYR B O 1
ATOM 2886 N N . GLN B 1 149 ? 1.934 -25.156 -12.875 1 95.94 149 GLN B N 1
ATOM 2887 C CA . GLN B 1 149 ? 1.757 -26.406 -13.609 1 95.94 149 GLN B CA 1
ATOM 2888 C C . GLN B 1 149 ? 0.795 -27.344 -12.883 1 95.94 149 GLN B C 1
ATOM 2890 O O . GLN B 1 149 ? -0.123 -27.891 -13.492 1 95.94 149 GLN B O 1
ATOM 2895 N N . LYS B 1 150 ? 1.014 -27.422 -11.641 1 92.88 150 LYS B N 1
ATOM 2896 C CA . LYS B 1 150 ? 0.194 -28.312 -10.828 1 92.88 150 LYS B CA 1
ATOM 2897 C C . LYS B 1 150 ? -1.27 -27.875 -10.844 1 92.88 150 LYS B C 1
ATOM 2899 O O . LYS B 1 150 ? -2.166 -28.703 -11.016 1 92.88 150 LYS B O 1
ATOM 2904 N N . VAL B 1 151 ? -1.529 -26.656 -10.648 1 97 151 VAL B N 1
ATOM 2905 C CA . VAL B 1 151 ? -2.879 -26.109 -10.57 1 97 151 VAL B CA 1
ATOM 2906 C C . VAL B 1 151 ? -3.559 -26.219 -11.93 1 97 151 VAL B C 1
ATOM 2908 O O . VAL B 1 151 ? -4.711 -26.641 -12.023 1 97 151 VAL B O 1
ATOM 2911 N N . LEU B 1 152 ? -2.848 -25.875 -13.008 1 97.88 152 LEU B N 1
ATOM 2912 C CA . LEU B 1 152 ? -3.398 -25.906 -14.359 1 97.88 152 LEU B CA 1
ATOM 2913 C C . LEU B 1 152 ? -3.705 -27.328 -14.797 1 97.88 152 LEU B C 1
ATOM 2915 O O . LEU B 1 152 ? -4.738 -27.578 -15.422 1 97.88 152 LEU B O 1
ATOM 2919 N N . ASP B 1 153 ? -2.811 -28.234 -14.406 1 96.5 153 ASP B N 1
ATOM 2920 C CA . ASP B 1 153 ? -3.035 -29.641 -14.727 1 96.5 153 ASP B CA 1
ATOM 2921 C C . ASP B 1 153 ? -4.32 -30.156 -14.086 1 96.5 153 ASP B C 1
ATOM 2923 O O . ASP B 1 153 ? -5.113 -30.844 -14.734 1 96.5 153 ASP B O 1
ATOM 2927 N N . ALA B 1 154 ? -4.488 -29.781 -12.883 1 96.19 154 ALA B N 1
ATOM 2928 C CA . ALA B 1 154 ? -5.668 -30.219 -12.141 1 96.19 154 ALA B CA 1
ATOM 2929 C C . ALA B 1 154 ? -6.945 -29.656 -12.766 1 96.19 154 ALA B C 1
ATOM 2931 O O . ALA B 1 154 ? -8.016 -30.266 -12.633 1 96.19 154 ALA B O 1
ATOM 2932 N N . LEU B 1 155 ? -6.824 -28.594 -13.531 1 96.62 155 LEU B N 1
ATOM 2933 C CA . LEU B 1 155 ? -7.969 -27.938 -14.156 1 96.62 155 LEU B CA 1
ATOM 2934 C C . LEU B 1 155 ? -8.109 -28.375 -15.609 1 96.62 155 LEU B C 1
ATOM 2936 O O . LEU B 1 155 ? -8.977 -27.859 -16.328 1 96.62 155 LEU B O 1
ATOM 2940 N N . GLY B 1 156 ? -7.203 -29.234 -16.016 1 96.5 156 GLY B N 1
ATOM 2941 C CA . GLY B 1 156 ? -7.27 -29.766 -17.375 1 96.5 156 GLY B CA 1
ATOM 2942 C C . GLY B 1 156 ? -6.684 -28.828 -18.406 1 96.5 156 GLY B C 1
ATOM 2943 O O . GLY B 1 156 ? -7.102 -28.828 -19.578 1 96.5 156 GLY B O 1
ATOM 2944 N N . ALA B 1 157 ? -5.816 -28 -17.984 1 97.94 157 ALA B N 1
ATOM 2945 C CA . ALA B 1 157 ? -5.203 -27.031 -18.891 1 97.94 157 ALA B CA 1
ATOM 2946 C C . ALA B 1 157 ? -3.719 -27.328 -19.078 1 97.94 157 ALA B C 1
ATOM 2948 O O . ALA B 1 157 ? -3.146 -28.156 -18.375 1 97.94 157 ALA B O 1
ATOM 2949 N N . GLN B 1 158 ? -3.234 -26.719 -20.109 1 96.75 158 GLN B N 1
ATOM 2950 C CA . GLN B 1 158 ? -1.829 -26.906 -20.453 1 96.75 158 GLN B CA 1
ATOM 2951 C C . GLN B 1 158 ? -1.039 -25.625 -20.266 1 96.75 158 GLN B C 1
ATOM 2953 O O . GLN B 1 158 ? -1.545 -24.531 -20.531 1 96.75 158 GLN B O 1
ATOM 2958 N N . ILE B 1 159 ? 0.16 -25.859 -19.875 1 97.94 159 ILE B N 1
ATOM 2959 C CA . ILE B 1 159 ? 1.038 -24.703 -19.656 1 97.94 159 ILE B CA 1
ATOM 2960 C C . ILE B 1 159 ? 2.004 -24.578 -20.828 1 97.94 159 ILE B C 1
ATOM 2962 O O . ILE B 1 159 ? 2.477 -25.578 -21.375 1 97.94 159 ILE B O 1
ATOM 2966 N N . VAL B 1 160 ? 2.199 -23.391 -21.281 1 98.31 160 VAL B N 1
ATOM 2967 C CA . VAL B 1 160 ? 3.213 -23.062 -22.281 1 98.31 160 VAL B CA 1
ATOM 2968 C C . VAL B 1 160 ? 4.258 -22.125 -21.672 1 98.31 160 VAL B C 1
ATOM 2970 O O . VAL B 1 160 ? 3.926 -21.047 -21.172 1 98.31 160 VAL B O 1
ATOM 2973 N N . LEU B 1 161 ? 5.52 -22.547 -21.734 1 98.38 161 LEU B N 1
ATOM 2974 C CA . LEU B 1 161 ? 6.59 -21.781 -21.109 1 98.38 161 LEU B CA 1
ATOM 2975 C C . LEU B 1 161 ? 7.422 -21.047 -22.156 1 98.38 161 LEU B C 1
ATOM 2977 O O . LEU B 1 161 ? 7.527 -21.516 -23.297 1 98.38 161 LEU B O 1
ATOM 2981 N N . PRO B 1 162 ? 8 -19.953 -21.781 1 98.44 162 PRO B N 1
ATOM 2982 C CA . PRO B 1 162 ? 8.891 -19.266 -22.734 1 98.44 162 PRO B CA 1
ATOM 2983 C C . PRO B 1 162 ? 10.195 -20.031 -22.969 1 98.44 162 PRO B C 1
ATOM 2985 O O . PRO B 1 162 ? 10.523 -20.938 -22.2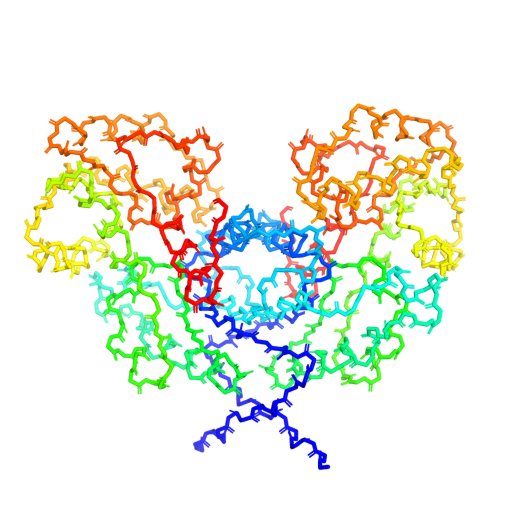19 1 98.44 162 PRO B O 1
ATOM 2988 N N . SER B 1 163 ? 10.883 -19.625 -24.078 1 98.19 163 SER B N 1
ATOM 2989 C CA . SER B 1 163 ? 12.227 -20.141 -24.297 1 98.19 163 SER B CA 1
ATOM 2990 C C . SER B 1 163 ? 13.172 -19.75 -23.172 1 98.19 163 SER B C 1
ATOM 2992 O O . SER B 1 163 ? 12.836 -18.891 -22.359 1 98.19 163 SER B O 1
ATOM 2994 N N . GLU B 1 164 ? 14.305 -20.391 -23.125 1 98.19 164 GLU B N 1
ATOM 2995 C CA . GLU B 1 164 ? 15.297 -20.062 -22.109 1 98.19 164 GLU B CA 1
ATOM 2996 C C . GLU B 1 164 ? 15.75 -18.609 -22.234 1 98.19 164 GLU B C 1
ATOM 2998 O O . GLU B 1 164 ? 15.977 -17.922 -21.234 1 98.19 164 GLU B O 1
ATOM 3003 N N . GLU B 1 165 ? 15.906 -18.156 -23.453 1 98.31 165 GLU B N 1
ATOM 3004 C CA . GLU B 1 165 ? 16.297 -16.781 -23.703 1 98.31 165 GLU B CA 1
ATOM 3005 C C . GLU B 1 165 ? 15.227 -15.805 -23.219 1 98.31 165 GLU B C 1
ATOM 3007 O O . GLU B 1 165 ? 15.531 -14.812 -22.547 1 98.31 165 GLU B O 1
ATOM 3012 N N . ASP B 1 166 ? 14.031 -16.109 -23.531 1 98.69 166 ASP B N 1
ATOM 3013 C CA . ASP B 1 166 ? 12.914 -15.281 -23.094 1 98.69 166 ASP B CA 1
ATOM 3014 C C . ASP B 1 166 ? 12.773 -15.297 -21.578 1 98.69 166 ASP B C 1
ATOM 3016 O O . ASP B 1 166 ? 12.484 -14.273 -20.969 1 98.69 166 ASP B O 1
ATOM 3020 N N . GLN B 1 167 ? 12.977 -16.469 -21.016 1 98.75 167 GLN B N 1
ATOM 3021 C CA . GLN B 1 167 ? 12.93 -16.594 -19.562 1 98.75 167 GLN B CA 1
ATOM 3022 C C . GLN B 1 167 ? 13.984 -15.719 -18.891 1 98.75 167 GLN B C 1
ATOM 3024 O O . GLN B 1 167 ? 13.719 -15.102 -17.859 1 98.75 167 GLN B O 1
ATOM 3029 N N . ARG B 1 168 ? 15.172 -15.68 -19.422 1 98.69 168 ARG B N 1
ATOM 3030 C CA . ARG B 1 168 ? 16.234 -14.836 -18.891 1 98.69 168 ARG B CA 1
ATOM 3031 C C . ARG B 1 168 ? 15.828 -13.367 -18.906 1 98.69 168 ARG B C 1
ATOM 3033 O O . ARG B 1 168 ? 16.094 -12.633 -17.953 1 98.69 168 ARG B O 1
ATOM 3040 N N . LEU B 1 169 ? 15.227 -12.961 -20 1 98.75 169 LEU B N 1
ATOM 3041 C CA . LEU B 1 169 ? 14.758 -11.586 -20.094 1 98.75 169 LEU B CA 1
ATOM 3042 C C . LEU B 1 169 ? 13.695 -11.297 -19.047 1 98.75 169 LEU B C 1
ATOM 3044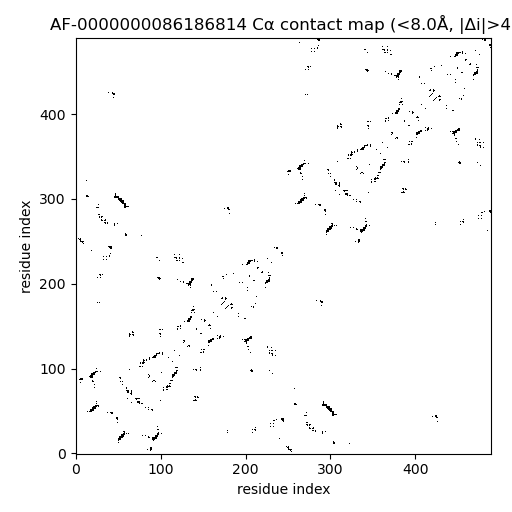 O O . LEU B 1 169 ? 13.719 -10.25 -18.391 1 98.75 169 LEU B O 1
ATOM 3048 N N . VAL B 1 170 ? 12.742 -12.234 -18.844 1 98.81 170 VAL B N 1
ATOM 3049 C CA . VAL B 1 170 ? 11.68 -12.094 -17.844 1 98.81 170 VAL B CA 1
ATOM 3050 C C . VAL B 1 170 ? 12.297 -11.953 -16.453 1 98.81 170 VAL B C 1
ATOM 3052 O O . VAL B 1 170 ? 11.914 -11.062 -15.688 1 98.81 170 VAL B O 1
ATOM 3055 N N . MET B 1 171 ? 13.266 -12.781 -16.172 1 98.75 171 MET B N 1
ATOM 3056 C CA . MET B 1 171 ? 13.945 -12.711 -14.875 1 98.75 171 MET B CA 1
ATOM 3057 C C . MET B 1 171 ? 14.633 -11.367 -14.695 1 98.75 171 MET B C 1
ATOM 3059 O O . MET B 1 171 ? 14.625 -10.797 -13.602 1 98.75 171 MET B O 1
ATOM 3063 N N . SER B 1 172 ? 15.25 -10.883 -15.742 1 98.69 172 SER B N 1
ATOM 3064 C CA . SER B 1 172 ? 15.922 -9.586 -15.672 1 98.69 172 SER B CA 1
ATOM 3065 C C . SER B 1 172 ? 14.93 -8.461 -15.383 1 98.69 172 SER B C 1
ATOM 3067 O O . SER B 1 172 ? 15.211 -7.574 -14.578 1 98.69 172 SER B O 1
ATOM 3069 N N . VAL B 1 173 ? 13.781 -8.5 -16.016 1 98.69 173 VAL B N 1
ATOM 3070 C CA . VAL B 1 173 ? 12.734 -7.512 -15.773 1 98.69 173 VAL B CA 1
ATOM 3071 C C . VAL B 1 173 ? 12.32 -7.539 -14.305 1 98.69 173 VAL B C 1
ATOM 3073 O O . VAL B 1 173 ? 12.172 -6.492 -13.672 1 98.69 173 VAL B O 1
ATOM 3076 N N . ILE B 1 174 ? 12.133 -8.719 -13.766 1 98.56 174 ILE B N 1
ATOM 3077 C CA . ILE B 1 174 ? 11.633 -8.914 -12.406 1 98.56 174 ILE B CA 1
ATOM 3078 C C . ILE B 1 174 ? 12.695 -8.484 -11.398 1 98.56 174 ILE B C 1
ATOM 3080 O O . ILE B 1 174 ? 12.422 -7.66 -10.516 1 98.56 174 ILE B O 1
ATOM 3084 N N . TYR B 1 175 ? 13.961 -8.992 -11.547 1 98.06 175 TYR B N 1
ATOM 3085 C CA . TYR B 1 175 ? 14.938 -8.883 -10.477 1 98.06 175 TYR B CA 1
ATOM 3086 C C . TYR B 1 175 ? 15.828 -7.656 -10.672 1 98.06 175 TYR B C 1
ATOM 3088 O O . TYR B 1 175 ? 16.047 -6.887 -9.742 1 98.06 175 TYR B O 1
ATOM 3096 N N . ASP B 1 176 ? 16.328 -7.473 -11.875 1 97.69 176 ASP B N 1
ATOM 3097 C CA . ASP B 1 176 ? 17.234 -6.352 -12.125 1 97.69 176 ASP B CA 1
ATOM 3098 C C . ASP B 1 176 ? 16.453 -5.059 -12.344 1 97.69 176 ASP B C 1
ATOM 3100 O O . ASP B 1 176 ? 16.969 -3.965 -12.133 1 97.69 176 ASP B O 1
ATOM 3104 N N . GLY B 1 177 ? 15.242 -5.16 -12.812 1 98 177 GLY B N 1
ATOM 3105 C CA . GLY B 1 177 ? 14.375 -4.016 -13.047 1 98 177 GLY B CA 1
ATOM 3106 C C . GLY B 1 177 ? 13.531 -3.648 -11.836 1 98 177 GLY B C 1
ATOM 3107 O O . GLY B 1 177 ? 13.961 -2.855 -10.992 1 98 177 GLY B O 1
ATOM 3108 N N . VAL B 1 178 ? 12.43 -4.324 -11.656 1 97.69 178 VAL B N 1
ATOM 3109 C CA . VAL B 1 178 ? 11.391 -3.914 -10.711 1 97.69 178 VAL B CA 1
ATOM 3110 C C . VAL B 1 178 ? 11.914 -4.023 -9.281 1 97.69 178 VAL B C 1
ATOM 3112 O O . VAL B 1 178 ? 11.875 -3.051 -8.523 1 97.69 178 VAL B O 1
ATOM 3115 N N . LYS B 1 179 ? 12.461 -5.176 -8.883 1 97.31 179 LYS B N 1
ATOM 3116 C CA . LYS B 1 179 ? 12.875 -5.387 -7.496 1 97.31 179 LYS B CA 1
ATOM 3117 C C . LYS B 1 179 ? 14.062 -4.496 -7.137 1 97.31 179 LYS B C 1
ATOM 3119 O O . LYS B 1 179 ? 14.148 -3.99 -6.016 1 97.31 179 LYS B O 1
ATOM 3124 N N . ALA B 1 180 ? 14.945 -4.25 -8.07 1 96.31 180 ALA B N 1
ATOM 3125 C CA . ALA B 1 180 ? 16.172 -3.512 -7.789 1 96.31 180 ALA B CA 1
ATOM 3126 C C . ALA B 1 180 ? 15.992 -2.021 -8.062 1 96.31 180 ALA B C 1
ATOM 3128 O O . ALA B 1 180 ? 16.844 -1.208 -7.699 1 96.31 180 ALA B O 1
ATOM 3129 N N . GLY B 1 181 ? 14.859 -1.713 -8.664 1 95.06 181 GLY B N 1
ATOM 3130 C CA . GLY B 1 181 ? 14.656 -0.328 -9.062 1 95.06 181 GLY B CA 1
ATOM 3131 C C . GLY B 1 181 ? 15.492 0.083 -10.258 1 95.06 181 GLY B C 1
ATOM 3132 O O . GLY B 1 181 ? 15.898 1.241 -10.367 1 95.06 181 GLY B O 1
ATOM 3133 N N . GLY B 1 182 ? 15.859 -0.854 -11.07 1 95.38 182 GLY B N 1
ATOM 3134 C CA . GL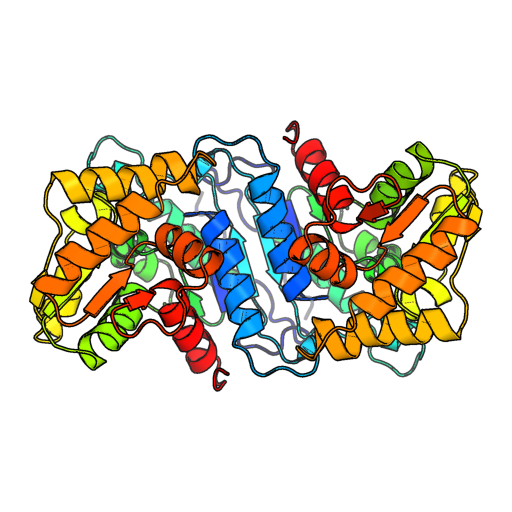Y B 1 182 ? 16.625 -0.596 -12.281 1 95.38 182 GLY B CA 1
ATOM 3135 C C . GLY B 1 182 ? 15.75 -0.416 -13.508 1 95.38 182 GLY B C 1
ATOM 3136 O O . GLY B 1 182 ? 14.516 -0.399 -13.406 1 95.38 182 GLY B O 1
ATOM 3137 N N . PRO B 1 183 ? 16.375 -0.236 -14.617 1 96.44 183 PRO B N 1
ATOM 3138 C CA . PRO B 1 183 ? 15.609 -0.1 -15.859 1 96.44 183 PRO B CA 1
ATOM 3139 C C . PRO B 1 183 ? 14.883 -1.387 -16.25 1 96.44 183 PRO B C 1
ATOM 3141 O O . PRO B 1 183 ? 15.414 -2.482 -16.047 1 96.44 183 PRO B O 1
ATOM 3144 N N . VAL B 1 184 ? 13.727 -1.223 -16.781 1 98 184 VAL B N 1
ATOM 3145 C CA . VAL B 1 184 ? 12.914 -2.354 -17.234 1 98 184 VAL B CA 1
ATOM 3146 C C . VAL B 1 184 ? 12.859 -2.377 -18.766 1 98 184 VAL B C 1
ATOM 3148 O O . VAL B 1 184 ? 12.539 -1.368 -19.391 1 98 184 VAL B O 1
ATOM 3151 N N . ASP B 1 185 ? 13.156 -3.479 -19.391 1 98.38 185 ASP B N 1
ATOM 3152 C CA . ASP B 1 185 ? 13.062 -3.66 -20.828 1 98.38 185 ASP B CA 1
ATOM 3153 C C . ASP B 1 185 ? 11.625 -3.971 -21.25 1 98.38 185 ASP B C 1
ATOM 3155 O O . ASP B 1 185 ? 11.305 -5.109 -21.594 1 98.38 185 ASP B O 1
ATOM 3159 N N . VAL B 1 186 ? 10.828 -2.963 -21.328 1 98.62 186 VAL B N 1
ATOM 3160 C CA . VAL B 1 186 ? 9.406 -3.107 -21.625 1 98.62 186 VAL B CA 1
ATOM 3161 C C . VAL B 1 186 ? 9.227 -3.666 -23.031 1 98.62 186 VAL B C 1
ATOM 3163 O O . VAL B 1 186 ? 8.383 -4.539 -23.25 1 98.62 186 VAL B O 1
ATOM 3166 N N . GLU B 1 187 ? 9.984 -3.168 -23.969 1 98.5 187 GLU B N 1
ATOM 3167 C CA . GLU B 1 187 ? 9.891 -3.643 -25.344 1 98.5 187 GLU B CA 1
ATOM 3168 C C . GLU B 1 187 ? 10.242 -5.125 -25.438 1 98.5 187 GLU B C 1
ATOM 3170 O O . GLU B 1 187 ? 9.578 -5.879 -26.156 1 98.5 187 GLU B O 1
ATOM 3175 N N . GLY B 1 188 ? 11.312 -5.453 -24.781 1 98.75 188 GLY B N 1
ATOM 3176 C CA . GLY B 1 188 ? 11.672 -6.863 -24.734 1 98.75 188 GLY B CA 1
ATOM 3177 C C . GLY B 1 188 ? 10.586 -7.738 -24.141 1 98.75 188 GLY B C 1
ATOM 3178 O O . GLY B 1 188 ? 10.281 -8.805 -24.672 1 98.75 188 GLY B O 1
ATOM 3179 N N . LEU B 1 189 ? 10 -7.297 -23.062 1 98.88 189 LEU B N 1
ATOM 3180 C CA . LEU B 1 189 ? 8.938 -8.055 -22.422 1 98.88 189 LEU B CA 1
ATOM 3181 C C . LEU B 1 189 ? 7.73 -8.195 -23.344 1 98.88 189 LEU B C 1
ATOM 3183 O O . LEU B 1 189 ? 7.121 -9.266 -23.406 1 98.88 189 LEU B O 1
ATOM 3187 N N . GLU B 1 190 ? 7.395 -7.145 -24.047 1 98.62 190 GLU B N 1
ATOM 3188 C CA . GLU B 1 190 ? 6.289 -7.199 -25 1 98.62 190 GLU B CA 1
ATOM 3189 C C . GLU B 1 190 ? 6.562 -8.211 -26.109 1 98.62 190 GLU B C 1
ATOM 3191 O O . GLU B 1 190 ? 5.652 -8.922 -26.547 1 98.62 190 GLU B O 1
ATOM 3196 N N . ALA B 1 191 ? 7.805 -8.234 -26.531 1 98.62 191 ALA B N 1
ATOM 3197 C CA . ALA B 1 191 ? 8.172 -9.219 -27.547 1 98.62 191 ALA B CA 1
ATOM 3198 C C . ALA B 1 191 ? 8.023 -10.641 -27.031 1 98.62 191 ALA B C 1
ATOM 3200 O O . ALA B 1 191 ? 7.562 -11.531 -27.75 1 98.62 191 ALA B O 1
ATOM 3201 N N . VAL B 1 192 ? 8.422 -10.852 -25.797 1 98.81 192 VAL B N 1
ATOM 3202 C CA . VAL B 1 192 ? 8.281 -12.164 -25.156 1 98.81 192 VAL B CA 1
ATOM 3203 C C . VAL B 1 192 ? 6.805 -12.547 -25.078 1 98.81 192 VAL B C 1
ATOM 3205 O O . VAL B 1 192 ? 6.434 -13.68 -25.375 1 98.81 192 VAL B O 1
ATOM 3208 N N . ILE B 1 193 ? 5.93 -11.609 -24.641 1 98.81 193 ILE B N 1
ATOM 3209 C CA . ILE B 1 193 ? 4.492 -11.836 -24.562 1 98.81 193 ILE B CA 1
ATOM 3210 C C . ILE B 1 193 ? 3.949 -12.203 -25.953 1 98.81 193 ILE B C 1
ATOM 3212 O O . ILE B 1 193 ? 3.156 -13.141 -26.078 1 98.81 193 ILE B O 1
ATOM 3216 N N . GLY B 1 194 ? 4.426 -11.484 -26.953 1 98.5 194 GLY B N 1
ATOM 3217 C CA . GLY B 1 194 ? 4.012 -11.781 -28.312 1 98.5 194 GLY B CA 1
ATOM 3218 C C . GLY B 1 194 ? 4.359 -13.195 -28.75 1 98.5 194 GLY B C 1
ATOM 3219 O O . GLY B 1 194 ? 3.523 -13.898 -29.328 1 98.5 194 GLY B O 1
ATOM 3220 N N . ARG B 1 195 ? 5.621 -13.609 -28.5 1 98.5 195 ARG B N 1
ATOM 3221 C CA . ARG B 1 195 ? 6.066 -14.945 -28.891 1 98.5 195 ARG B CA 1
ATOM 3222 C C . ARG B 1 195 ? 5.293 -16.016 -28.125 1 98.5 195 ARG B C 1
ATOM 3224 O O . ARG B 1 195 ? 4.91 -17.031 -28.703 1 98.5 195 ARG B O 1
ATOM 3231 N N . LEU B 1 196 ? 5.059 -15.75 -26.922 1 98.31 196 LEU B N 1
ATOM 3232 C CA . LEU B 1 196 ? 4.336 -16.719 -26.109 1 98.31 196 LEU B CA 1
ATOM 3233 C C . LEU B 1 196 ? 2.873 -16.812 -26.531 1 98.31 196 LEU B C 1
ATOM 3235 O O . LEU B 1 196 ? 2.271 -17.891 -26.5 1 98.31 196 LEU B O 1
ATOM 3239 N N . SER B 1 197 ? 2.279 -15.695 -26.938 1 98.06 197 SER B N 1
ATOM 3240 C CA . SER B 1 197 ? 0.886 -15.617 -27.359 1 98.06 197 SER B CA 1
ATOM 3241 C C . SER B 1 197 ? 0.654 -16.422 -28.641 1 98.06 197 SER B C 1
ATOM 3243 O O . SER B 1 197 ? -0.458 -16.891 -28.891 1 98.06 197 SER B O 1
ATOM 3245 N N . ALA B 1 198 ? 1.688 -16.594 -29.375 1 97.19 198 ALA B N 1
ATOM 3246 C CA . ALA B 1 198 ? 1.57 -17.359 -30.609 1 97.19 198 ALA B CA 1
ATOM 3247 C C . ALA B 1 198 ? 1.275 -18.828 -30.328 1 97.19 198 ALA B C 1
ATOM 3249 O O . ALA B 1 198 ? 0.64 -19.5 -31.141 1 97.19 198 ALA B O 1
ATOM 3250 N N . GLY B 1 199 ? 1.657 -19.297 -29.188 1 97.31 199 GLY B N 1
ATOM 3251 C CA . GLY B 1 199 ? 1.491 -20.703 -28.859 1 97.31 199 GLY B CA 1
ATOM 3252 C C . GLY B 1 199 ? 0.528 -20.938 -27.703 1 97.31 199 GLY B C 1
ATOM 3253 O O . GLY B 1 199 ? 0.404 -22.062 -27.219 1 97.31 199 GLY B O 1
ATOM 3254 N N . SER B 1 200 ? -0.154 -19.922 -27.266 1 98.62 200 SER B N 1
ATOM 3255 C CA . SER B 1 200 ? -1.063 -20.031 -26.141 1 98.62 200 SER B CA 1
ATOM 3256 C C . SER B 1 200 ? -2.361 -19.266 -26.391 1 98.62 200 SER B C 1
ATOM 3258 O O . SER B 1 200 ? -2.438 -18.453 -27.312 1 98.62 200 SER B O 1
ATOM 3260 N N . ASP B 1 201 ? -3.4 -19.562 -25.656 1 98.62 201 ASP B N 1
ATOM 3261 C CA . ASP B 1 201 ? -4.684 -18.875 -25.766 1 98.62 201 ASP B CA 1
ATOM 3262 C C . ASP B 1 201 ? -4.684 -17.578 -24.953 1 98.62 201 ASP B C 1
ATOM 3264 O O . ASP B 1 201 ? -5.422 -16.641 -25.266 1 98.62 201 ASP B O 1
ATOM 3268 N N . VAL B 1 202 ? -3.855 -17.578 -23.938 1 98.75 202 VAL B N 1
ATOM 3269 C CA . VAL B 1 202 ? -3.713 -16.453 -23.031 1 98.75 202 VAL B CA 1
ATOM 3270 C C . VAL B 1 202 ? -2.359 -16.516 -22.312 1 98.75 202 VAL B C 1
ATOM 3272 O O . VAL B 1 202 ? -1.779 -17.594 -22.188 1 98.75 202 VAL B O 1
ATOM 3275 N N . VAL B 1 203 ? -1.835 -15.375 -21.938 1 98.88 203 VAL B N 1
ATOM 3276 C CA . VAL B 1 203 ? -0.583 -15.312 -21.188 1 98.88 203 VAL B CA 1
ATOM 3277 C C . VAL B 1 203 ? -0.852 -14.805 -19.766 1 98.88 203 VAL B C 1
ATOM 3279 O O . VAL B 1 203 ? -1.367 -13.703 -19.594 1 98.88 203 VAL B O 1
ATOM 3282 N N . ALA B 1 204 ? -0.565 -15.617 -18.812 1 98.88 204 ALA B N 1
ATOM 3283 C CA . ALA B 1 204 ? -0.673 -15.227 -17.406 1 98.88 204 ALA B CA 1
ATOM 3284 C C . ALA B 1 204 ? 0.601 -14.539 -16.922 1 98.88 204 ALA B C 1
ATOM 3286 O O . ALA B 1 204 ? 1.699 -15.078 -17.078 1 98.88 204 ALA B O 1
ATOM 3287 N N . LEU B 1 205 ? 0.454 -13.359 -16.469 1 98.88 205 LEU B N 1
ATOM 3288 C CA . LEU B 1 205 ? 1.531 -12.719 -15.719 1 98.88 205 LEU B CA 1
ATOM 3289 C C . LEU B 1 205 ? 1.605 -13.266 -14.297 1 98.88 205 LEU B C 1
ATOM 3291 O O . LEU B 1 205 ? 0.947 -12.742 -13.391 1 98.88 205 LEU B O 1
ATOM 3295 N N . GLY B 1 206 ? 2.475 -14.273 -14.133 1 98.75 206 GLY B N 1
ATOM 3296 C CA . GLY B 1 206 ? 2.508 -15.07 -12.914 1 98.75 206 GLY B CA 1
ATOM 3297 C C . GLY B 1 206 ? 3.568 -14.609 -11.93 1 98.75 206 GLY B C 1
ATOM 3298 O O . GLY B 1 206 ? 4.145 -15.422 -11.211 1 98.75 206 GLY B O 1
ATOM 3299 N N . CYS B 1 207 ? 3.926 -13.398 -11.977 1 98.69 207 CYS B N 1
ATOM 3300 C CA . CYS B 1 207 ? 4.785 -12.711 -11.016 1 98.69 207 CYS B CA 1
ATOM 3301 C C . CYS B 1 207 ? 4.273 -11.305 -10.734 1 98.69 207 CYS B C 1
ATOM 3303 O O . CYS B 1 207 ? 3.971 -10.555 -11.656 1 98.69 207 CYS B O 1
ATOM 3305 N N . THR B 1 208 ? 4.266 -10.961 -9.453 1 98.81 208 THR B N 1
ATOM 3306 C CA . THR B 1 208 ? 3.619 -9.711 -9.062 1 98.81 208 THR B CA 1
ATOM 3307 C C . THR B 1 208 ? 4.426 -8.508 -9.539 1 98.81 208 THR B C 1
ATOM 3309 O O . THR B 1 208 ? 3.879 -7.418 -9.719 1 98.81 208 THR B O 1
ATOM 3312 N N . GLU B 1 209 ? 5.711 -8.688 -9.805 1 98.75 209 GLU B N 1
ATOM 3313 C CA . GLU B 1 209 ? 6.52 -7.637 -10.422 1 98.75 209 GLU B CA 1
ATOM 3314 C C . GLU B 1 209 ? 6.07 -7.359 -11.852 1 98.75 209 GLU B C 1
ATOM 3316 O O . GLU B 1 209 ? 6.125 -6.219 -12.312 1 98.75 209 GLU B O 1
ATOM 3321 N N . LEU B 1 210 ? 5.672 -8.391 -12.539 1 98.88 210 LEU B N 1
ATOM 3322 C CA . LEU B 1 210 ? 5.137 -8.211 -13.883 1 98.88 210 LEU B CA 1
ATOM 3323 C C . LEU B 1 210 ? 3.811 -7.457 -13.844 1 98.88 210 LEU B C 1
ATOM 3325 O O . LEU B 1 210 ? 3.486 -6.711 -14.766 1 98.88 210 LEU B O 1
ATOM 3329 N N . SER B 1 211 ? 3.061 -7.648 -12.773 1 98.88 211 SER B N 1
ATOM 3330 C CA . SER B 1 211 ? 1.829 -6.891 -12.578 1 98.88 211 SER B CA 1
ATOM 3331 C C . SER B 1 211 ? 2.111 -5.395 -12.484 1 98.88 211 SER B C 1
ATOM 3333 O O . SER B 1 211 ? 1.289 -4.574 -12.891 1 98.88 211 SER B O 1
ATOM 3335 N N . ILE B 1 212 ? 3.25 -5.027 -11.867 1 98.69 212 ILE B N 1
ATOM 3336 C CA . ILE B 1 212 ? 3.641 -3.627 -11.766 1 98.69 212 ILE B CA 1
ATOM 3337 C C . ILE B 1 212 ? 3.854 -3.051 -13.164 1 98.69 212 ILE B C 1
ATOM 3339 O O . ILE B 1 212 ? 3.34 -1.976 -13.484 1 98.69 212 ILE B O 1
ATOM 3343 N N . VAL B 1 213 ? 4.566 -3.781 -14.008 1 98.69 213 VAL B N 1
ATOM 3344 C CA . VAL B 1 213 ? 4.781 -3.354 -15.383 1 98.69 213 VAL B CA 1
ATOM 3345 C C . VAL B 1 213 ? 3.439 -3.254 -16.109 1 98.69 213 VAL B C 1
ATOM 3347 O O . VAL B 1 213 ? 3.168 -2.266 -16.797 1 98.69 213 VAL B O 1
ATOM 3350 N N . TYR B 1 214 ? 2.621 -4.27 -15.914 1 98.62 214 TYR B N 1
ATOM 3351 C CA . TYR B 1 214 ? 1.278 -4.348 -16.484 1 98.62 214 TYR B CA 1
ATOM 3352 C C . TYR B 1 214 ? 0.477 -3.094 -16.156 1 98.62 214 TYR B C 1
ATOM 3354 O O . TYR B 1 214 ? -0.156 -2.506 -17.031 1 98.62 214 TYR B O 1
ATOM 3362 N N . ASP B 1 215 ? 0.536 -2.668 -14.938 1 98.19 215 ASP B N 1
ATOM 3363 C CA . ASP B 1 215 ? -0.197 -1.497 -14.469 1 98.19 215 ASP B CA 1
ATOM 3364 C C . ASP B 1 215 ? 0.404 -0.211 -15.031 1 98.19 215 ASP B C 1
ATOM 3366 O O . ASP B 1 215 ? -0.318 0.643 -15.547 1 98.19 215 ASP B O 1
ATOM 3370 N N . GLU B 1 216 ? 1.688 -0.076 -14.961 1 97.25 216 GLU B N 1
ATOM 3371 C CA . GLU B 1 216 ? 2.391 1.135 -15.375 1 97.25 216 GLU B CA 1
ATOM 3372 C C . GLU B 1 216 ? 2.227 1.383 -16.875 1 97.25 216 GLU B C 1
ATOM 3374 O O . GLU B 1 216 ? 2.184 2.531 -17.312 1 97.25 216 GLU B O 1
ATOM 3379 N N . GLN B 1 217 ? 2.117 0.327 -17.641 1 97.88 217 GLN B N 1
ATOM 3380 C CA . GLN B 1 217 ? 2.074 0.453 -19.094 1 97.88 217 GLN B CA 1
ATOM 3381 C C . GLN B 1 217 ? 0.638 0.565 -19.594 1 97.88 217 GLN B C 1
ATOM 3383 O O . GLN B 1 217 ? 0.404 0.713 -20.797 1 97.88 217 GLN B O 1
ATOM 3388 N N . GLY B 1 218 ? -0.307 0.435 -18.703 1 97.38 218 GLY B N 1
ATOM 3389 C CA . GLY B 1 218 ? -1.702 0.535 -19.109 1 97.38 218 GLY B CA 1
ATOM 3390 C C . GLY B 1 218 ? -2.174 -0.652 -19.922 1 97.38 218 GLY B C 1
ATOM 3391 O O . GLY B 1 218 ? -2.879 -0.485 -20.922 1 97.38 218 GLY B O 1
ATOM 3392 N N . TRP B 1 219 ? -1.731 -1.851 -19.562 1 97.94 219 TRP B N 1
ATOM 3393 C CA . TRP B 1 219 ? -2.033 -3.047 -20.344 1 97.94 219 TRP B CA 1
ATOM 3394 C C . TRP B 1 219 ? -3.373 -3.645 -19.922 1 97.94 219 TRP B C 1
ATOM 3396 O O . TRP B 1 219 ? -3.809 -4.656 -20.484 1 97.94 219 TRP B O 1
ATOM 3406 N N . ARG B 1 220 ? -4.02 -3.059 -18.984 1 95.38 220 ARG B N 1
ATOM 3407 C CA . ARG B 1 220 ? -5.312 -3.568 -18.547 1 95.38 220 ARG B CA 1
ATOM 3408 C C . ARG B 1 220 ? -6.293 -3.65 -19.719 1 95.38 220 ARG B C 1
ATOM 3410 O O . ARG B 1 220 ? -6.398 -2.715 -20.516 1 95.38 220 ARG B O 1
ATOM 3417 N N . GLY B 1 221 ? -7.023 -4.773 -19.859 1 93.5 221 GLY B N 1
ATOM 3418 C CA . GLY B 1 221 ? -8 -4.938 -20.922 1 93.5 221 GLY B CA 1
ATOM 3419 C C . GLY B 1 221 ? -7.449 -5.672 -22.125 1 93.5 221 GLY B C 1
ATOM 3420 O O . GLY B 1 221 ? -8.211 -6.117 -22.984 1 93.5 221 GLY B O 1
ATOM 3421 N N . ARG B 1 222 ? -6.113 -5.785 -22.219 1 97.19 222 ARG B N 1
ATOM 3422 C CA . ARG B 1 222 ? -5.551 -6.625 -23.266 1 97.19 222 ARG B CA 1
ATOM 3423 C C . ARG B 1 222 ? -6.078 -8.055 -23.156 1 97.19 222 ARG B C 1
ATOM 3425 O O . ARG B 1 222 ? -5.883 -8.727 -22.141 1 97.19 222 ARG B O 1
ATOM 3432 N N . PRO B 1 223 ? -6.699 -8.555 -24.188 1 96.38 223 PRO B N 1
ATOM 3433 C CA . PRO B 1 223 ? -7.391 -9.836 -24.078 1 96.38 223 PRO B CA 1
ATOM 3434 C C . PRO B 1 223 ? -6.434 -11.023 -23.969 1 96.38 223 PRO B C 1
ATOM 3436 O O . PRO B 1 223 ? -6.82 -12.094 -23.5 1 96.38 223 PRO B O 1
ATOM 3439 N N . GLU B 1 224 ? -5.219 -10.82 -24.406 1 97.94 224 GLU B N 1
ATOM 3440 C CA . GLU B 1 224 ? -4.27 -11.938 -24.422 1 97.94 224 GLU B CA 1
ATOM 3441 C C . GLU B 1 224 ? -3.562 -12.062 -23.062 1 97.94 224 GLU B C 1
ATOM 3443 O O . GLU B 1 224 ? -2.73 -12.953 -22.891 1 97.94 224 GLU B O 1
ATOM 3448 N N . LEU B 1 225 ? -3.904 -11.188 -22.109 1 98.81 225 LEU B N 1
ATOM 3449 C CA . LEU B 1 225 ? -3.207 -11.211 -20.828 1 98.81 225 LEU B CA 1
ATOM 3450 C C . LEU B 1 225 ? -4.18 -11.492 -19.688 1 98.81 225 LEU B C 1
ATOM 3452 O O . LEU B 1 225 ? -5.332 -11.047 -19.734 1 98.81 225 LEU B O 1
ATOM 3456 N N . VAL B 1 226 ? -3.75 -12.203 -18.688 1 98.75 226 VAL B N 1
ATOM 3457 C CA . VAL B 1 226 ? -4.352 -12.297 -17.359 1 98.75 226 VAL B CA 1
ATOM 3458 C C . VAL B 1 226 ? -3.311 -11.938 -16.297 1 98.75 226 VAL B C 1
ATOM 3460 O O . VAL B 1 226 ? -2.189 -12.453 -16.312 1 98.75 226 VAL B O 1
ATOM 3463 N N . ASP B 1 227 ? -3.668 -11.094 -15.414 1 98.88 227 ASP B N 1
ATOM 3464 C CA . ASP B 1 227 ? -2.721 -10.609 -14.414 1 98.88 227 ASP B CA 1
ATOM 3465 C C . ASP B 1 227 ? -3 -11.219 -13.047 1 98.88 227 ASP B C 1
ATOM 3467 O O . ASP B 1 227 ? -4.152 -11.281 -12.609 1 98.88 227 ASP B O 1
ATOM 3471 N N . SER B 1 228 ? -1.921 -11.594 -12.391 1 98.88 228 SER B N 1
ATOM 3472 C CA . SER B 1 228 ? -2.096 -12.336 -11.148 1 98.88 228 SER B CA 1
ATOM 3473 C C . SER B 1 228 ? -2.572 -11.43 -10.023 1 98.88 228 SER B C 1
ATOM 3475 O O . SER B 1 228 ? -3.436 -11.812 -9.234 1 98.88 228 SER B O 1
ATOM 3477 N N . VAL B 1 229 ? -2.016 -10.195 -9.891 1 98.88 229 VAL B N 1
ATOM 3478 C CA . VAL B 1 229 ? -2.441 -9.305 -8.812 1 98.88 229 VAL B CA 1
ATOM 3479 C C . VAL B 1 229 ? -3.906 -8.922 -9.008 1 98.88 229 VAL B C 1
ATOM 3481 O O . VAL B 1 229 ? -4.684 -8.898 -8.055 1 98.88 229 VAL B O 1
ATOM 3484 N N . GLU B 1 230 ? -4.289 -8.617 -10.234 1 98.5 230 GLU B N 1
ATOM 3485 C CA . GLU B 1 230 ? -5.688 -8.305 -10.516 1 98.5 230 GLU B CA 1
ATOM 3486 C C . GLU B 1 230 ? -6.602 -9.461 -10.109 1 98.5 230 GLU B C 1
ATOM 3488 O O . GLU B 1 230 ? -7.656 -9.242 -9.516 1 98.5 230 GLU B O 1
ATOM 3493 N N . SER B 1 231 ? -6.199 -10.688 -10.469 1 98.81 231 SER B N 1
ATOM 3494 C CA . SER B 1 231 ? -6.984 -11.867 -10.109 1 98.81 231 SER B CA 1
ATOM 3495 C C . SER B 1 231 ? -7.148 -11.984 -8.594 1 98.81 231 SER B C 1
ATOM 3497 O O . SER B 1 231 ? -8.242 -12.266 -8.109 1 98.81 231 SER B O 1
ATOM 3499 N N . LEU B 1 232 ? -6.094 -11.773 -7.871 1 98.88 232 LEU B N 1
ATOM 3500 C CA . LEU B 1 232 ? -6.145 -11.844 -6.414 1 98.88 232 LEU B CA 1
ATOM 3501 C C . LEU B 1 232 ? -7.039 -10.75 -5.844 1 98.88 232 LEU B C 1
ATOM 3503 O O . LEU B 1 232 ? -7.805 -10.992 -4.906 1 98.88 232 LEU B O 1
ATOM 3507 N N . VAL B 1 233 ? -6.926 -9.516 -6.383 1 98.88 233 VAL B N 1
ATOM 3508 C CA . VAL B 1 233 ? -7.707 -8.375 -5.93 1 98.88 233 VAL B CA 1
ATOM 3509 C C . VAL B 1 233 ? -9.195 -8.68 -6.059 1 98.88 233 VAL B C 1
ATOM 3511 O O . VAL B 1 233 ? -9.961 -8.5 -5.105 1 98.88 233 VAL B O 1
ATOM 3514 N N . LEU B 1 234 ? -9.594 -9.172 -7.215 1 98.75 234 LEU B N 1
ATOM 3515 C CA . LEU B 1 234 ? -11.008 -9.469 -7.449 1 98.75 234 LEU B CA 1
ATOM 3516 C C . LEU B 1 234 ? -11.492 -10.555 -6.5 1 98.75 234 LEU B C 1
ATOM 3518 O O . LEU B 1 234 ? -12.57 -10.43 -5.906 1 98.75 234 LEU B O 1
ATOM 3522 N N . ALA B 1 235 ? -10.68 -11.578 -6.301 1 98.81 235 ALA B N 1
ATOM 3523 C CA . ALA B 1 235 ? -11.039 -12.664 -5.395 1 98.81 235 ALA B CA 1
ATOM 3524 C C . ALA B 1 235 ? -11.141 -12.172 -3.955 1 98.81 235 ALA B C 1
ATOM 3526 O O . ALA B 1 235 ? -11.992 -12.633 -3.193 1 98.81 235 ALA B O 1
ATOM 3527 N N . THR B 1 236 ? -10.242 -11.312 -3.535 1 98.88 236 THR B N 1
ATOM 3528 C CA . THR B 1 236 ? -10.234 -10.75 -2.188 1 98.88 236 THR B CA 1
ATOM 3529 C C . THR B 1 236 ? -11.531 -10.008 -1.896 1 98.88 236 THR B C 1
ATOM 3531 O O . THR B 1 236 ? -12.148 -10.219 -0.85 1 98.88 236 THR B O 1
ATOM 3534 N N . ILE B 1 237 ? -11.914 -9.141 -2.836 1 98.69 237 ILE B N 1
ATOM 3535 C CA . ILE B 1 237 ? -13.133 -8.344 -2.672 1 98.69 237 ILE B CA 1
ATOM 3536 C C . ILE B 1 237 ? -14.344 -9.266 -2.566 1 98.69 237 ILE B C 1
ATOM 3538 O O . ILE B 1 237 ? -15.203 -9.07 -1.708 1 98.69 237 ILE B O 1
ATOM 3542 N N . ARG B 1 238 ? -14.391 -10.336 -3.391 1 98.56 238 ARG B N 1
ATOM 3543 C CA . ARG B 1 238 ? -15.484 -11.297 -3.344 1 98.56 238 ARG B CA 1
ATOM 3544 C C . ARG B 1 238 ? -15.5 -12.047 -2.016 1 98.56 238 ARG B C 1
ATOM 3546 O O . ARG B 1 238 ? -16.562 -12.258 -1.424 1 98.56 238 ARG B O 1
ATOM 3553 N N . GLN B 1 239 ? -14.305 -12.477 -1.564 1 98.31 239 GLN B N 1
ATOM 3554 C CA . GLN B 1 239 ? -14.195 -13.188 -0.294 1 98.31 239 GLN B CA 1
ATOM 3555 C C . GLN B 1 239 ? -14.711 -12.328 0.86 1 98.31 239 GLN B C 1
ATOM 3557 O O . GLN B 1 239 ? -15.25 -12.844 1.838 1 98.31 239 GLN B O 1
ATOM 3562 N N . ALA B 1 240 ? -14.531 -11.039 0.742 1 97.5 240 ALA B N 1
ATOM 3563 C CA . ALA B 1 240 ? -14.969 -10.109 1.774 1 97.5 240 ALA B CA 1
ATOM 3564 C C . ALA B 1 240 ? -16.469 -9.836 1.664 1 97.5 240 ALA B C 1
ATOM 3566 O O . ALA B 1 240 ? -17.016 -9.023 2.418 1 97.5 240 ALA B O 1
ATOM 3567 N N . GLY B 1 241 ? -17.125 -10.414 0.684 1 96.62 241 GLY B N 1
ATOM 3568 C CA . GLY B 1 241 ? -18.562 -10.312 0.559 1 96.62 241 GLY B CA 1
ATOM 3569 C C . GLY B 1 241 ? -19.016 -9.125 -0.275 1 96.62 241 GLY B C 1
ATOM 3570 O O . GLY B 1 241 ? -20.141 -8.648 -0.138 1 96.62 241 GLY B O 1
ATOM 3571 N N . ARG B 1 242 ? -18.047 -8.602 -1.079 1 96.38 242 ARG B N 1
ATOM 3572 C CA . ARG B 1 242 ? -18.344 -7.457 -1.936 1 96.38 242 ARG B CA 1
ATOM 3573 C C . ARG B 1 242 ? -18.25 -7.84 -3.41 1 96.38 242 ARG B C 1
ATOM 3575 O O . ARG B 1 242 ? -17.734 -8.906 -3.748 1 96.38 242 ARG B O 1
ATOM 3582 N N . THR B 1 243 ? -18.812 -7.039 -4.246 1 97.19 243 THR B N 1
ATOM 3583 C CA . THR B 1 243 ? -18.688 -7.18 -5.695 1 97.19 243 THR B CA 1
ATOM 3584 C C . THR B 1 243 ? -17.688 -6.172 -6.254 1 97.19 243 THR B C 1
ATOM 3586 O O . THR B 1 243 ? -17.891 -4.961 -6.152 1 97.19 243 THR B O 1
ATOM 3589 N N . PRO B 1 244 ? -16.656 -6.676 -6.809 1 97.31 244 PRO B N 1
ATOM 3590 C CA . PRO B 1 244 ? -15.656 -5.742 -7.336 1 97.31 244 PRO B CA 1
ATOM 3591 C C . PRO B 1 244 ? -16.203 -4.867 -8.461 1 97.31 244 PRO B C 1
ATOM 3593 O O . PRO B 1 244 ? -17.141 -5.262 -9.148 1 97.31 244 PRO B O 1
ATOM 3596 N N . ARG B 1 245 ? -15.648 -3.66 -8.641 1 92.81 245 ARG B N 1
ATOM 3597 C CA . ARG B 1 245 ? -15.945 -2.771 -9.766 1 92.81 245 ARG B CA 1
ATOM 3598 C C . ARG B 1 245 ? -15.258 -3.244 -11.039 1 92.81 245 ARG B C 1
ATOM 3600 O O . ARG B 1 245 ? -14.18 -3.848 -10.977 1 92.81 245 ARG B O 1
#